Protein AF-0000000087153712 (afdb_homodimer)

Structure (mmCIF, N/CA/C/O backbone):
data_AF-0000000087153712-model_v1
#
loop_
_entity.id
_entity.type
_entity.pdbx_description
1 polymer 'High-affinity branched-chain amino acid transport system permease protein LivH'
#
loop_
_atom_site.group_PDB
_atom_site.id
_atom_site.type_symbol
_atom_site.label_atom_id
_atom_site.label_alt_id
_atom_site.label_comp_id
_atom_site.label_asym_id
_atom_site.label_entity_id
_atom_site.label_seq_id
_atom_site.pdbx_PDB_ins_code
_atom_site.Cartn_x
_atom_site.Cartn_y
_atom_site.Cartn_z
_atom_site.occupancy
_atom_site.B_iso_or_equiv
_atom_site.auth_seq_id
_atom_site.auth_comp_id
_atom_site.auth_asym_id
_atom_site.auth_atom_id
_atom_site.pdbx_PDB_model_num
ATOM 1 N N . MET A 1 1 ? -64.688 19.141 9 1 29.03 1 MET A N 1
ATOM 2 C CA . MET A 1 1 ? -63.75 20.062 9.602 1 29.03 1 MET A CA 1
ATOM 3 C C . MET A 1 1 ? -62.562 19.312 10.203 1 29.03 1 MET A C 1
ATOM 5 O O . MET A 1 1 ? -62.656 18.828 11.336 1 29.03 1 MET A O 1
ATOM 9 N N . ASP A 1 2 ? -61.906 18.453 9.461 1 33 2 ASP A N 1
ATOM 10 C CA . ASP A 1 2 ? -60.875 17.453 9.773 1 33 2 ASP A CA 1
ATOM 11 C C . ASP A 1 2 ? -59.594 18.125 10.234 1 33 2 ASP A C 1
ATOM 13 O O . ASP A 1 2 ? -58.969 18.859 9.469 1 33 2 ASP A O 1
ATOM 17 N N . ASP A 1 3 ? -59.562 18.594 11.547 1 34.91 3 ASP A N 1
ATOM 18 C CA . ASP A 1 3 ? -58.406 19.172 12.242 1 34.91 3 ASP A CA 1
ATOM 19 C C . ASP A 1 3 ? -57.188 18.266 12.102 1 34.91 3 ASP A C 1
ATOM 21 O O . ASP A 1 3 ? -57.156 17.141 12.609 1 34.91 3 ASP A O 1
ATOM 25 N N . THR A 1 4 ? -56.531 18.281 10.945 1 37.94 4 THR A N 1
ATOM 26 C CA . THR A 1 4 ? -55.25 17.641 10.703 1 37.94 4 THR A CA 1
ATOM 27 C C . THR A 1 4 ? -54.25 18.016 11.797 1 37.94 4 THR A C 1
ATOM 29 O O . THR A 1 4 ? -53.875 19.188 11.93 1 37.94 4 THR A O 1
ATOM 32 N N . ALA A 1 5 ? -54.281 17.391 13.023 1 36.38 5 ALA A N 1
ATOM 33 C CA . ALA A 1 5 ? -53.344 17.516 14.109 1 36.38 5 ALA A CA 1
ATOM 34 C C . ALA A 1 5 ? -51.906 17.609 13.578 1 36.38 5 ALA A C 1
ATOM 36 O O . ALA A 1 5 ? -51.375 16.641 13.008 1 36.38 5 ALA A O 1
ATOM 37 N N . ALA A 1 6 ? -51.531 18.75 13.062 1 38.84 6 ALA A N 1
ATOM 38 C CA . ALA A 1 6 ? -50.156 19.047 12.742 1 38.84 6 ALA A CA 1
ATOM 39 C C . ALA A 1 6 ? -49.219 18.562 13.844 1 38.84 6 ALA A C 1
ATOM 41 O O . ALA A 1 6 ? -49.406 18.859 15.023 1 38.84 6 ALA A O 1
ATOM 42 N N . GLY A 1 7 ? -48.625 17.438 13.703 1 43.34 7 GLY A N 1
ATOM 43 C CA . GLY A 1 7 ? -47.656 16.906 14.648 1 43.34 7 GLY A CA 1
ATOM 44 C C . GLY A 1 7 ? -46.719 17.969 15.195 1 43.34 7 GLY A C 1
ATOM 45 O O . GLY A 1 7 ? -46.625 19.062 14.641 1 43.34 7 GLY A O 1
ATOM 46 N N . PRO A 1 8 ? -46.469 18.094 16.484 1 45.41 8 PRO A N 1
ATOM 47 C CA . PRO A 1 8 ? -45.656 19.109 17.125 1 45.41 8 PRO A CA 1
ATOM 48 C C . PRO A 1 8 ? -44.344 19.406 16.359 1 45.41 8 PRO A C 1
ATOM 50 O O . PRO A 1 8 ? -43.844 18.531 15.664 1 45.41 8 PRO A O 1
ATOM 53 N N . SER A 1 9 ? -44.219 20.578 15.789 1 44.25 9 SER A N 1
ATOM 54 C CA . SER A 1 9 ? -43 21.109 15.172 1 44.25 9 SER A CA 1
ATOM 55 C C . SER A 1 9 ? -41.812 20.969 16.109 1 44.25 9 SER A C 1
ATOM 57 O O . SER A 1 9 ? -41.844 21.438 17.25 1 44.25 9 SER A O 1
ATOM 59 N N . HIS A 1 10 ? -41.062 19.922 16.234 1 44.97 10 HIS A N 1
ATOM 60 C CA . HIS A 1 10 ? -39.812 19.75 17 1 44.97 10 HIS A CA 1
ATOM 61 C C . HIS A 1 10 ? -38.781 20.781 16.609 1 44.97 10 HIS A C 1
ATOM 63 O O . HIS A 1 10 ? -38.562 21.031 15.414 1 44.97 10 HIS A O 1
ATOM 69 N N . SER A 1 11 ? -38.688 21.844 17.344 1 44.47 11 SER A N 1
ATOM 70 C CA . SER A 1 11 ? -37.594 22.781 17.141 1 44.47 11 SER A CA 1
ATOM 71 C C . SER A 1 11 ? -36.25 22.125 17.5 1 44.47 11 SER A C 1
ATOM 73 O O . SER A 1 11 ? -36.156 21.391 18.484 1 44.47 11 SER A O 1
ATOM 75 N N . PHE A 1 12 ? -35.375 21.859 16.641 1 45.94 12 PHE A N 1
ATOM 76 C CA . PHE A 1 12 ? -34.031 21.281 16.828 1 45.94 12 PHE A CA 1
ATOM 77 C C . PHE A 1 12 ? -33.062 22.328 17.359 1 45.94 12 PHE A C 1
ATOM 79 O O . PHE A 1 12 ? -33.031 23.469 16.875 1 45.94 12 PHE A O 1
ATOM 86 N N . ARG A 1 13 ? -32.875 22.422 18.719 1 43.56 13 ARG A N 1
ATOM 87 C CA . ARG A 1 13 ? -31.875 23.328 19.266 1 43.56 13 ARG A CA 1
ATOM 88 C C . ARG A 1 13 ? -30.484 22.703 19.188 1 43.56 13 ARG A C 1
ATOM 90 O O . ARG A 1 13 ? -30.312 21.531 19.531 1 43.56 13 ARG A O 1
ATOM 97 N N . ILE A 1 14 ? -29.594 23.359 18.578 1 44.03 14 ILE A N 1
ATOM 98 C CA . ILE A 1 14 ? -28.188 22.984 18.484 1 44.03 14 ILE A CA 1
ATOM 99 C C . ILE A 1 14 ? -27.5 23.266 19.812 1 44.03 14 ILE A C 1
ATOM 101 O O . ILE A 1 14 ? -27.484 24.406 20.281 1 44.03 14 ILE A O 1
ATOM 105 N N . LYS A 1 15 ? -27.484 22.516 20.859 1 44.62 15 LYS A N 1
ATOM 106 C CA . LYS A 1 15 ? -26.703 22.766 22.062 1 44.62 15 LYS A CA 1
ATOM 107 C C . LYS A 1 15 ? -25.203 22.609 21.781 1 44.62 15 LYS A C 1
ATOM 109 O O . LYS A 1 15 ? -24.75 21.562 21.312 1 44.62 15 LYS A O 1
ATOM 114 N N . THR A 1 16 ? -24.578 23.688 21.547 1 45.88 16 THR A N 1
ATOM 115 C CA . THR A 1 16 ? -23.125 23.688 21.422 1 45.88 16 THR A CA 1
ATOM 116 C C . THR A 1 16 ? -22.484 23.281 22.734 1 45.88 16 THR A C 1
ATOM 118 O O . THR A 1 16 ? -23 23.578 23.812 1 45.88 16 THR A O 1
ATOM 121 N N . ALA A 1 17 ? -21.75 22.375 22.969 1 49.53 17 ALA A N 1
ATOM 122 C CA . ALA A 1 17 ? -21.031 21.922 24.156 1 49.53 17 ALA A CA 1
ATOM 123 C C . ALA A 1 17 ? -20.422 23.094 24.906 1 49.53 17 ALA A C 1
ATOM 125 O O . ALA A 1 17 ? -19.656 23.875 24.344 1 49.53 17 ALA A O 1
ATOM 126 N N . GLY A 1 18 ? -21 23.734 25.953 1 43.03 18 GLY A N 1
ATOM 127 C CA . GLY A 1 18 ? -20.797 24.906 26.781 1 43.03 18 GLY A CA 1
ATOM 128 C C . GLY A 1 18 ? -19.375 25.062 27.297 1 43.03 18 GLY A C 1
ATOM 129 O O . GLY A 1 18 ? -18.422 24.859 26.531 1 43.03 18 GLY A O 1
ATOM 130 N N . ARG A 1 19 ? -19.125 25.016 28.75 1 48.81 19 ARG A N 1
ATOM 131 C CA . ARG A 1 19 ? -18.062 25.422 29.672 1 48.81 19 ARG A CA 1
ATOM 132 C C . ARG A 1 19 ? -16.766 24.703 29.375 1 48.81 19 ARG A C 1
ATOM 134 O O . ARG A 1 19 ? -15.68 25.219 29.641 1 48.81 19 ARG A O 1
ATOM 141 N N . GLY A 1 20 ? -16.734 23.438 29.141 1 52.28 20 GLY A N 1
ATOM 142 C CA . GLY A 1 20 ? -15.625 22.547 28.812 1 52.28 20 GLY A CA 1
ATOM 143 C C . GLY A 1 20 ? -14.812 23.016 27.625 1 52.28 20 GLY A C 1
ATOM 144 O O . GLY A 1 20 ? -13.633 22.656 27.5 1 52.28 20 GLY A O 1
ATOM 145 N N . SER A 1 21 ? -15.383 24.078 27.016 1 64.81 21 SER A N 1
ATOM 146 C CA . SER A 1 21 ? -14.828 24.656 25.797 1 64.81 21 SER A CA 1
ATOM 147 C C . SER A 1 21 ? -13.766 25.703 26.109 1 64.81 21 SER A C 1
ATOM 149 O O . SER A 1 21 ? -12.711 25.734 25.469 1 64.81 21 SER A O 1
ATOM 151 N N . HIS A 1 22 ? -13.914 26.391 27.438 1 72.19 22 HIS A N 1
ATOM 152 C CA . HIS A 1 22 ? -12.953 27.453 27.703 1 72.19 22 HIS A CA 1
ATOM 153 C C . HIS A 1 22 ? -11.633 26.891 28.219 1 72.19 22 HIS A C 1
ATOM 155 O O . HIS A 1 22 ? -10.562 27.391 27.875 1 72.19 22 HIS A O 1
ATOM 161 N N . ALA A 1 23 ? -11.781 25.906 29.141 1 75.81 23 ALA A N 1
ATOM 162 C CA . ALA A 1 23 ? -10.57 25.266 29.641 1 75.81 23 ALA A CA 1
ATOM 163 C C . ALA A 1 23 ? -9.781 24.609 28.516 1 75.81 23 ALA A C 1
ATOM 165 O O . ALA A 1 23 ? -8.555 24.641 28.5 1 75.81 23 ALA A O 1
ATOM 166 N N . ALA A 1 24 ? -10.57 24.016 27.672 1 75.75 24 ALA A N 1
ATOM 167 C CA . ALA A 1 24 ? -9.922 23.391 26.516 1 75.75 24 ALA A CA 1
ATOM 168 C C . ALA A 1 24 ? -9.234 24.438 25.641 1 75.75 24 ALA A C 1
ATOM 170 O O . ALA A 1 24 ? -8.117 24.219 25.172 1 75.75 24 ALA A O 1
ATOM 171 N N . LEU A 1 25 ? -9.883 25.484 25.5 1 78.12 25 LEU A N 1
ATOM 172 C CA . LEU A 1 25 ? -9.312 26.562 24.719 1 78.12 25 LEU A CA 1
ATOM 173 C C . LEU A 1 25 ? -8.078 27.141 25.391 1 78.12 25 LEU A C 1
ATOM 175 O O . LEU A 1 25 ? -7.078 27.438 24.734 1 78.12 25 LEU A O 1
ATOM 179 N N . ALA A 1 26 ? -8.195 27.297 26.719 1 82.62 26 ALA A N 1
ATOM 180 C CA . ALA A 1 26 ? -7.051 27.797 27.484 1 82.62 26 ALA A CA 1
ATOM 181 C C . ALA A 1 26 ? -5.863 26.844 27.375 1 82.62 26 ALA A C 1
ATOM 183 O O . ALA A 1 26 ? -4.719 27.297 27.234 1 82.62 26 ALA A O 1
ATOM 184 N N . ALA A 1 27 ? -6.176 25.625 27.438 1 82.81 27 ALA A N 1
ATOM 185 C CA . ALA A 1 27 ? -5.113 24.625 27.328 1 82.81 27 ALA A CA 1
ATOM 186 C C . ALA A 1 27 ? -4.434 24.688 25.969 1 82.81 27 ALA A C 1
ATOM 188 O O . ALA A 1 27 ? -3.213 24.562 25.875 1 82.81 27 ALA A O 1
ATOM 189 N N . VAL A 1 28 ? -5.191 24.891 24.938 1 83.56 28 VAL A N 1
ATOM 190 C CA . VAL A 1 28 ? -4.656 24.969 23.578 1 83.56 28 VAL A CA 1
ATOM 191 C C . VAL A 1 28 ? -3.787 26.219 23.438 1 83.56 28 VAL A C 1
ATOM 193 O O . VAL A 1 28 ? -2.709 26.172 22.844 1 83.56 28 VAL A O 1
ATOM 196 N N . ILE A 1 29 ? -4.258 27.297 24.062 1 86.44 29 ILE A N 1
ATOM 197 C CA . ILE A 1 29 ? -3.529 28.562 23.984 1 86.44 29 ILE A CA 1
ATOM 198 C C . ILE A 1 29 ? -2.209 28.438 24.734 1 86.44 29 ILE A C 1
ATOM 200 O O . ILE A 1 29 ? -1.165 28.891 24.25 1 86.44 29 ILE A O 1
ATOM 204 N N . VAL A 1 30 ? -2.271 27.875 25.906 1 89.56 30 VAL A N 1
ATOM 205 C CA . VAL A 1 30 ? -1.064 27.688 26.703 1 89.56 30 VAL A CA 1
ATOM 206 C C . VAL A 1 30 ? -0.08 26.797 25.969 1 89.56 30 VAL A C 1
ATOM 208 O O . VAL A 1 30 ? 1.12 27.078 25.922 1 89.56 30 VAL A O 1
ATOM 211 N N . ALA A 1 31 ? -0.633 25.703 25.406 1 89.69 31 ALA A N 1
ATOM 212 C CA . ALA A 1 31 ? 0.224 24.812 24.641 1 89.69 31 ALA A CA 1
ATOM 213 C C . ALA A 1 31 ? 0.886 25.547 23.469 1 89.69 31 ALA A C 1
ATOM 215 O O . ALA A 1 31 ? 2.074 25.344 23.203 1 89.69 31 ALA A O 1
ATOM 216 N N . LEU A 1 32 ? 0.16 26.375 22.812 1 91 32 LEU A N 1
ATOM 217 C CA . LEU A 1 32 ? 0.683 27.125 21.672 1 91 32 LEU A CA 1
ATOM 218 C C . LEU A 1 32 ? 1.754 28.125 22.125 1 91 32 LEU A C 1
ATOM 220 O O . LEU A 1 32 ? 2.764 28.297 21.438 1 91 32 LEU A O 1
ATOM 224 N N . LEU A 1 33 ? 1.499 28.75 23.266 1 91.19 33 LEU A N 1
ATOM 225 C CA . LEU A 1 33 ? 2.475 29.703 23.797 1 91.19 33 LEU A CA 1
ATOM 226 C C . LEU A 1 33 ? 3.77 29 24.188 1 91.19 33 LEU A C 1
ATOM 228 O O . LEU A 1 33 ? 4.859 29.484 23.891 1 91.19 33 LEU A O 1
ATOM 232 N N . VAL A 1 34 ? 3.629 27.938 24.797 1 92.31 34 VAL A N 1
ATOM 233 C CA . VAL A 1 34 ? 4.801 27.172 25.203 1 92.31 34 VAL A CA 1
ATOM 234 C C . VAL A 1 34 ? 5.574 26.703 23.969 1 92.31 34 VAL A C 1
ATOM 236 O O . VAL A 1 34 ? 6.805 26.797 23.938 1 92.31 34 VAL A O 1
ATOM 239 N N . LEU A 1 35 ? 4.824 26.25 22.969 1 93.06 35 LEU A N 1
ATOM 240 C CA . LEU A 1 35 ? 5.469 25.75 21.766 1 93.06 35 LEU A CA 1
ATOM 241 C C . LEU A 1 35 ? 6.133 26.891 21 1 93.06 35 LEU A C 1
ATOM 243 O O . LEU A 1 35 ? 7.172 26.688 20.359 1 93.06 35 LEU A O 1
ATOM 247 N N . THR A 1 36 ? 5.531 28.047 21.047 1 91.88 36 THR A N 1
ATOM 248 C CA . THR A 1 36 ? 6.102 29.188 20.328 1 91.88 36 THR A CA 1
ATOM 249 C C . THR A 1 36 ? 7.387 29.656 21 1 91.88 36 THR A C 1
ATOM 251 O O . THR A 1 36 ? 8.328 30.078 20.328 1 91.88 36 THR A O 1
ATOM 254 N N . LEU A 1 37 ? 7.531 29.484 22.328 1 91.88 37 LEU A N 1
ATOM 255 C CA . LEU A 1 37 ? 8.664 30 23.078 1 91.88 37 LEU A CA 1
ATOM 256 C C . LEU A 1 37 ? 9.734 28.938 23.266 1 91.88 37 LEU A C 1
ATOM 258 O O . LEU A 1 37 ? 10.875 29.25 23.625 1 91.88 37 LEU A O 1
ATOM 262 N N . LEU A 1 38 ? 9.492 27.828 22.906 1 89.44 38 LEU A N 1
ATOM 263 C CA . LEU A 1 38 ? 10.359 26.688 23.203 1 89.44 38 LEU A CA 1
ATOM 264 C C . LEU A 1 38 ? 11.711 26.844 22.5 1 89.44 38 LEU A C 1
ATOM 266 O O . LEU A 1 38 ? 12.75 26.5 23.078 1 89.44 38 LEU A O 1
ATOM 270 N N . PRO A 1 39 ? 11.703 27.328 21.266 1 87.94 39 PRO A N 1
ATOM 271 C CA . PRO A 1 39 ? 12.992 27.406 20.578 1 87.94 39 PRO A CA 1
ATOM 272 C C . PRO A 1 39 ? 13.984 28.328 21.297 1 87.94 39 PRO A C 1
ATOM 274 O O . PRO A 1 39 ? 15.188 28.234 21.047 1 87.94 39 PRO A O 1
ATOM 277 N N . LEU A 1 40 ? 13.523 29.188 22.141 1 85.44 40 LEU A N 1
ATOM 278 C CA . LEU A 1 40 ? 14.398 30.109 22.844 1 85.44 40 LEU A CA 1
ATOM 279 C C . LEU A 1 40 ? 15.227 29.375 23.906 1 85.44 40 LEU A C 1
ATOM 281 O O . LEU A 1 40 ? 16.266 29.875 24.328 1 85.44 40 LEU A O 1
ATOM 285 N N . PHE A 1 41 ? 14.859 28.125 24.234 1 86.88 41 PHE A N 1
ATOM 286 C CA . PHE A 1 41 ? 15.539 27.422 25.312 1 86.88 41 PHE A CA 1
ATOM 287 C C . PHE A 1 41 ? 15.914 26.016 24.891 1 86.88 41 PHE A C 1
ATOM 289 O O . PHE A 1 41 ? 16.734 25.359 25.547 1 86.88 41 PHE A O 1
ATOM 296 N N . ALA A 1 42 ? 15.359 25.516 23.906 1 87.12 42 ALA A N 1
ATOM 297 C CA . ALA A 1 42 ? 15.508 24.109 23.547 1 87.12 42 ALA A CA 1
ATOM 298 C C . ALA A 1 42 ? 16.734 23.891 22.656 1 87.12 42 ALA A C 1
ATOM 300 O O . ALA A 1 42 ? 17.172 24.812 21.953 1 87.12 42 ALA A O 1
ATOM 301 N N . GLY A 1 43 ? 17.328 22.781 22.766 1 87 43 GLY A N 1
ATOM 302 C CA . GLY A 1 43 ? 18.453 22.406 21.922 1 87 43 GLY A CA 1
ATOM 303 C C . GLY A 1 43 ? 18.062 22.156 20.484 1 87 43 GLY A C 1
ATOM 304 O O . GLY A 1 43 ? 16.875 22.062 20.156 1 87 43 GLY A O 1
ATOM 305 N N . ARG A 1 44 ? 19.094 22.109 19.672 1 86.31 44 ARG A N 1
ATOM 306 C CA . ARG A 1 44 ? 18.906 21.969 18.234 1 86.31 44 ARG A CA 1
ATOM 307 C C . ARG A 1 44 ? 18.203 20.656 17.906 1 86.31 44 ARG A C 1
ATOM 309 O O . ARG A 1 44 ? 17.328 20.609 17.047 1 86.31 44 ARG A O 1
ATOM 316 N N . THR A 1 45 ? 18.547 19.594 18.578 1 85.81 45 THR A N 1
ATOM 317 C CA . THR A 1 45 ? 17.969 18.266 18.297 1 85.81 45 THR A CA 1
ATOM 318 C C . THR A 1 45 ? 16.469 18.266 18.609 1 85.81 45 THR A C 1
ATOM 320 O O . THR A 1 45 ? 15.68 17.734 17.812 1 85.81 45 THR A O 1
ATOM 323 N N . LEU A 1 46 ? 16.094 18.828 19.672 1 88.06 46 LEU A N 1
ATOM 324 C CA . LEU A 1 46 ? 14.688 18.875 20.047 1 88.06 46 LEU A CA 1
ATOM 325 C C . LEU A 1 46 ? 13.891 19.734 19.062 1 88.06 46 LEU A C 1
ATOM 327 O O . LEU A 1 46 ? 12.758 19.391 18.719 1 88.06 46 LEU A O 1
ATOM 331 N N . ILE A 1 47 ? 14.508 20.828 18.641 1 90.38 47 ILE A N 1
ATOM 332 C CA . ILE A 1 47 ? 13.852 21.719 17.688 1 90.38 47 ILE A CA 1
ATOM 333 C C . ILE A 1 47 ? 13.578 20.969 16.391 1 90.38 47 ILE A C 1
ATOM 335 O O . ILE A 1 47 ? 12.469 21.016 15.852 1 90.38 47 ILE A O 1
ATOM 339 N N . GLN A 1 48 ? 14.531 20.234 15.914 1 88.69 48 GLN A N 1
ATOM 340 C CA . GLN A 1 48 ? 14.375 19.469 14.68 1 88.69 48 GLN A CA 1
ATOM 341 C C . GLN A 1 48 ? 13.328 18.375 14.836 1 88.69 48 GLN A C 1
ATOM 343 O O . GLN A 1 48 ? 12.547 18.125 13.922 1 88.69 48 GLN A O 1
ATOM 348 N N . ASP A 1 49 ? 13.312 17.734 15.953 1 88.5 49 ASP A N 1
ATOM 349 C CA . ASP A 1 49 ? 12.328 16.703 16.234 1 88.5 49 ASP A CA 1
ATOM 350 C C . ASP A 1 49 ? 10.914 17.266 16.219 1 88.5 49 ASP A C 1
ATOM 352 O O . ASP A 1 49 ? 9.992 16.625 15.703 1 88.5 49 ASP A O 1
ATOM 356 N N . LEU A 1 50 ? 10.797 18.391 16.828 1 92.06 50 LEU A N 1
ATOM 357 C CA . LEU A 1 50 ? 9.469 18.984 16.922 1 92.06 50 LEU A CA 1
ATOM 358 C C . LEU A 1 50 ? 8.984 19.453 15.562 1 92.06 50 LEU A C 1
ATOM 360 O O . LEU A 1 50 ? 7.785 19.391 15.266 1 92.06 50 LEU A O 1
ATOM 364 N N . ILE A 1 51 ? 9.891 19.953 14.758 1 93.25 51 ILE A N 1
ATOM 365 C CA . ILE A 1 51 ? 9.516 20.328 13.398 1 93.25 51 ILE A CA 1
ATOM 366 C C . ILE A 1 51 ? 8.93 19.125 12.664 1 93.25 51 ILE A C 1
ATOM 368 O O . ILE A 1 51 ? 7.859 19.219 12.062 1 93.25 51 ILE A O 1
ATOM 372 N N . PHE A 1 52 ? 9.57 18.062 12.766 1 91.12 52 PHE A N 1
ATOM 373 C CA . PHE A 1 52 ? 9.102 16.828 12.133 1 91.12 52 PHE A CA 1
ATOM 374 C C . PHE A 1 52 ? 7.746 16.422 12.68 1 91.12 52 PHE A C 1
ATOM 376 O O . PHE A 1 52 ? 6.855 16.031 11.922 1 91.12 52 PHE A O 1
ATOM 383 N N . LEU A 1 53 ? 7.629 16.5 13.938 1 93.62 53 LEU A N 1
ATOM 384 C CA . LEU A 1 53 ? 6.375 16.156 14.586 1 93.62 53 LEU A CA 1
ATOM 385 C C . LEU A 1 53 ? 5.238 17.047 14.109 1 93.62 53 LEU A C 1
ATOM 387 O O . LEU A 1 53 ? 4.109 16.578 13.922 1 93.62 53 LEU A O 1
ATOM 391 N N . PHE A 1 54 ? 5.535 18.328 13.977 1 96.31 54 PHE A N 1
ATOM 392 C CA . PHE A 1 54 ? 4.523 19.266 13.492 1 96.31 54 PHE A CA 1
ATOM 393 C C . PHE A 1 54 ? 4.047 18.875 12.102 1 96.31 54 PHE A C 1
ATOM 395 O O . PHE A 1 54 ? 2.844 18.875 11.828 1 96.31 54 PHE A O 1
ATOM 402 N N . TYR A 1 55 ? 4.984 18.484 11.25 1 95.69 55 TYR A N 1
ATOM 403 C CA . TYR A 1 55 ? 4.625 18.094 9.891 1 95.69 55 TYR A CA 1
ATOM 404 C C . TYR A 1 55 ? 3.799 16.812 9.898 1 95.69 55 TYR A C 1
ATOM 406 O O . TYR A 1 55 ? 2.771 16.719 9.219 1 95.69 55 TYR A O 1
ATOM 414 N N . MET A 1 56 ? 4.215 15.898 10.672 1 95.44 56 MET A N 1
ATOM 415 C CA . MET A 1 56 ? 3.52 14.617 10.727 1 95.44 56 MET A CA 1
ATOM 416 C C . MET A 1 56 ? 2.115 14.781 11.289 1 95.44 56 MET A C 1
ATOM 418 O O . MET A 1 56 ? 1.165 14.164 10.805 1 95.44 56 MET A O 1
ATOM 422 N N . LEU A 1 57 ? 2.039 15.578 12.297 1 96.81 57 LEU A N 1
ATOM 423 C CA . LEU A 1 57 ? 0.729 15.828 12.891 1 96.81 57 LEU A CA 1
ATOM 424 C C . LEU A 1 57 ? -0.191 16.531 11.898 1 96.81 57 LEU A C 1
ATOM 426 O O . LEU A 1 57 ? -1.38 16.219 11.82 1 96.81 57 LEU A O 1
ATOM 430 N N . ALA A 1 58 ? 0.331 17.5 11.227 1 97.75 58 ALA A N 1
ATOM 431 C CA . ALA A 1 58 ? -0.459 18.203 10.227 1 97.75 58 ALA A CA 1
ATOM 432 C C . ALA A 1 58 ? -0.94 17.25 9.141 1 97.75 58 ALA A C 1
ATOM 434 O O . ALA A 1 58 ? -2.119 17.25 8.773 1 97.75 58 ALA A O 1
ATOM 435 N N . LEU A 1 59 ? -0.041 16.422 8.648 1 97.88 59 LEU A N 1
ATOM 436 C CA . LEU A 1 59 ? -0.396 15.438 7.637 1 97.88 59 LEU A CA 1
ATOM 437 C C . LEU A 1 59 ? -1.42 14.445 8.18 1 97.88 59 LEU A C 1
ATOM 439 O O . LEU A 1 59 ? -2.354 14.062 7.469 1 97.88 59 LEU A O 1
ATOM 443 N N . ALA A 1 60 ? -1.169 14.047 9.391 1 97.5 60 ALA A N 1
ATOM 444 C CA . ALA A 1 60 ? -2.078 13.102 10.031 1 97.5 60 ALA A CA 1
ATOM 445 C C . ALA A 1 60 ? -3.486 13.68 10.141 1 97.5 60 ALA A C 1
ATOM 447 O O . ALA A 1 60 ? -4.473 12.969 9.93 1 97.5 60 ALA A O 1
ATOM 448 N N . GLN A 1 61 ? -3.57 14.93 10.469 1 97.25 61 GLN A N 1
ATOM 449 C CA . GLN A 1 61 ? -4.875 15.578 10.57 1 97.25 61 GLN A CA 1
ATOM 450 C C . GLN A 1 61 ? -5.562 15.648 9.211 1 97.25 61 GLN A C 1
ATOM 452 O O . GLN A 1 61 ? -6.785 15.5 9.117 1 97.25 61 GLN A O 1
ATOM 457 N N . CYS A 1 62 ? -4.801 15.891 8.227 1 97.81 62 CYS A N 1
ATOM 458 C CA . CYS A 1 62 ? -5.355 15.914 6.875 1 97.81 62 CYS A CA 1
ATOM 459 C C . CYS A 1 62 ? -5.883 14.539 6.484 1 97.81 62 CYS A C 1
ATOM 461 O O . CYS A 1 62 ? -6.984 14.422 5.941 1 97.81 62 CYS A O 1
ATOM 463 N N . TRP A 1 63 ? -5.121 13.555 6.762 1 96.88 63 TRP A N 1
ATOM 464 C CA . TRP A 1 63 ? -5.551 12.195 6.43 1 96.88 63 TRP A CA 1
ATOM 465 C C . TRP A 1 63 ? -6.766 11.797 7.262 1 96.88 63 TRP A C 1
ATOM 467 O O . TRP A 1 63 ? -7.652 11.094 6.773 1 96.88 63 TRP A O 1
ATOM 477 N N . ASN A 1 64 ? -6.77 12.227 8.508 1 96.12 64 ASN A N 1
ATOM 478 C CA . ASN A 1 64 ? -7.91 11.953 9.375 1 96.12 64 ASN A CA 1
ATOM 479 C C . ASN A 1 64 ? -9.188 12.586 8.844 1 96.12 64 ASN A C 1
ATOM 481 O O . ASN A 1 64 ? -10.273 12.008 8.969 1 96.12 64 ASN A O 1
ATOM 485 N N . LEU A 1 65 ? -9.07 13.758 8.336 1 95.5 65 LEU A N 1
ATOM 486 C CA . LEU A 1 65 ? -10.227 14.398 7.715 1 95.5 65 LEU A CA 1
ATOM 487 C C . LEU A 1 65 ? -10.766 13.555 6.562 1 95.5 65 LEU A C 1
ATOM 489 O O . LEU A 1 65 ? -11.977 13.422 6.402 1 95.5 65 LEU A O 1
ATOM 493 N N . LEU A 1 66 ? -9.883 12.922 5.82 1 95 66 LEU A N 1
ATOM 494 C CA . LEU A 1 66 ? -10.25 12.102 4.672 1 95 66 LEU A CA 1
ATOM 495 C C . LEU A 1 66 ? -10.82 10.758 5.121 1 95 66 LEU A C 1
ATOM 497 O O . LEU A 1 66 ? -11.961 10.422 4.793 1 95 66 LEU A O 1
ATOM 501 N N . ALA A 1 67 ? -10.07 10.102 5.883 1 93.19 67 ALA A N 1
ATOM 502 C CA . ALA A 1 67 ? -10.422 8.734 6.262 1 93.19 67 ALA A CA 1
ATOM 503 C C . ALA A 1 67 ? -11.422 8.727 7.418 1 93.19 67 ALA A C 1
ATOM 505 O O . ALA A 1 67 ? -12.391 7.969 7.402 1 93.19 67 ALA A O 1
ATOM 506 N N . GLY A 1 68 ? -11.195 9.5 8.391 1 90.94 68 GLY A N 1
ATOM 507 C CA . GLY A 1 68 ? -11.992 9.469 9.609 1 90.94 68 GLY A CA 1
ATOM 508 C C . GLY A 1 68 ? -13.352 10.117 9.453 1 90.94 68 GLY A C 1
ATOM 509 O O . GLY A 1 68 ? -14.344 9.625 9.984 1 90.94 68 GLY A O 1
ATOM 510 N N . TYR A 1 69 ? -13.359 11.188 8.742 1 92.31 69 TYR A N 1
ATOM 511 C CA . TYR A 1 69 ? -14.617 11.93 8.664 1 92.31 69 TYR A CA 1
ATOM 512 C C . TYR A 1 69 ? -15.32 11.68 7.34 1 92.31 69 TYR A C 1
ATOM 514 O O . TYR A 1 69 ? -16.547 11.555 7.297 1 92.31 69 TYR A O 1
ATOM 522 N N . ALA A 1 70 ? -14.617 11.555 6.316 1 93.31 70 ALA A N 1
ATOM 523 C CA . ALA A 1 70 ? -15.242 11.406 5.004 1 93.31 70 ALA A CA 1
ATOM 524 C C . ALA A 1 70 ? -15.328 9.938 4.605 1 93.31 70 ALA A C 1
ATOM 526 O O . ALA A 1 70 ? -15.977 9.594 3.617 1 93.31 70 ALA A O 1
ATOM 527 N N . GLY A 1 71 ? -14.578 9.094 5.328 1 91.31 71 GLY A N 1
ATOM 528 C CA . GLY A 1 71 ? -14.617 7.672 5.027 1 91.31 71 GLY A CA 1
ATOM 529 C C . GLY A 1 71 ? -13.781 7.289 3.822 1 91.31 71 GLY A C 1
ATOM 530 O O . GLY A 1 71 ? -13.969 6.215 3.246 1 91.31 71 GLY A O 1
ATOM 531 N N . LEU A 1 72 ? -12.938 8.172 3.375 1 93.75 72 LEU A N 1
ATOM 532 C CA . LEU A 1 72 ? -12.055 7.93 2.24 1 93.75 72 LEU A CA 1
ATOM 533 C C . LEU A 1 72 ? -10.68 7.469 2.713 1 93.75 72 LEU A C 1
ATOM 535 O O . LEU A 1 72 ? -9.789 8.289 2.939 1 93.75 72 LEU A O 1
ATOM 539 N N . ILE A 1 73 ? -10.523 6.191 2.826 1 92.94 73 ILE A N 1
ATOM 540 C CA . ILE A 1 73 ? -9.273 5.629 3.316 1 92.94 73 ILE A CA 1
ATOM 541 C C . ILE A 1 73 ? -8.258 5.547 2.176 1 92.94 73 ILE A C 1
ATOM 543 O O . ILE A 1 73 ? -8.141 4.516 1.512 1 92.94 73 ILE A O 1
ATOM 547 N N . SER A 1 74 ? -7.527 6.59 2.029 1 94.38 74 SER A N 1
ATOM 548 C CA . SER A 1 74 ? -6.566 6.707 0.937 1 94.38 74 SER A CA 1
ATOM 549 C C . SER A 1 74 ? -5.195 6.188 1.349 1 94.38 74 SER A C 1
ATOM 551 O O . SER A 1 74 ? -4.758 6.406 2.48 1 94.38 74 SER A O 1
ATOM 553 N N . VAL A 1 75 ? -4.523 5.504 0.445 1 92 75 VAL A N 1
ATOM 554 C CA . VAL A 1 75 ? -3.148 5.062 0.655 1 92 75 VAL A CA 1
ATOM 555 C C . VAL A 1 75 ? -2.215 5.816 -0.292 1 92 75 VAL A C 1
ATOM 557 O O . VAL A 1 75 ? -1.113 5.348 -0.589 1 92 75 VAL A O 1
ATOM 560 N N . GLY A 1 76 ? -2.65 6.898 -0.801 1 93.56 76 GLY A N 1
ATOM 561 C CA . GLY A 1 76 ? -1.87 7.609 -1.803 1 93.56 76 GLY A CA 1
ATOM 562 C C . GLY A 1 76 ? -1.647 9.07 -1.462 1 93.56 76 GLY A C 1
ATOM 563 O O . GLY A 1 76 ? -1.506 9.906 -2.355 1 93.56 76 GLY A O 1
ATOM 564 N N . GLN A 1 77 ? -1.602 9.391 -0.232 1 93.56 77 GLN A N 1
ATOM 565 C CA . GLN A 1 77 ? -1.471 10.797 0.158 1 93.56 77 GLN A CA 1
ATOM 566 C C . GLN A 1 77 ? -0.081 11.328 -0.175 1 93.56 77 GLN A C 1
ATOM 568 O O . GLN A 1 77 ? 0.101 12.539 -0.342 1 93.56 77 GLN A O 1
ATOM 573 N N . GLN A 1 78 ? 0.888 10.398 -0.293 1 95.69 78 GLN A N 1
ATOM 574 C CA . GLN A 1 78 ? 2.236 10.805 -0.675 1 95.69 78 GLN A CA 1
ATOM 575 C C . GLN A 1 78 ? 2.244 11.453 -2.057 1 95.69 78 GLN A C 1
ATOM 577 O O . GLN A 1 78 ? 3.199 12.148 -2.416 1 95.69 78 GLN A O 1
ATOM 582 N N . ALA A 1 79 ? 1.202 11.258 -2.844 1 96.94 79 ALA A N 1
ATOM 583 C CA . ALA A 1 79 ? 1.082 11.914 -4.141 1 96.94 79 ALA A CA 1
ATOM 584 C C . ALA A 1 79 ? 1.12 13.43 -3.992 1 96.94 79 ALA A C 1
ATOM 586 O O . ALA A 1 79 ? 1.825 14.117 -4.734 1 96.94 79 ALA A O 1
ATOM 587 N N . PHE A 1 80 ? 0.454 13.867 -2.977 1 98.38 80 PHE A N 1
ATOM 588 C CA . PHE A 1 80 ? 0.302 15.312 -2.838 1 98.38 80 PHE A CA 1
ATOM 589 C C . PHE A 1 80 ? 1.444 15.898 -2.02 1 98.38 80 PHE A C 1
ATOM 591 O O . PHE A 1 80 ? 1.82 17.062 -2.211 1 98.38 80 PHE A O 1
ATOM 598 N N . VAL A 1 81 ? 2.035 15.094 -1.146 1 98.19 81 VAL A N 1
ATOM 599 C CA . VAL A 1 81 ? 3.244 15.539 -0.464 1 98.19 81 VAL A CA 1
ATOM 600 C C . VAL A 1 81 ? 4.363 15.758 -1.481 1 98.19 81 VAL A C 1
ATOM 602 O O . VAL A 1 81 ? 4.984 16.812 -1.514 1 98.19 81 VAL A O 1
ATOM 605 N N . GLY A 1 82 ? 4.566 14.719 -2.295 1 98.31 82 GLY A N 1
ATOM 606 C CA . GLY A 1 82 ? 5.586 14.828 -3.326 1 98.31 82 GLY A CA 1
ATOM 607 C C . GLY A 1 82 ? 5.297 15.914 -4.344 1 98.31 82 GLY A C 1
ATOM 608 O O . GLY A 1 82 ? 6.203 16.641 -4.75 1 98.31 82 GLY A O 1
ATOM 609 N N . LEU A 1 83 ? 4.062 15.992 -4.746 1 98.38 83 LEU A N 1
ATOM 610 C CA . LEU A 1 83 ? 3.676 17.047 -5.684 1 98.38 83 LEU A CA 1
ATOM 611 C C . LEU A 1 83 ? 3.988 18.422 -5.117 1 98.38 83 LEU A C 1
ATOM 613 O O . LEU A 1 83 ? 4.555 19.266 -5.812 1 98.38 83 LEU A O 1
ATOM 617 N N . GLY A 1 84 ? 3.629 18.641 -3.885 1 98.44 84 GLY A N 1
ATOM 618 C CA . GLY A 1 84 ? 3.936 19.906 -3.24 1 98.44 84 GLY A CA 1
ATOM 619 C C . GLY A 1 84 ? 5.422 20.203 -3.199 1 98.44 84 GLY A C 1
ATOM 620 O O . GLY A 1 84 ? 5.836 21.344 -3.465 1 98.44 84 GLY A O 1
ATOM 621 N N . GLY A 1 85 ? 6.188 19.203 -2.816 1 97.88 85 GLY A N 1
ATOM 622 C CA . GLY A 1 85 ? 7.633 19.375 -2.811 1 97.88 85 GLY A CA 1
ATOM 623 C C . GLY A 1 85 ? 8.195 19.75 -4.168 1 97.88 85 GLY A C 1
ATOM 624 O O . GLY A 1 85 ? 8.945 20.734 -4.285 1 97.88 85 GLY A O 1
ATOM 625 N N . TYR A 1 86 ? 7.77 19.078 -5.18 1 98.06 86 TYR A N 1
ATOM 626 C CA . TYR A 1 86 ? 8.289 19.328 -6.52 1 98.06 86 TYR A CA 1
ATOM 627 C C . TYR A 1 86 ? 7.797 20.672 -7.055 1 98.06 86 TYR A C 1
ATOM 629 O O . TYR A 1 86 ? 8.508 21.344 -7.793 1 98.06 86 TYR A O 1
ATOM 637 N N . LEU A 1 87 ? 6.621 21 -6.727 1 97.88 87 LEU A N 1
ATOM 638 C CA . LEU A 1 87 ? 6.102 22.297 -7.152 1 97.88 87 LEU A CA 1
ATOM 639 C C . LEU A 1 87 ? 6.891 23.422 -6.512 1 97.88 87 LEU A C 1
ATOM 641 O O . LEU A 1 87 ? 7.148 24.453 -7.152 1 97.88 87 LEU A O 1
ATOM 645 N N . LEU A 1 88 ? 7.25 23.234 -5.25 1 96.94 88 LEU A N 1
ATOM 646 C CA . LEU A 1 88 ? 8.094 24.234 -4.605 1 96.94 88 LEU A CA 1
ATOM 647 C C . LEU A 1 88 ? 9.398 24.422 -5.363 1 96.94 88 LEU A C 1
ATOM 649 O O . LEU A 1 88 ? 9.828 25.547 -5.621 1 96.94 88 LEU A O 1
ATOM 653 N N . PHE A 1 89 ? 10.008 23.312 -5.691 1 96.94 89 PHE A N 1
ATOM 654 C CA . PHE A 1 89 ? 11.273 23.359 -6.41 1 96.94 89 PHE A CA 1
ATOM 655 C C . PHE A 1 89 ? 11.094 23.969 -7.793 1 96.94 89 PHE A C 1
ATOM 657 O O . PHE A 1 89 ? 11.906 24.797 -8.219 1 96.94 89 PHE A O 1
ATOM 664 N N . ALA A 1 90 ? 10.078 23.625 -8.492 1 96.81 90 ALA A N 1
ATOM 665 C CA . ALA A 1 90 ? 9.82 24.172 -9.828 1 96.81 90 ALA A CA 1
ATOM 666 C C . ALA A 1 90 ? 9.562 25.672 -9.766 1 96.81 90 ALA A C 1
ATOM 668 O O . ALA A 1 90 ? 10.109 26.422 -10.57 1 96.81 90 ALA A O 1
ATOM 669 N N . LEU A 1 91 ? 8.789 26.109 -8.82 1 96.38 91 LEU A N 1
ATOM 670 C CA . LEU A 1 91 ? 8.391 27.516 -8.711 1 96.38 91 LEU A CA 1
ATOM 671 C C . LEU A 1 91 ? 9.57 28.375 -8.273 1 96.38 91 LEU A C 1
ATOM 673 O O . LEU A 1 91 ? 9.68 29.531 -8.672 1 96.38 91 LEU A O 1
ATOM 677 N N . THR A 1 92 ? 10.461 27.812 -7.488 1 94.12 92 THR A N 1
ATOM 678 C CA . THR A 1 92 ? 11.594 28.594 -6.988 1 94.12 92 THR A CA 1
ATOM 679 C C . THR A 1 92 ? 12.766 28.531 -7.961 1 94.12 92 THR A C 1
ATOM 681 O O . THR A 1 92 ? 13.289 29.562 -8.375 1 94.12 92 THR A O 1
ATOM 684 N N . LEU A 1 93 ? 13.125 27.344 -8.414 1 93 93 LEU A N 1
ATOM 685 C CA . LEU A 1 93 ? 14.312 27.172 -9.234 1 93 93 LEU A CA 1
ATOM 686 C C . LEU A 1 93 ? 14.047 27.609 -10.672 1 93 93 LEU A C 1
ATOM 688 O O . LEU A 1 93 ? 14.914 28.188 -11.328 1 93 93 LEU A O 1
ATOM 692 N N . ILE A 1 94 ? 12.906 27.266 -11.172 1 92.88 94 ILE A N 1
ATOM 693 C CA . ILE A 1 94 ? 12.586 27.578 -12.562 1 92.88 94 ILE A CA 1
ATOM 694 C C . ILE A 1 94 ? 11.805 28.891 -12.633 1 92.88 94 ILE A C 1
ATOM 696 O O . ILE A 1 94 ? 12.094 29.75 -13.477 1 92.88 94 ILE A O 1
ATOM 700 N N . GLY A 1 95 ? 10.898 29.094 -11.758 1 93.38 95 GLY A N 1
ATOM 701 C CA . GLY A 1 95 ? 10.047 30.281 -11.781 1 93.38 95 GLY A CA 1
ATOM 702 C C . GLY A 1 95 ? 10.664 31.469 -11.07 1 93.38 95 GLY A C 1
ATOM 703 O O . GLY A 1 95 ? 10.203 32.594 -11.242 1 93.38 95 GLY A O 1
ATOM 704 N N . GLY A 1 96 ? 11.57 31.25 -10.203 1 91.06 96 GLY A N 1
ATOM 705 C CA . GLY A 1 96 ? 12.25 32.344 -9.5 1 91.06 96 GLY A CA 1
ATOM 706 C C . GLY A 1 96 ? 11.406 32.969 -8.398 1 91.06 96 GLY A C 1
ATOM 707 O O . GLY A 1 96 ? 11.633 34.094 -8 1 91.06 96 GLY A O 1
ATOM 708 N N . LEU A 1 97 ? 10.492 32.25 -7.945 1 92.44 97 LEU A N 1
ATOM 709 C CA . LEU A 1 97 ? 9.594 32.781 -6.93 1 92.44 97 LEU A CA 1
ATOM 710 C C . LEU A 1 97 ? 10.188 32.594 -5.531 1 92.44 97 LEU A C 1
ATOM 712 O O . LEU A 1 97 ? 10.961 31.672 -5.293 1 92.44 97 LEU A O 1
ATOM 716 N N . ASN A 1 98 ? 9.773 33.531 -4.672 1 90.25 98 ASN A N 1
ATOM 717 C CA . ASN A 1 98 ? 10.125 33.406 -3.264 1 90.25 98 ASN A CA 1
ATOM 718 C C . ASN A 1 98 ? 9.523 32.125 -2.668 1 90.25 98 ASN A C 1
ATOM 720 O O . ASN A 1 98 ? 8.367 31.797 -2.918 1 90.25 98 ASN A O 1
ATOM 724 N N . PRO A 1 99 ? 10.312 31.375 -1.944 1 89.44 99 PRO A N 1
ATOM 725 C CA . PRO A 1 99 ? 9.852 30.109 -1.388 1 89.44 99 PRO A CA 1
ATOM 726 C C . PRO A 1 99 ? 8.594 30.266 -0.53 1 89.44 99 PRO A C 1
ATOM 728 O O . PRO A 1 99 ? 7.738 29.375 -0.517 1 89.44 99 PRO A O 1
ATOM 731 N N . LEU A 1 100 ? 8.406 31.281 0.178 1 88.12 100 LEU A N 1
ATOM 732 C CA . LEU A 1 100 ? 7.242 31.469 1.042 1 88.12 100 LEU A CA 1
ATOM 733 C C . LEU A 1 100 ? 5.973 31.641 0.216 1 88.12 100 LEU A C 1
ATOM 735 O O . LEU A 1 100 ? 4.895 31.203 0.626 1 88.12 100 LEU A O 1
ATOM 739 N N . LEU A 1 101 ? 6.117 32.312 -0.921 1 92.19 101 LEU A N 1
ATOM 740 C CA . LEU A 1 101 ? 4.98 32.469 -1.82 1 92.19 101 LEU A CA 1
ATOM 741 C C . LEU A 1 101 ? 4.703 31.172 -2.58 1 92.19 101 LEU A C 1
ATOM 743 O O . LEU A 1 101 ? 3.568 30.906 -2.984 1 92.19 101 LEU A O 1
ATOM 747 N N . ALA A 1 102 ? 5.758 30.391 -2.75 1 95.69 102 ALA A N 1
ATOM 748 C CA . ALA A 1 102 ? 5.633 29.141 -3.49 1 95.69 102 ALA A CA 1
ATOM 749 C C . ALA A 1 102 ? 4.797 28.125 -2.713 1 95.69 102 ALA A C 1
ATOM 751 O O . ALA A 1 102 ? 4.148 27.266 -3.305 1 95.69 102 ALA A O 1
ATOM 752 N N . ILE A 1 103 ? 4.723 28.266 -1.418 1 95.12 103 ILE A N 1
ATOM 753 C CA . ILE A 1 103 ? 4.055 27.281 -0.567 1 95.12 103 ILE A CA 1
ATOM 754 C C . ILE A 1 103 ? 2.547 27.344 -0.799 1 95.12 103 ILE A C 1
ATOM 756 O O . ILE A 1 103 ? 1.93 26.344 -1.167 1 95.12 103 ILE A O 1
ATOM 760 N N . PRO A 1 104 ? 1.882 28.547 -0.646 1 96.12 104 PRO A N 1
ATOM 761 C CA . PRO A 1 104 ? 0.444 28.594 -0.922 1 96.12 104 PRO A CA 1
ATOM 762 C C . PRO A 1 104 ? 0.112 28.266 -2.377 1 96.12 104 PRO A C 1
ATOM 764 O O . PRO A 1 104 ? -0.932 27.672 -2.656 1 96.12 104 PRO A O 1
ATOM 767 N N . LEU A 1 105 ? 0.997 28.625 -3.277 1 97.88 105 LEU A N 1
ATOM 768 C CA . LEU A 1 105 ? 0.761 28.328 -4.684 1 97.88 105 LEU A CA 1
ATOM 769 C C . LEU A 1 105 ? 0.824 26.812 -4.938 1 97.88 105 LEU A C 1
ATOM 771 O O . LEU A 1 105 ? 0.05 26.281 -5.738 1 97.88 105 LEU A O 1
ATOM 775 N N . ALA A 1 106 ? 1.785 26.156 -4.289 1 98.12 106 ALA A N 1
ATOM 776 C CA . ALA A 1 106 ? 1.857 24.703 -4.391 1 98.12 106 ALA A CA 1
ATOM 777 C C . ALA A 1 106 ? 0.564 24.062 -3.904 1 98.12 106 ALA A C 1
ATOM 779 O O . ALA A 1 106 ? 0.105 23.062 -4.477 1 98.12 106 ALA A O 1
ATOM 780 N N . GLY A 1 107 ? -0.003 24.625 -2.855 1 98.06 107 GLY A N 1
ATOM 781 C CA . GLY A 1 107 ? -1.279 24.141 -2.359 1 98.06 107 GLY A CA 1
ATOM 782 C C . GLY A 1 107 ? -2.404 24.281 -3.367 1 98.06 107 GLY A C 1
ATOM 783 O O . GLY A 1 107 ? -3.174 23.344 -3.582 1 98.06 107 GLY A O 1
ATOM 784 N N . VAL A 1 108 ? -2.496 25.406 -4.008 1 98.31 108 VAL A N 1
ATOM 785 C CA . VAL A 1 108 ? -3.539 25.672 -4.992 1 98.31 108 VAL A CA 1
ATOM 786 C C . VAL A 1 108 ? -3.383 24.734 -6.184 1 98.31 108 VAL A C 1
ATOM 788 O O . VAL A 1 108 ? -4.363 24.156 -6.66 1 98.31 108 VAL A O 1
ATOM 791 N N . ILE A 1 109 ? -2.164 24.562 -6.641 1 98.44 109 ILE A N 1
ATOM 792 C CA . ILE A 1 109 ? -1.918 23.688 -7.789 1 98.44 109 ILE A CA 1
ATOM 793 C C . ILE A 1 109 ? -2.203 22.234 -7.406 1 98.44 109 ILE A C 1
ATOM 795 O O . ILE A 1 109 ? -2.754 21.469 -8.203 1 98.44 109 ILE A O 1
ATOM 799 N N . ALA A 1 110 ? -1.792 21.859 -6.195 1 98.38 110 ALA A N 1
ATOM 800 C CA . ALA A 1 110 ? -2.117 20.516 -5.719 1 98.38 110 ALA A CA 1
ATOM 801 C C . ALA A 1 110 ? -3.625 20.297 -5.711 1 98.38 110 ALA A C 1
ATOM 803 O O . ALA A 1 110 ? -4.098 19.203 -6.066 1 98.38 110 ALA A O 1
ATOM 804 N N . ALA A 1 111 ? -4.355 21.328 -5.309 1 98.31 111 ALA A N 1
ATOM 805 C CA . ALA A 1 111 ? -5.812 21.234 -5.336 1 98.31 111 ALA A CA 1
ATOM 806 C C . ALA A 1 111 ? -6.328 21.031 -6.754 1 98.31 111 ALA A C 1
ATOM 808 O O . ALA A 1 111 ? -7.266 20.266 -6.977 1 98.31 111 ALA A O 1
ATOM 809 N N . LEU A 1 112 ? -5.801 21.672 -7.68 1 98.44 112 LEU A N 1
ATOM 810 C CA . LEU A 1 112 ? -6.211 21.547 -9.078 1 98.44 112 LEU A CA 1
ATOM 811 C C . LEU A 1 112 ? -5.93 20.141 -9.602 1 98.44 112 LEU A C 1
ATOM 813 O O . LEU A 1 112 ? -6.73 19.594 -10.359 1 98.44 112 LEU A O 1
ATOM 817 N N . PHE A 1 113 ? -4.809 19.562 -9.227 1 97.94 113 PHE A N 1
ATOM 818 C CA . PHE A 1 113 ? -4.461 18.203 -9.656 1 97.94 113 PHE A CA 1
ATOM 819 C C . PHE A 1 113 ? -5.328 17.172 -8.953 1 97.94 113 PHE A C 1
ATOM 821 O O . PHE A 1 113 ? -5.496 16.062 -9.453 1 97.94 113 PHE A O 1
ATOM 828 N N . ALA A 1 114 ? -5.801 17.578 -7.797 1 98.06 114 ALA A N 1
ATOM 829 C CA . ALA A 1 114 ? -6.66 16.656 -7.047 1 98.06 114 ALA A CA 1
ATOM 830 C C . ALA A 1 114 ? -7.984 16.438 -7.77 1 98.06 114 ALA A C 1
ATOM 832 O O . ALA A 1 114 ? -8.609 15.383 -7.621 1 98.06 114 ALA A O 1
ATOM 833 N N . LEU A 1 115 ? -8.398 17.344 -8.602 1 97.25 115 LEU A N 1
ATOM 834 C CA . LEU A 1 115 ? -9.68 17.25 -9.289 1 97.25 115 LEU A CA 1
ATOM 835 C C . LEU A 1 115 ? -9.68 16.094 -10.289 1 97.25 115 LEU A C 1
ATOM 837 O O . LEU A 1 115 ? -10.523 15.195 -10.211 1 97.25 115 LEU A O 1
ATOM 841 N N . PRO A 1 116 ? -8.711 16.078 -11.211 1 94.06 116 PRO A N 1
ATOM 842 C CA . PRO A 1 116 ? -8.695 14.93 -12.117 1 94.06 116 PRO A CA 1
ATOM 843 C C . PRO A 1 116 ? -8.414 13.617 -11.391 1 94.06 116 PRO A C 1
ATOM 845 O O . PRO A 1 116 ? -8.914 12.562 -11.805 1 94.06 116 PRO A O 1
ATOM 848 N N . THR A 1 117 ? -7.637 13.68 -10.391 1 94.5 117 THR A N 1
ATOM 849 C CA . THR A 1 117 ? -7.367 12.484 -9.609 1 94.5 117 THR A CA 1
ATOM 850 C C . THR A 1 117 ? -8.648 11.945 -8.984 1 94.5 117 THR A C 1
ATOM 852 O O . THR A 1 117 ? -8.891 10.734 -8.984 1 94.5 117 THR A O 1
ATOM 855 N N . ALA A 1 118 ? -9.422 12.867 -8.461 1 95.31 118 ALA A N 1
ATOM 856 C CA . ALA A 1 118 ? -10.68 12.484 -7.824 1 95.31 118 ALA A CA 1
ATOM 857 C C . ALA A 1 118 ? -11.625 11.82 -8.828 1 95.31 118 ALA A C 1
ATOM 859 O O . ALA A 1 118 ? -12.344 10.883 -8.477 1 95.31 118 ALA A O 1
ATOM 860 N N . LEU A 1 119 ? -11.672 12.266 -10.023 1 89.69 119 LEU A N 1
ATOM 861 C CA . LEU A 1 119 ? -12.539 11.703 -11.055 1 89.69 119 LEU A CA 1
ATOM 862 C C . LEU A 1 119 ? -12.227 10.227 -11.266 1 89.69 119 LEU A C 1
ATOM 864 O O . LEU A 1 119 ? -13.125 9.438 -11.578 1 89.69 119 LEU A O 1
ATOM 868 N N . VAL A 1 120 ? -11.031 9.938 -11.016 1 88 120 VAL A N 1
ATOM 869 C CA . VAL A 1 120 ? -10.586 8.578 -11.266 1 88 120 VAL A CA 1
ATOM 870 C C . VAL A 1 120 ? -10.789 7.723 -10.016 1 88 120 VAL A C 1
ATOM 872 O O . VAL A 1 120 ? -11.445 6.68 -10.07 1 88 120 VAL A O 1
ATOM 875 N N . VAL A 1 121 ? -10.336 8.18 -8.914 1 91.44 121 VAL A N 1
ATOM 876 C CA . VAL A 1 121 ? -10.258 7.332 -7.727 1 91.44 121 VAL A CA 1
ATOM 877 C C . VAL A 1 121 ? -11.633 7.227 -7.078 1 91.44 121 VAL A C 1
ATOM 879 O O . VAL A 1 121 ? -11.938 6.242 -6.402 1 91.44 121 VAL A O 1
ATOM 882 N N . PHE A 1 122 ? -12.57 8.211 -7.301 1 92.38 122 PHE A N 1
ATOM 883 C CA . PHE A 1 122 ? -13.891 8.18 -6.68 1 92.38 122 PHE A CA 1
ATOM 884 C C . PHE A 1 122 ? -14.781 7.137 -7.344 1 92.38 122 PHE A C 1
ATOM 886 O O . PHE A 1 122 ? -15.844 6.789 -6.816 1 92.38 122 PHE A O 1
ATOM 893 N N . ARG A 1 123 ? -14.367 6.645 -8.422 1 87.69 123 ARG A N 1
ATOM 894 C CA . ARG A 1 123 ? -15.102 5.555 -9.07 1 87.69 123 ARG A CA 1
ATOM 895 C C . ARG A 1 123 ? -14.805 4.223 -8.391 1 87.69 123 ARG A C 1
ATOM 897 O O . ARG A 1 123 ? -15.5 3.232 -8.625 1 87.69 123 ARG A O 1
ATOM 904 N N . LEU A 1 124 ? -13.797 4.246 -7.621 1 84.19 124 LEU A N 1
ATOM 905 C CA . LEU A 1 124 ? -13.398 3.043 -6.895 1 84.19 124 LEU A CA 1
ATOM 906 C C . LEU A 1 124 ? -13.961 3.057 -5.477 1 84.19 124 LEU A C 1
ATOM 908 O O . LEU A 1 124 ? -14.344 4.109 -4.965 1 84.19 124 LEU A O 1
ATOM 912 N N . ARG A 1 125 ? -14.047 1.843 -4.855 1 83.44 125 ARG A N 1
ATOM 913 C CA . ARG A 1 125 ? -14.617 1.779 -3.514 1 83.44 125 ARG A CA 1
ATOM 914 C C . ARG A 1 125 ? -13.805 0.854 -2.615 1 83.44 125 ARG A C 1
ATOM 916 O O . ARG A 1 125 ? -13.141 -0.061 -3.102 1 83.44 125 ARG A O 1
ATOM 923 N N . GLY A 1 126 ? -13.898 1.202 -1.33 1 84.19 126 GLY A N 1
ATOM 924 C CA . GLY A 1 126 ? -13.297 0.332 -0.33 1 84.19 126 GLY A CA 1
ATOM 925 C C . GLY A 1 126 ? -11.82 0.087 -0.562 1 84.19 126 GLY A C 1
ATOM 926 O O . GLY A 1 126 ? -11.039 1.034 -0.686 1 84.19 126 GLY A O 1
ATOM 927 N N . ALA A 1 127 ? -11.5 -1.188 -0.737 1 85.06 127 ALA A N 1
ATOM 928 C CA . ALA A 1 127 ? -10.109 -1.585 -0.899 1 85.06 127 ALA A CA 1
ATOM 929 C C . ALA A 1 127 ? -9.555 -1.108 -2.238 1 85.06 127 ALA A C 1
ATOM 931 O O . ALA A 1 127 ? -8.375 -0.759 -2.342 1 85.06 127 ALA A O 1
ATOM 932 N N . TYR A 1 128 ? -10.422 -1.071 -3.219 1 83.5 128 TYR A N 1
ATOM 933 C CA . TYR A 1 128 ? -9.977 -0.635 -4.535 1 83.5 128 TYR A CA 1
ATOM 934 C C . TYR A 1 128 ? -9.664 0.855 -4.539 1 83.5 128 TYR A C 1
ATOM 936 O O . TYR A 1 128 ? -8.781 1.31 -5.281 1 83.5 128 TYR A O 1
ATOM 944 N N . PHE A 1 129 ? -10.445 1.619 -3.703 1 90.19 129 PHE A N 1
ATOM 945 C CA . PHE A 1 129 ? -10.125 3.033 -3.549 1 90.19 129 PHE A CA 1
ATOM 946 C C . PHE A 1 129 ? -8.727 3.205 -2.963 1 90.19 129 PHE A C 1
ATOM 948 O O . PHE A 1 129 ? -7.941 4.02 -3.453 1 90.19 129 PHE A O 1
ATOM 955 N N . ALA A 1 130 ? -8.367 2.412 -1.903 1 90.44 130 ALA A N 1
ATOM 956 C CA . ALA A 1 130 ? -7.051 2.467 -1.271 1 90.44 130 ALA A CA 1
ATOM 957 C C . ALA A 1 130 ? -5.949 2.121 -2.27 1 90.44 130 ALA A C 1
ATOM 959 O O . ALA A 1 130 ? -4.953 2.842 -2.379 1 90.44 130 ALA A O 1
ATOM 960 N N . ILE A 1 131 ? -6.125 1.114 -2.998 1 85.44 131 ILE A N 1
ATOM 961 C CA . ILE A 1 131 ? -5.148 0.667 -3.982 1 85.44 131 ILE A CA 1
ATOM 962 C C . ILE A 1 131 ? -5.035 1.695 -5.105 1 85.44 131 ILE A C 1
ATOM 964 O O . ILE A 1 131 ? -3.934 2.041 -5.531 1 85.44 131 ILE A O 1
ATOM 968 N N . GLY A 1 132 ? -6.176 2.172 -5.559 1 87.31 132 GLY A N 1
ATOM 969 C CA . GLY A 1 132 ? -6.195 3.154 -6.629 1 87.31 132 GLY A CA 1
ATOM 970 C C . GLY A 1 132 ? -5.422 4.414 -6.297 1 87.31 132 GLY A C 1
ATOM 971 O O . GLY A 1 132 ? -4.676 4.934 -7.133 1 87.31 132 GLY A O 1
ATOM 972 N N . THR A 1 133 ? -5.641 4.875 -5.098 1 93.19 133 THR A N 1
ATOM 973 C CA . THR A 1 133 ? -4.93 6.086 -4.695 1 93.19 133 THR A CA 1
ATOM 974 C C . THR A 1 133 ? -3.43 5.824 -4.602 1 93.19 133 THR A C 1
ATOM 976 O O . THR A 1 133 ? -2.623 6.703 -4.91 1 93.19 133 THR A O 1
ATOM 979 N N . TRP A 1 134 ? -3.055 4.699 -4.164 1 89.44 134 TRP A N 1
ATOM 980 C CA . TRP A 1 134 ? -1.643 4.332 -4.145 1 89.44 134 TRP A CA 1
ATOM 981 C C . TRP A 1 134 ? -1.063 4.324 -5.555 1 89.44 134 TRP A C 1
ATOM 983 O O . TRP A 1 134 ? 0.039 4.828 -5.785 1 89.44 134 TRP A O 1
ATOM 993 N N . VAL A 1 135 ? -1.791 3.754 -6.523 1 85.62 135 VAL A N 1
ATOM 994 C CA . VAL A 1 135 ? -1.342 3.67 -7.91 1 85.62 135 VAL A CA 1
ATOM 995 C C . VAL A 1 135 ? -1.176 5.074 -8.484 1 85.62 135 VAL A C 1
ATOM 997 O O . VAL A 1 135 ? -0.212 5.348 -9.203 1 85.62 135 VAL A O 1
ATOM 1000 N N . VAL A 1 136 ? -2.088 5.914 -8.195 1 90.5 136 VAL A N 1
ATOM 1001 C CA . VAL A 1 136 ? -2.008 7.293 -8.664 1 90.5 136 VAL A CA 1
ATOM 1002 C C . VAL A 1 136 ? -0.752 7.961 -8.109 1 90.5 136 VAL A C 1
ATOM 1004 O O . VAL A 1 136 ? -0.067 8.695 -8.82 1 90.5 136 VAL A O 1
ATOM 1007 N N . ALA A 1 137 ? -0.482 7.707 -6.84 1 93.12 137 ALA A N 1
ATOM 1008 C CA . ALA A 1 137 ? 0.73 8.258 -6.242 1 93.12 137 ALA A CA 1
ATOM 1009 C C . ALA A 1 137 ? 1.977 7.766 -6.969 1 93.12 137 ALA A C 1
ATOM 1011 O O . ALA A 1 137 ? 2.93 8.523 -7.168 1 93.12 137 ALA A O 1
ATOM 1012 N N . GLU A 1 138 ? 1.931 6.543 -7.367 1 87.06 138 GLU A N 1
ATOM 1013 C CA . GLU A 1 138 ? 3.055 5.977 -8.109 1 87.06 138 GLU A CA 1
ATOM 1014 C C . GLU A 1 138 ? 3.189 6.625 -9.484 1 87.06 138 GLU A C 1
ATOM 1016 O O . GLU A 1 138 ? 4.301 6.832 -9.969 1 87.06 138 GLU A O 1
ATOM 1021 N N . VAL A 1 139 ? 2.109 6.879 -10.125 1 86.75 139 VAL A N 1
ATOM 1022 C CA . VAL A 1 139 ? 2.123 7.562 -11.414 1 86.75 139 VAL A CA 1
ATOM 1023 C C . VAL A 1 139 ? 2.754 8.945 -11.258 1 86.75 139 VAL A C 1
ATOM 1025 O O . VAL A 1 139 ? 3.561 9.359 -12.086 1 86.75 139 VAL A O 1
ATOM 1028 N N . TYR A 1 140 ? 2.352 9.617 -10.148 1 92.19 140 TYR A N 1
ATOM 1029 C CA . TYR A 1 140 ? 2.979 10.906 -9.875 1 92.19 140 TYR A CA 1
ATOM 1030 C C . TYR A 1 140 ? 4.484 10.75 -9.703 1 92.19 140 TYR A C 1
ATOM 1032 O O . TYR A 1 140 ? 5.262 11.531 -10.258 1 92.19 140 TYR A O 1
ATOM 1040 N N . ARG A 1 141 ? 4.906 9.805 -8.922 1 92.56 141 ARG A N 1
ATOM 1041 C CA . ARG A 1 141 ? 6.32 9.57 -8.656 1 92.56 141 ARG A CA 1
ATOM 1042 C C . ARG A 1 141 ? 7.086 9.344 -9.961 1 92.56 141 ARG A C 1
ATOM 1044 O O . ARG A 1 141 ? 8.117 9.977 -10.195 1 92.56 141 ARG A O 1
ATOM 1051 N N . LEU A 1 142 ? 6.566 8.531 -10.82 1 87.44 142 LEU A N 1
ATOM 1052 C CA . LEU A 1 142 ? 7.234 8.164 -12.062 1 87.44 142 LEU A CA 1
ATOM 1053 C C . LEU A 1 142 ? 7.25 9.336 -13.039 1 87.44 142 LEU A C 1
ATOM 1055 O O . LEU A 1 142 ? 8.211 9.508 -13.797 1 87.44 142 LEU A O 1
ATOM 1059 N N . THR A 1 143 ? 6.18 10.07 -13.086 1 89.75 143 THR A N 1
ATOM 1060 C CA . THR A 1 143 ? 6.109 11.234 -13.961 1 89.75 143 THR A CA 1
ATOM 1061 C C . THR A 1 143 ? 7.188 12.25 -13.602 1 89.75 143 THR A C 1
ATOM 1063 O O . THR A 1 143 ? 7.914 12.727 -14.469 1 89.75 143 THR A O 1
ATOM 1066 N N . PHE A 1 144 ? 7.363 12.492 -12.32 1 93.62 144 PHE A N 1
ATOM 1067 C CA . PHE A 1 144 ? 8.336 13.492 -11.906 1 93.62 144 PHE A CA 1
ATOM 1068 C C . PHE A 1 144 ? 9.758 12.961 -12.016 1 93.62 144 PHE A C 1
ATOM 1070 O O . PHE A 1 144 ? 10.711 13.734 -12.125 1 93.62 144 PHE A O 1
ATOM 1077 N N . ALA A 1 145 ? 9.867 11.664 -11.969 1 91.81 145 ALA A N 1
ATOM 1078 C CA . ALA A 1 145 ? 11.18 11.055 -12.172 1 91.81 145 ALA A CA 1
ATOM 1079 C C . ALA A 1 145 ? 11.664 11.258 -13.609 1 91.81 145 ALA A C 1
ATOM 1081 O O . ALA A 1 145 ? 12.852 11.07 -13.898 1 91.81 145 ALA A O 1
ATOM 1082 N N . GLN A 1 146 ? 10.734 11.648 -14.5 1 88.25 146 GLN A N 1
ATOM 1083 C CA . GLN A 1 146 ? 11.086 11.828 -15.906 1 88.25 146 GLN A CA 1
ATOM 1084 C C . GLN A 1 146 ? 11.328 13.305 -16.219 1 88.25 146 GLN A C 1
ATOM 1086 O O . GLN A 1 146 ? 11.734 13.641 -17.344 1 88.25 146 GLN A O 1
ATOM 1091 N N . ILE A 1 147 ? 11.117 14.18 -15.273 1 91.81 147 ILE A N 1
ATOM 1092 C CA . ILE A 1 147 ? 11.289 15.602 -15.516 1 91.81 147 ILE A CA 1
ATOM 1093 C C . ILE A 1 147 ? 12.742 16 -15.266 1 91.81 147 ILE A C 1
ATOM 1095 O O . ILE A 1 147 ? 13.141 16.25 -14.125 1 91.81 147 ILE A O 1
ATOM 1099 N N . LYS A 1 148 ? 13.477 16.172 -16.281 1 91.56 148 LYS A N 1
ATOM 1100 C CA . LYS A 1 148 ? 14.922 16.359 -16.219 1 91.56 148 LYS A CA 1
ATOM 1101 C C . LYS A 1 148 ? 15.281 17.703 -15.586 1 91.56 148 LYS A C 1
ATOM 1103 O O . LYS A 1 148 ? 16.219 17.781 -14.781 1 91.56 148 LYS A O 1
ATOM 1108 N N . PRO A 1 149 ? 14.539 18.734 -15.906 1 93.31 149 PRO A N 1
ATOM 1109 C CA . PRO A 1 149 ? 14.883 20.031 -15.297 1 93.31 149 PRO A CA 1
ATOM 1110 C C . PRO A 1 149 ? 14.789 20 -13.773 1 93.31 149 PRO A C 1
ATOM 1112 O O . PRO A 1 149 ? 15.359 20.859 -13.102 1 93.31 149 PRO A O 1
ATOM 1115 N N . LEU A 1 150 ? 14.125 19.078 -13.242 1 94 150 LEU A N 1
ATOM 1116 C CA . LEU A 1 150 ? 13.992 18.969 -11.797 1 94 150 LEU A CA 1
ATOM 1117 C C . LEU A 1 150 ? 14.844 17.828 -11.258 1 94 150 LEU A C 1
ATOM 1119 O O . LEU A 1 150 ? 14.602 17.328 -10.156 1 94 150 LEU A O 1
ATOM 1123 N N . GLY A 1 151 ? 15.781 17.375 -12.039 1 92.19 151 GLY A N 1
ATOM 1124 C CA . GLY A 1 151 ? 16.75 16.391 -11.586 1 92.19 151 GLY A CA 1
ATOM 1125 C C . GLY A 1 151 ? 16.406 14.969 -12.008 1 92.19 151 GLY A C 1
ATOM 1126 O O . GLY A 1 151 ? 17.172 14.039 -11.766 1 92.19 151 GLY A O 1
ATOM 1127 N N . GLY A 1 152 ? 15.242 14.789 -12.625 1 90.88 152 GLY A N 1
ATOM 1128 C CA . GLY A 1 152 ? 14.859 13.453 -13.055 1 90.88 152 GLY A CA 1
ATOM 1129 C C . GLY A 1 152 ? 14.789 12.461 -11.914 1 90.88 152 GLY A C 1
ATOM 1130 O O . GLY A 1 152 ? 14.266 12.773 -10.844 1 90.88 152 GLY A O 1
ATOM 1131 N N . GLY A 1 153 ? 15.328 11.289 -12.078 1 87.31 153 GLY A N 1
ATOM 1132 C CA . GLY A 1 153 ? 15.266 10.234 -11.086 1 87.31 153 GLY A CA 1
ATOM 1133 C C . GLY A 1 153 ? 16.203 10.469 -9.914 1 87.31 153 GLY A C 1
ATOM 1134 O O . GLY A 1 153 ? 15.961 9.961 -8.812 1 87.31 153 GLY A O 1
ATOM 1135 N N . THR A 1 154 ? 17.234 11.219 -10.086 1 90.5 154 THR A N 1
ATOM 1136 C CA . THR A 1 154 ? 18.25 11.43 -9.047 1 90.5 154 THR A CA 1
ATOM 1137 C C . THR A 1 154 ? 17.797 12.516 -8.078 1 90.5 154 THR A C 1
ATOM 1139 O O . THR A 1 154 ? 18.266 12.555 -6.934 1 90.5 154 THR A O 1
ATOM 1142 N N . GLY A 1 155 ? 16.984 13.398 -8.523 1 93.75 155 GLY A N 1
ATOM 1143 C CA . GLY A 1 155 ? 16.516 14.461 -7.66 1 93.75 155 GLY A CA 1
ATOM 1144 C C . GLY A 1 155 ? 17.266 15.766 -7.848 1 93.75 155 GLY A C 1
ATOM 1145 O O . GLY A 1 155 ? 18.031 15.922 -8.797 1 93.75 155 GLY A O 1
ATOM 1146 N N . THR A 1 156 ? 16.938 16.703 -7.086 1 94 156 THR A N 1
ATOM 1147 C CA . THR A 1 156 ? 17.516 18.047 -7.18 1 94 156 THR A CA 1
ATOM 1148 C C . THR A 1 156 ? 17.609 18.688 -5.801 1 94 156 THR A C 1
ATOM 1150 O O . THR A 1 156 ? 16.953 18.25 -4.855 1 94 156 THR A O 1
ATOM 1153 N N . SER A 1 157 ? 18.547 19.594 -5.699 1 94.94 157 SER A N 1
ATOM 1154 C CA . SER A 1 157 ? 18.75 20.328 -4.457 1 94.94 157 SER A CA 1
ATOM 1155 C C . SER A 1 157 ? 18.453 21.812 -4.648 1 94.94 157 SER A C 1
ATOM 1157 O O . SER A 1 157 ? 18.609 22.344 -5.75 1 94.94 157 SER A O 1
ATOM 1159 N N . LEU A 1 158 ? 18.031 22.438 -3.564 1 91.69 158 LEU A N 1
ATOM 1160 C CA . LEU A 1 158 ? 17.844 23.875 -3.607 1 91.69 158 LEU A CA 1
ATOM 1161 C C . LEU A 1 158 ? 19.188 24.609 -3.502 1 91.69 158 LEU A C 1
ATOM 1163 O O . LEU A 1 158 ? 20.109 24.125 -2.842 1 91.69 158 LEU A O 1
ATOM 1167 N N . THR A 1 159 ? 19.188 25.672 -4.133 1 86 159 THR A N 1
ATOM 1168 C CA . THR A 1 159 ? 20.391 26.5 -4.031 1 86 159 THR A CA 1
ATOM 1169 C C . THR A 1 159 ? 20.406 27.281 -2.717 1 86 159 THR A C 1
ATOM 1171 O O . THR A 1 159 ? 19.344 27.609 -2.17 1 86 159 THR A O 1
ATOM 1174 N N . PRO A 1 160 ? 21.594 27.516 -2.221 1 82.31 160 PRO A N 1
ATOM 1175 C CA . PRO A 1 160 ? 21.688 28.312 -0.995 1 82.31 160 PRO A CA 1
ATOM 1176 C C . PRO A 1 160 ? 21 29.656 -1.109 1 82.31 160 PRO A C 1
ATOM 1178 O O . PRO A 1 160 ? 20.5 30.188 -0.112 1 82.31 160 PRO A O 1
ATOM 1181 N N . ALA A 1 161 ? 20.984 30.172 -2.287 1 77.38 161 ALA A N 1
ATOM 1182 C CA . ALA A 1 161 ? 20.328 31.469 -2.51 1 77.38 161 ALA A CA 1
ATOM 1183 C C . ALA A 1 161 ? 18.828 31.391 -2.188 1 77.38 161 ALA A C 1
ATOM 1185 O O . ALA A 1 161 ? 18.266 32.312 -1.619 1 77.38 161 ALA A O 1
ATOM 1186 N N . VAL A 1 162 ? 18.266 30.312 -2.484 1 78.81 162 VAL A N 1
ATOM 1187 C CA . VAL A 1 162 ? 16.828 30.125 -2.258 1 78.81 162 VAL A CA 1
ATOM 1188 C C . VAL A 1 162 ? 16.578 29.891 -0.773 1 78.81 162 VAL A C 1
ATOM 1190 O O . VAL A 1 162 ? 15.672 30.5 -0.19 1 78.81 162 VAL A O 1
ATOM 1193 N N . THR A 1 163 ? 17.406 29.125 -0.165 1 77.75 163 THR A N 1
ATOM 1194 C CA . THR A 1 163 ? 17.203 28.781 1.235 1 77.75 163 THR A CA 1
ATOM 1195 C C . THR A 1 163 ? 17.438 29.984 2.135 1 77.75 163 THR A C 1
ATOM 1197 O O . THR A 1 163 ? 16.812 30.109 3.189 1 77.75 163 THR A O 1
ATOM 1200 N N . SER A 1 164 ? 18.297 30.812 1.666 1 75.25 164 SER A N 1
ATOM 1201 C CA . SER A 1 164 ? 18.625 31.984 2.457 1 75.25 164 SER A CA 1
ATOM 1202 C C . SER A 1 164 ? 17.625 33.125 2.227 1 75.25 164 SER A C 1
ATOM 1204 O O . SER A 1 164 ? 17.594 34.094 2.992 1 75.25 164 SER A O 1
ATOM 1206 N N . SER A 1 165 ? 16.922 33 1.205 1 73.62 165 SER A N 1
ATOM 1207 C CA . SER A 1 165 ? 15.984 34.062 0.855 1 73.62 165 SER A CA 1
ATOM 1208 C C . SER A 1 165 ? 14.703 33.969 1.678 1 73.62 165 SER A C 1
ATOM 1210 O O . SER A 1 165 ? 13.805 34.781 1.542 1 73.62 165 SER A O 1
ATOM 1212 N N . VAL A 1 166 ? 14.688 33.031 2.566 1 72.06 166 VAL A N 1
ATOM 1213 C CA . VAL A 1 166 ? 13.523 32.938 3.443 1 72.06 166 VAL A CA 1
ATOM 1214 C C . VAL A 1 166 ? 13.492 34.125 4.395 1 72.06 166 VAL A C 1
ATOM 1216 O O . VAL A 1 166 ? 14.461 34.375 5.117 1 72.06 166 VAL A O 1
ATOM 1219 N N . PRO A 1 167 ? 12.461 34.906 4.254 1 72.12 167 PRO A N 1
ATOM 1220 C CA . PRO A 1 167 ? 12.398 36.062 5.121 1 72.12 167 PRO A CA 1
ATOM 1221 C C . PRO A 1 167 ? 12.328 35.719 6.602 1 72.12 167 PRO A C 1
ATOM 1223 O O . PRO A 1 167 ? 11.797 34.656 6.965 1 72.12 167 PRO A O 1
ATOM 1226 N N . GLY A 1 168 ? 13.008 36.469 7.426 1 73.19 168 GLY A N 1
ATOM 1227 C CA . GLY A 1 168 ? 12.852 36.344 8.867 1 73.19 168 GLY A CA 1
ATOM 1228 C C . GLY A 1 168 ? 14.117 35.875 9.555 1 73.19 168 GLY A C 1
ATOM 1229 O O . GLY A 1 168 ? 14.266 36.031 10.766 1 73.19 168 GLY A O 1
ATOM 1230 N N . ILE A 1 169 ? 14.984 35.312 8.727 1 76.38 169 ILE A N 1
ATOM 1231 C CA . ILE A 1 169 ? 16.188 34.781 9.336 1 76.38 169 ILE A CA 1
ATOM 1232 C C . ILE A 1 169 ? 17.031 35.906 9.914 1 76.38 169 ILE A C 1
ATOM 1234 O O . ILE A 1 169 ? 17.484 35.844 11.062 1 76.38 169 ILE A O 1
ATOM 1238 N N . GLU A 1 170 ? 17.156 36.938 9.086 1 77.62 170 GLU A N 1
ATOM 1239 C CA . GLU A 1 170 ? 17.969 38.062 9.539 1 77.62 170 GLU A CA 1
ATOM 1240 C C . GLU A 1 170 ? 17.312 38.75 10.734 1 77.62 170 GLU A C 1
ATOM 1242 O O . GLU A 1 170 ? 18.016 39.188 11.656 1 77.62 170 GLU A O 1
ATOM 1247 N N . TRP A 1 171 ? 16.062 38.781 10.648 1 80.81 171 TRP A N 1
ATOM 1248 C CA . TRP A 1 171 ? 15.336 39.438 11.734 1 80.81 171 TRP A CA 1
ATOM 1249 C C . TRP A 1 171 ? 15.5 38.625 13.031 1 80.81 171 TRP A C 1
ATOM 1251 O O . TRP A 1 171 ? 15.742 39.219 14.094 1 80.81 171 TRP A O 1
ATOM 1261 N N . VAL A 1 172 ? 15.43 37.375 12.969 1 81.25 172 VAL A N 1
ATOM 1262 C CA . VAL A 1 172 ? 15.531 36.531 14.148 1 81.25 172 VAL A CA 1
ATOM 1263 C C . VAL A 1 172 ? 16.969 36.5 14.664 1 81.25 172 VAL A C 1
ATOM 1265 O O . VAL A 1 172 ? 17.203 36.5 15.875 1 81.25 172 VAL A O 1
ATOM 1268 N N . LYS A 1 173 ? 17.875 36.5 13.75 1 80.25 173 LYS A N 1
ATOM 1269 C CA . LYS A 1 173 ? 19.297 36.562 14.125 1 80.25 173 LYS A CA 1
ATOM 1270 C C . LYS A 1 173 ? 19.578 37.812 14.961 1 80.25 173 LYS A C 1
ATOM 1272 O O . LYS A 1 173 ? 20.234 37.75 15.992 1 80.25 173 LYS A O 1
ATOM 1277 N N . ALA A 1 174 ? 19.016 38.906 14.531 1 82.25 174 ALA A N 1
ATOM 1278 C CA . ALA A 1 174 ? 19.234 40.188 15.188 1 82.25 174 ALA A CA 1
ATOM 1279 C C . ALA A 1 174 ? 18.484 40.25 16.516 1 82.25 174 ALA A C 1
ATOM 1281 O O . ALA A 1 174 ? 19.031 40.719 17.516 1 82.25 174 ALA A O 1
ATOM 1282 N N . LEU A 1 175 ? 17.328 39.812 16.516 1 81.19 175 LEU A N 1
ATOM 1283 C CA . LEU A 1 175 ? 16.453 39.938 17.672 1 81.19 175 LEU A CA 1
ATOM 1284 C C . LEU A 1 175 ? 16.922 39 18.797 1 81.19 175 LEU A C 1
ATOM 1286 O O . LEU A 1 175 ? 16.891 39.406 19.969 1 81.19 175 LEU A O 1
ATOM 1290 N N . LEU A 1 176 ? 17.359 37.812 18.453 1 81.62 176 LEU A N 1
ATOM 1291 C CA . LEU A 1 176 ? 17.672 36.812 19.484 1 81.62 176 LEU A CA 1
ATOM 1292 C C . LEU A 1 176 ? 19.172 36.656 19.656 1 81.62 176 LEU A C 1
ATOM 1294 O O . LEU A 1 176 ? 19.625 35.938 20.531 1 81.62 176 LEU A O 1
ATOM 1298 N N . ASP A 1 177 ? 19.984 37.344 18.875 1 82.19 177 ASP A N 1
ATOM 1299 C CA . ASP A 1 177 ? 21.438 37.344 18.938 1 82.19 177 ASP A CA 1
ATOM 1300 C C . ASP A 1 177 ? 21.984 35.906 18.844 1 82.19 177 ASP A C 1
ATOM 1302 O O . ASP A 1 177 ? 22.734 35.469 19.719 1 82.19 177 ASP A O 1
ATOM 1306 N N . VAL A 1 178 ? 21.484 35.219 17.859 1 82.12 178 VAL A N 1
ATOM 1307 C CA . VAL A 1 178 ? 21.922 33.844 17.641 1 82.12 178 VAL A CA 1
ATOM 1308 C C . VAL A 1 178 ? 22.641 33.75 16.297 1 82.12 178 VAL A C 1
ATOM 1310 O O . VAL A 1 178 ? 22.578 34.688 15.484 1 82.12 178 VAL A O 1
ATOM 1313 N N . ARG A 1 179 ? 23.391 32.656 16.109 1 81.88 179 ARG A N 1
ATOM 1314 C CA . ARG A 1 179 ? 24.109 32.406 14.859 1 81.88 179 ARG A CA 1
ATOM 1315 C C . ARG A 1 179 ? 23.156 32.062 13.727 1 81.88 179 ARG A C 1
ATOM 1317 O O . ARG A 1 179 ? 21.984 31.734 13.977 1 81.88 179 ARG A O 1
ATOM 1324 N N . THR A 1 180 ? 23.578 32.156 12.609 1 80.12 180 THR A N 1
ATOM 1325 C CA . THR A 1 180 ? 22.75 32.031 11.406 1 80.12 180 THR A CA 1
ATOM 1326 C C . THR A 1 180 ? 22.109 30.641 11.352 1 80.12 180 THR A C 1
ATOM 1328 O O . THR A 1 180 ? 20.906 30.516 11.109 1 80.12 180 THR A O 1
ATOM 1331 N N . PRO A 1 181 ? 22.859 29.594 11.641 1 78.31 181 PRO A N 1
ATOM 1332 C CA . PRO A 1 181 ? 22.234 28.281 11.594 1 78.31 181 PRO A CA 1
ATOM 1333 C C . PRO A 1 181 ? 21.125 28.109 12.625 1 78.31 181 PRO A C 1
ATOM 1335 O O . PRO A 1 181 ? 20.094 27.5 12.336 1 78.31 181 PRO A O 1
ATOM 1338 N N . ALA A 1 182 ? 21.328 28.641 13.711 1 82.31 182 ALA A N 1
ATOM 1339 C CA . ALA A 1 182 ? 20.312 28.578 14.758 1 82.31 182 ALA A CA 1
ATOM 1340 C C . ALA A 1 182 ? 19.078 29.406 14.383 1 82.31 182 ALA A C 1
ATOM 1342 O O . ALA A 1 182 ? 17.953 29 14.672 1 82.31 182 ALA A O 1
ATOM 1343 N N . ALA A 1 183 ? 19.344 30.562 13.828 1 83.62 183 ALA A N 1
ATOM 1344 C CA . ALA A 1 183 ? 18.234 31.422 13.391 1 83.62 183 ALA A CA 1
ATOM 1345 C C . ALA A 1 183 ? 17.391 30.719 12.328 1 83.62 183 ALA A C 1
ATOM 1347 O O . ALA A 1 183 ? 16.172 30.828 12.328 1 83.62 183 ALA A O 1
ATOM 1348 N N . ARG A 1 184 ? 18.062 30 11.5 1 81.56 184 ARG A N 1
ATOM 1349 C CA . ARG A 1 184 ? 17.375 29.266 10.461 1 81.56 184 ARG A CA 1
ATOM 1350 C C . ARG A 1 184 ? 16.484 28.172 11.07 1 81.56 184 ARG A C 1
ATOM 1352 O O . ARG A 1 184 ? 15.359 27.953 10.625 1 81.56 184 ARG A O 1
ATOM 1359 N N . ASP A 1 185 ? 17 27.562 12.047 1 85.25 185 ASP A N 1
ATOM 1360 C CA . ASP A 1 185 ? 16.266 26.5 12.711 1 85.25 185 ASP A CA 1
ATOM 1361 C C . ASP A 1 185 ? 15.023 27.047 13.414 1 85.25 185 ASP A C 1
ATOM 1363 O O . ASP A 1 185 ? 13.953 26.438 13.367 1 85.25 185 ASP A O 1
ATOM 1367 N N . ILE A 1 186 ? 15.227 28.172 14.008 1 88.12 186 ILE A N 1
ATOM 1368 C CA . ILE A 1 186 ? 14.133 28.766 14.766 1 88.12 186 ILE A CA 1
ATOM 1369 C C . ILE A 1 186 ? 13.031 29.234 13.805 1 88.12 186 ILE A C 1
ATOM 1371 O O . ILE A 1 186 ? 11.852 29 14.062 1 88.12 186 ILE A O 1
ATOM 1375 N N . VAL A 1 187 ? 13.43 29.828 12.742 1 86.75 187 VAL A N 1
ATOM 1376 C CA . VAL A 1 187 ? 12.461 30.312 11.758 1 86.75 187 VAL A CA 1
ATOM 1377 C C . VAL A 1 187 ? 11.711 29.125 11.148 1 86.75 187 VAL A C 1
ATOM 1379 O O . VAL A 1 187 ? 10.492 29.172 11 1 86.75 187 VAL A O 1
ATOM 1382 N N . SER A 1 188 ? 12.438 28.094 10.82 1 87.62 188 SER A N 1
ATOM 1383 C CA . SER A 1 188 ? 11.82 26.891 10.273 1 87.62 188 SER A CA 1
ATOM 1384 C C . SER A 1 188 ? 10.82 26.297 11.258 1 87.62 188 SER A C 1
ATOM 1386 O O . SER A 1 188 ? 9.75 25.828 10.859 1 87.62 188 SER A O 1
ATOM 1388 N N . TYR A 1 189 ? 11.18 26.359 12.492 1 93 189 TYR A N 1
ATOM 1389 C CA . TYR A 1 189 ? 10.312 25.859 13.547 1 93 189 TYR A CA 1
ATOM 1390 C C . TYR A 1 189 ? 9.008 26.641 13.609 1 93 189 TYR A C 1
ATOM 1392 O O . TYR A 1 189 ? 7.926 26.062 13.648 1 93 189 TYR A O 1
ATOM 1400 N N . TRP A 1 190 ? 9.086 27.922 13.609 1 92.69 190 TRP A N 1
ATOM 1401 C CA . TRP A 1 190 ? 7.91 28.781 13.719 1 92.69 190 TRP A CA 1
ATOM 1402 C C . TRP A 1 190 ? 7.02 28.641 12.492 1 92.69 190 TRP A C 1
ATOM 1404 O O . TRP A 1 190 ? 5.793 28.688 12.594 1 92.69 190 TRP A O 1
ATOM 1414 N N . ILE A 1 191 ? 7.617 28.422 11.352 1 91.31 191 ILE A N 1
ATOM 1415 C CA . ILE A 1 191 ? 6.848 28.234 10.125 1 91.31 191 ILE A CA 1
ATOM 1416 C C . ILE A 1 191 ? 6.113 26.891 10.18 1 91.31 191 ILE A C 1
ATOM 1418 O O . ILE A 1 191 ? 4.938 26.812 9.82 1 91.31 191 ILE A O 1
ATOM 1422 N N . ALA A 1 192 ? 6.801 25.859 10.609 1 94 192 ALA A N 1
ATOM 1423 C CA . ALA A 1 192 ? 6.18 24.547 10.758 1 94 192 ALA A CA 1
ATOM 1424 C C . ALA A 1 192 ? 5.016 24.609 11.742 1 94 192 ALA A C 1
ATOM 1426 O O . ALA A 1 192 ? 3.961 24.016 11.5 1 94 192 ALA A O 1
ATOM 1427 N N . LEU A 1 193 ? 5.246 25.312 12.852 1 95.69 193 LEU A N 1
ATOM 1428 C CA . LEU A 1 193 ? 4.199 25.469 13.859 1 95.69 193 LEU A CA 1
ATOM 1429 C C . LEU A 1 193 ? 3.01 26.234 13.297 1 95.69 193 LEU A C 1
ATOM 1431 O O . LEU A 1 193 ? 1.857 25.875 13.547 1 95.69 193 LEU A O 1
ATOM 1435 N N . ALA A 1 194 ? 3.301 27.297 12.602 1 94.62 194 ALA A N 1
ATOM 1436 C CA . ALA A 1 194 ? 2.242 28.078 11.984 1 94.62 194 ALA A CA 1
ATOM 1437 C C . ALA A 1 194 ? 1.413 27.234 11.023 1 94.62 194 ALA A C 1
ATOM 1439 O O . ALA A 1 194 ? 0.186 27.359 10.984 1 94.62 194 ALA A O 1
ATOM 1440 N N . LEU A 1 195 ? 2.072 26.422 10.25 1 94.06 195 LEU A N 1
ATOM 1441 C CA . LEU A 1 195 ? 1.376 25.562 9.305 1 94.06 195 LEU A CA 1
ATOM 1442 C C . LEU A 1 195 ? 0.522 24.531 10.031 1 94.06 195 LEU A C 1
ATOM 1444 O O . LEU A 1 195 ? -0.578 24.203 9.586 1 94.06 195 LEU A O 1
ATOM 1448 N N . LEU A 1 196 ? 1.058 23.969 11.062 1 96 196 LEU A N 1
ATOM 1449 C CA . LEU A 1 196 ? 0.285 23.031 11.867 1 96 196 LEU A CA 1
ATOM 1450 C C . LEU A 1 196 ? -0.973 23.703 12.422 1 96 196 LEU A C 1
ATOM 1452 O O . LEU A 1 196 ? -2.068 23.141 12.312 1 96 196 LEU A O 1
ATOM 1456 N N . VAL A 1 197 ? -0.798 24.875 13.008 1 95.88 197 VAL A N 1
ATOM 1457 C CA . VAL A 1 197 ? -1.923 25.609 13.586 1 95.88 197 VAL A CA 1
ATOM 1458 C C . VAL A 1 197 ? -2.936 25.938 12.492 1 95.88 197 VAL A C 1
ATOM 1460 O O . VAL A 1 197 ? -4.145 25.828 12.703 1 95.88 197 VAL A O 1
ATOM 1463 N N . ALA A 1 198 ? -2.418 26.344 11.367 1 95.88 198 ALA A N 1
ATOM 1464 C CA . ALA A 1 198 ? -3.293 26.641 10.234 1 95.88 198 ALA A CA 1
ATOM 1465 C C . ALA A 1 198 ? -4.066 25.391 9.805 1 95.88 198 ALA A C 1
ATOM 1467 O O . ALA A 1 198 ? -5.254 25.484 9.484 1 95.88 198 ALA A O 1
ATOM 1468 N N . THR A 1 199 ? -3.393 24.281 9.758 1 96.12 199 THR A N 1
ATOM 1469 C CA . THR A 1 199 ? -4.035 23.031 9.375 1 96.12 199 THR A CA 1
ATOM 1470 C C . THR A 1 199 ? -5.113 22.641 10.383 1 96.12 199 THR A C 1
ATOM 1472 O O . THR A 1 199 ? -6.223 22.266 10 1 96.12 199 THR A O 1
ATOM 1475 N N . LEU A 1 200 ? -4.773 22.75 11.664 1 94.62 200 LEU A N 1
ATOM 1476 C CA . LEU A 1 200 ? -5.742 22.438 12.711 1 94.62 200 LEU A CA 1
ATOM 1477 C C . LEU A 1 200 ? -6.949 23.359 12.625 1 94.62 200 LEU A C 1
ATOM 1479 O O . LEU A 1 200 ? -8.094 22.922 12.758 1 94.62 200 LEU A O 1
ATOM 1483 N N . ALA A 1 201 ? -6.664 24.609 12.43 1 93.94 201 ALA A N 1
ATOM 1484 C CA . ALA A 1 201 ? -7.742 25.578 12.289 1 93.94 201 ALA A CA 1
ATOM 1485 C C . ALA A 1 201 ? -8.609 25.281 11.07 1 93.94 201 ALA A C 1
ATOM 1487 O O . ALA A 1 201 ? -9.836 25.375 11.141 1 93.94 201 ALA A O 1
ATOM 1488 N N . ALA A 1 202 ? -7.949 24.953 9.984 1 95.25 202 ALA A N 1
ATOM 1489 C CA . ALA A 1 202 ? -8.688 24.641 8.758 1 95.25 202 ALA A CA 1
ATOM 1490 C C . ALA A 1 202 ? -9.578 23.422 8.953 1 95.25 202 ALA A C 1
ATOM 1492 O O . ALA A 1 202 ? -10.742 23.422 8.562 1 95.25 202 ALA A O 1
ATOM 1493 N N . VAL A 1 203 ? -9.031 22.406 9.5 1 94.56 203 VAL A N 1
ATOM 1494 C CA . VAL A 1 203 ? -9.805 21.188 9.75 1 94.56 203 VAL A CA 1
ATOM 1495 C C . VAL A 1 203 ? -10.961 21.5 10.695 1 94.56 203 VAL A C 1
ATOM 1497 O O . VAL A 1 203 ? -12.094 21.062 10.469 1 94.56 203 VAL A O 1
ATOM 1500 N N . TYR A 1 204 ? -10.711 22.297 11.711 1 90.88 204 TYR A N 1
ATOM 1501 C CA . TYR A 1 204 ? 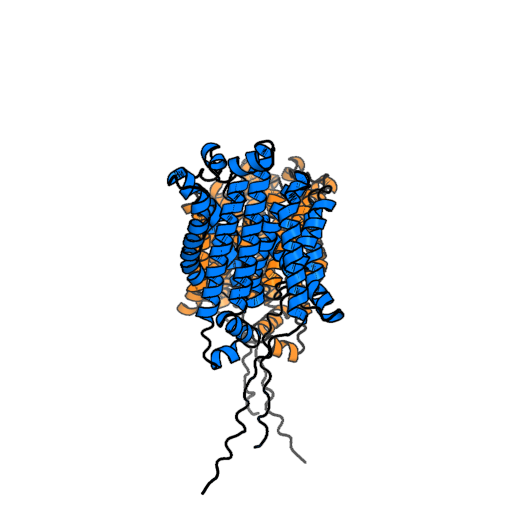-11.734 22.688 12.68 1 90.88 204 TYR A CA 1
ATOM 1502 C C . TYR A 1 204 ? -12.852 23.484 12.008 1 90.88 204 TYR A C 1
ATOM 1504 O O . TYR A 1 204 ? -14.031 23.219 12.242 1 90.88 204 TYR A O 1
ATOM 1512 N N . LEU A 1 205 ? -12.469 24.422 11.211 1 92.5 205 LEU A N 1
ATOM 1513 C CA . LEU A 1 205 ? -13.445 25.266 10.523 1 92.5 205 LEU A CA 1
ATOM 1514 C C . LEU A 1 205 ? -14.266 24.453 9.539 1 92.5 205 LEU A C 1
ATOM 1516 O O . LEU A 1 205 ? -15.469 24.672 9.383 1 92.5 205 LEU A O 1
ATOM 1520 N N . ILE A 1 206 ? -13.648 23.5 8.859 1 93.31 206 ILE A N 1
ATOM 1521 C CA . ILE A 1 206 ? -14.352 22.625 7.918 1 93.31 206 ILE A CA 1
ATOM 1522 C C . ILE A 1 206 ? -15.375 21.766 8.664 1 93.31 206 ILE A C 1
ATOM 1524 O O . ILE A 1 206 ? -16.516 21.641 8.234 1 93.31 206 ILE A O 1
ATOM 1528 N N . LEU A 1 207 ? -15.031 21.266 9.773 1 90.94 207 LEU A N 1
ATOM 1529 C CA . LEU A 1 207 ? -15.898 20.375 10.531 1 90.94 207 LEU A CA 1
ATOM 1530 C C . LEU A 1 207 ? -17.047 21.141 11.164 1 90.94 207 LEU A C 1
ATOM 1532 O O . LEU A 1 207 ? -18.109 20.578 11.422 1 90.94 207 LEU A O 1
ATOM 1536 N N . ARG A 1 208 ? -16.812 22.438 11.375 1 89.62 208 ARG A N 1
ATOM 1537 C CA . ARG A 1 208 ? -17.859 23.266 11.969 1 89.62 208 ARG A CA 1
ATOM 1538 C C . ARG A 1 208 ? -18.766 23.859 10.891 1 89.62 208 ARG A C 1
ATOM 1540 O O . ARG A 1 208 ? -19.844 24.375 11.195 1 89.62 208 ARG A O 1
ATOM 1547 N N . SER A 1 209 ? -18.438 23.656 9.742 1 92.12 209 SER A N 1
ATOM 1548 C CA . SER A 1 209 ? -19.203 24.203 8.633 1 92.12 209 SER A CA 1
ATOM 1549 C C . SER A 1 209 ? -20.344 23.266 8.234 1 92.12 209 SER A C 1
ATOM 1551 O O . SER A 1 209 ? -20.547 22.219 8.859 1 92.12 209 SER A O 1
ATOM 1553 N N . ARG A 1 210 ? -21.094 23.656 7.23 1 90.25 210 ARG A N 1
ATOM 1554 C CA . ARG A 1 210 ? -22.188 22.859 6.688 1 90.25 210 ARG A CA 1
ATOM 1555 C C . ARG A 1 210 ? -21.656 21.562 6.082 1 90.25 210 ARG A C 1
ATOM 1557 O O . ARG A 1 210 ? -22.328 20.531 6.137 1 90.25 210 ARG A O 1
ATOM 1564 N N . ARG A 1 211 ? -20.469 21.672 5.586 1 90.56 211 ARG A N 1
ATOM 1565 C CA . ARG A 1 211 ? -19.859 20.484 5.004 1 90.56 211 ARG A CA 1
ATOM 1566 C C . ARG A 1 211 ? -19.516 19.469 6.082 1 90.56 211 ARG A C 1
ATOM 1568 O O . ARG A 1 211 ? -19.609 18.25 5.855 1 90.56 211 ARG A O 1
ATOM 1575 N N . GLY A 1 212 ? -19.109 20 7.125 1 90.06 212 GLY A N 1
ATOM 1576 C CA . GLY A 1 212 ? -18.828 19.109 8.242 1 90.06 212 GLY A CA 1
ATOM 1577 C C . GLY A 1 212 ? -20.078 18.391 8.742 1 90.06 212 GLY A C 1
ATOM 1578 O O . GLY A 1 212 ? -20.016 17.203 9.07 1 90.06 212 GLY A O 1
ATOM 1579 N N . LEU A 1 213 ? -21.156 19.078 8.781 1 87.31 213 LEU A N 1
ATOM 1580 C CA . LEU A 1 213 ? -22.438 18.469 9.172 1 87.31 213 LEU A CA 1
ATOM 1581 C C . LEU A 1 213 ? -22.859 17.406 8.18 1 87.31 213 LEU A C 1
ATOM 1583 O O . LEU A 1 213 ? -23.375 16.344 8.578 1 87.31 213 LEU A O 1
ATOM 1587 N N . ALA A 1 214 ? -22.609 17.75 7.008 1 91.44 214 ALA A N 1
ATOM 1588 C CA . ALA A 1 214 ? -22.938 16.781 5.953 1 91.44 214 ALA A CA 1
ATOM 1589 C C . ALA A 1 214 ? -22.094 15.516 6.09 1 91.44 214 ALA A C 1
ATOM 1591 O O . ALA A 1 214 ? -22.594 14.406 5.887 1 91.44 214 ALA A O 1
ATOM 1592 N N . LEU A 1 215 ? -20.828 15.664 6.441 1 92 215 LEU A N 1
ATOM 1593 C CA . LEU A 1 215 ? -19.938 14.523 6.637 1 92 215 LEU A CA 1
ATOM 1594 C C . LEU A 1 215 ? -20.438 13.633 7.773 1 92 215 LEU A C 1
ATOM 1596 O O . LEU A 1 215 ? -20.391 12.406 7.68 1 92 215 LEU A O 1
ATOM 1600 N N . GLY A 1 216 ? -20.906 14.234 8.797 1 86.88 216 GLY A N 1
ATOM 1601 C CA . GLY A 1 216 ? -21.484 13.484 9.906 1 86.88 216 GLY A CA 1
ATOM 1602 C C . GLY A 1 216 ? -22.688 12.664 9.508 1 86.88 216 GLY A C 1
ATOM 1603 O O . GLY A 1 216 ? -22.812 11.5 9.906 1 86.88 216 GLY A O 1
ATOM 1604 N N . ALA A 1 217 ? -23.5 13.266 8.727 1 86.69 217 ALA A N 1
ATOM 1605 C CA . ALA A 1 217 ? -24.703 12.578 8.25 1 86.69 217 ALA A CA 1
ATOM 1606 C C . ALA A 1 217 ? -24.344 11.391 7.367 1 86.69 217 ALA A C 1
ATOM 1608 O O . ALA A 1 217 ? -24.953 10.32 7.473 1 86.69 217 ALA A O 1
ATOM 1609 N N . ILE A 1 218 ? -23.375 11.578 6.551 1 88.06 218 ILE A N 1
ATOM 1610 C CA . ILE A 1 218 ? -22.922 10.523 5.648 1 88.06 218 ILE A CA 1
ATOM 1611 C C . ILE A 1 218 ? -22.328 9.375 6.453 1 88.06 218 ILE A C 1
ATOM 1613 O O . ILE A 1 218 ? -22.609 8.203 6.168 1 88.06 218 ILE A O 1
ATOM 1617 N N . ARG A 1 219 ? -21.578 9.742 7.414 1 82.38 219 ARG A N 1
ATOM 1618 C CA . ARG A 1 219 ? -20.906 8.75 8.25 1 82.38 219 ARG A CA 1
ATOM 1619 C C . ARG A 1 219 ? -21.922 7.914 9.023 1 82.38 219 ARG A C 1
ATOM 1621 O O . ARG A 1 219 ? -21.734 6.711 9.203 1 82.38 219 ARG A O 1
ATOM 1628 N N . ASP A 1 220 ? -22.938 8.539 9.453 1 77.69 220 ASP A N 1
ATOM 1629 C CA . ASP A 1 220 ? -23.969 7.844 10.211 1 77.69 220 ASP A CA 1
ATOM 1630 C C . ASP A 1 220 ? -24.75 6.887 9.32 1 77.69 220 ASP A C 1
ATOM 1632 O O . ASP A 1 220 ? -24.969 5.727 9.672 1 77.69 220 ASP A O 1
ATOM 1636 N N . HIS A 1 221 ? -25.219 7.375 8.266 1 87 221 HIS A N 1
ATOM 1637 C CA . HIS A 1 221 ? -25.969 6.559 7.309 1 87 221 HIS A CA 1
ATOM 1638 C C . HIS A 1 221 ? -25.969 7.191 5.922 1 87 221 HIS A C 1
ATOM 1640 O O . HIS A 1 221 ? -26.75 8.102 5.652 1 87 221 HIS A O 1
ATOM 1646 N N . GLU A 1 222 ? -25.188 6.543 5.129 1 86.5 222 GLU A N 1
ATOM 1647 C CA . GLU A 1 222 ? -24.969 7.121 3.805 1 86.5 222 GLU A CA 1
ATOM 1648 C C . GLU A 1 222 ? -26.281 7.191 3.025 1 86.5 222 GLU A C 1
ATOM 1650 O O . GLU A 1 222 ? -26.594 8.203 2.396 1 86.5 222 GLU A O 1
ATOM 1655 N N . ALA A 1 223 ? -27.062 6.145 3.1 1 86.94 223 ALA A N 1
ATOM 1656 C CA . ALA A 1 223 ? -28.328 6.098 2.365 1 86.94 223 ALA A CA 1
ATOM 1657 C C . ALA A 1 223 ? -29.297 7.145 2.895 1 86.94 223 ALA A C 1
ATOM 1659 O O . ALA A 1 223 ? -30.016 7.785 2.119 1 86.94 223 ALA A O 1
ATOM 1660 N N . ALA A 1 224 ? -29.297 7.281 4.176 1 86.38 224 ALA A N 1
ATOM 1661 C CA . ALA A 1 224 ? -30.188 8.266 4.793 1 86.38 224 ALA A CA 1
ATOM 1662 C C . ALA A 1 224 ? -29.766 9.688 4.418 1 86.38 224 ALA A C 1
ATOM 1664 O O . ALA A 1 224 ? -30.609 10.539 4.145 1 86.38 224 ALA A O 1
ATOM 1665 N N . ALA A 1 225 ? -28.531 9.883 4.402 1 90.25 225 ALA A N 1
ATOM 1666 C CA . ALA A 1 225 ? -28.031 11.203 4.027 1 90.25 225 ALA A CA 1
ATOM 1667 C C . ALA A 1 225 ? -28.422 11.547 2.59 1 90.25 225 ALA A C 1
ATOM 1669 O O . ALA A 1 225 ? -28.844 12.672 2.307 1 90.25 225 ALA A O 1
ATOM 1670 N N . ALA A 1 226 ? -28.312 10.57 1.749 1 90.62 226 ALA A N 1
ATOM 1671 C CA . ALA A 1 226 ? -28.672 10.781 0.348 1 90.62 226 ALA A CA 1
ATOM 1672 C C . ALA A 1 226 ? -30.156 11.109 0.207 1 90.62 226 ALA A C 1
ATOM 1674 O O . ALA A 1 226 ? -30.547 11.953 -0.61 1 90.62 226 ALA A O 1
ATOM 1675 N N . SER A 1 227 ? -30.906 10.453 0.953 1 91.44 227 SER A N 1
ATOM 1676 C CA . SER A 1 227 ? -32.344 10.672 0.905 1 91.44 227 SER A CA 1
ATOM 1677 C C . SER A 1 227 ? -32.719 12.07 1.383 1 91.44 227 SER A C 1
ATOM 1679 O O . SER A 1 227 ? -33.75 12.617 0.989 1 91.44 227 SER A O 1
ATOM 1681 N N . LEU A 1 228 ? -31.922 12.719 2.199 1 90.94 228 LEU A N 1
ATOM 1682 C CA . LEU A 1 228 ? -32.156 14.062 2.723 1 90.94 228 LEU A CA 1
ATOM 1683 C C . LEU A 1 228 ? -31.562 15.109 1.787 1 90.94 228 LEU A C 1
ATOM 1685 O O . LEU A 1 228 ? -31.516 16.297 2.131 1 90.94 228 LEU A O 1
ATOM 1689 N N . GLY A 1 229 ? -31.062 14.672 0.601 1 90.06 229 GLY A N 1
ATOM 1690 C CA . GLY A 1 229 ? -30.625 15.602 -0.426 1 90.06 229 GLY A CA 1
ATOM 1691 C C . GLY A 1 229 ? -29.141 15.945 -0.323 1 90.06 229 GLY A C 1
ATOM 1692 O O . GLY A 1 229 ? -28.672 16.875 -0.987 1 90.06 229 GLY A O 1
ATOM 1693 N N . VAL A 1 230 ? -28.5 15.312 0.542 1 92 230 VAL A N 1
ATOM 1694 C CA . VAL A 1 230 ? -27.078 15.57 0.659 1 92 230 VAL A CA 1
ATOM 1695 C C . VAL A 1 230 ? -26.344 15 -0.555 1 92 230 VAL A C 1
ATOM 1697 O O . VAL A 1 230 ? -26.5 13.82 -0.881 1 92 230 VAL A O 1
ATOM 1700 N N . ASP A 1 231 ? -25.578 15.914 -1.282 1 95 231 ASP A N 1
ATOM 1701 C CA . ASP A 1 231 ? -24.766 15.445 -2.402 1 95 231 ASP A CA 1
ATOM 1702 C C . ASP A 1 231 ? -23.469 14.828 -1.914 1 95 231 ASP A C 1
ATOM 1704 O O . ASP A 1 231 ? -22.469 15.531 -1.744 1 95 231 ASP A O 1
ATOM 1708 N N . ILE A 1 232 ? -23.453 13.625 -1.768 1 94.38 232 ILE A N 1
ATOM 1709 C CA . ILE A 1 232 ? -22.344 12.891 -1.176 1 94.38 232 ILE A CA 1
ATOM 1710 C C . ILE A 1 232 ? -21.078 13.109 -1.999 1 94.38 232 ILE A C 1
ATOM 1712 O O . ILE A 1 232 ? -20 13.367 -1.443 1 94.38 232 ILE A O 1
ATOM 1716 N N . TYR A 1 233 ? -21.234 13.109 -3.256 1 94.12 233 TYR A N 1
ATOM 1717 C CA . TYR A 1 233 ? -20.094 13.273 -4.145 1 94.12 233 TYR A CA 1
ATOM 1718 C C . TYR A 1 233 ? -19.438 14.633 -3.949 1 94.12 233 TYR A C 1
ATOM 1720 O O . TYR A 1 233 ? -18.219 14.727 -3.811 1 94.12 233 TYR A O 1
ATOM 1728 N N . ARG A 1 234 ? -20.188 15.641 -3.916 1 95.31 234 ARG A N 1
ATOM 1729 C CA . ARG A 1 234 ? -19.656 17 -3.807 1 95.31 234 ARG A CA 1
ATOM 1730 C C . ARG A 1 234 ? -18.984 17.219 -2.449 1 95.31 234 ARG A C 1
ATOM 1732 O O . ARG A 1 234 ? -17.969 17.906 -2.354 1 95.31 234 ARG A O 1
ATOM 1739 N N . VAL A 1 235 ? -19.594 16.703 -1.451 1 95.5 235 VAL A N 1
ATOM 1740 C CA . VAL A 1 235 ? -19.047 16.859 -0.104 1 95.5 235 VAL A CA 1
ATOM 1741 C C . VAL A 1 235 ? -17.703 16.156 0.006 1 95.5 235 VAL A C 1
ATOM 1743 O O . VAL A 1 235 ? -16.734 16.734 0.491 1 95.5 235 VAL A O 1
ATOM 1746 N N . LYS A 1 236 ? -17.641 14.953 -0.475 1 96 236 LYS A N 1
ATOM 1747 C CA . LYS A 1 236 ? -16.406 14.188 -0.42 1 96 236 LYS A CA 1
ATOM 1748 C C . LYS A 1 236 ? -15.328 14.805 -1.317 1 96 236 LYS A C 1
ATOM 1750 O O . LYS A 1 236 ? -14.148 14.812 -0.968 1 96 236 LYS A O 1
ATOM 1755 N N . LEU A 1 237 ? -15.797 15.32 -2.434 1 97.06 237 LEU A N 1
ATOM 1756 C CA . LEU A 1 237 ? -14.859 15.977 -3.34 1 97.06 237 LEU A CA 1
ATOM 1757 C C . LEU A 1 237 ? -14.242 17.203 -2.684 1 97.06 237 LEU A C 1
ATOM 1759 O O . LEU A 1 237 ? -13.039 17.438 -2.807 1 97.06 237 LEU A O 1
ATOM 1763 N N . ALA A 1 238 ? -15.047 17.953 -2.037 1 97 238 ALA A N 1
ATOM 1764 C CA . ALA A 1 238 ? -14.562 19.156 -1.374 1 97 238 ALA A CA 1
ATOM 1765 C C . ALA A 1 238 ? -13.516 18.812 -0.316 1 97 238 ALA A C 1
ATOM 1767 O O . ALA A 1 238 ? -12.492 19.5 -0.205 1 97 238 ALA A O 1
ATOM 1768 N N . VAL A 1 239 ? -13.781 17.797 0.427 1 96.88 239 VAL A N 1
ATOM 1769 C CA . VAL A 1 239 ? -12.852 17.359 1.469 1 96.88 239 VAL A CA 1
ATOM 1770 C C . VAL A 1 239 ? -11.555 16.859 0.833 1 96.88 239 VAL A C 1
ATOM 1772 O O . VAL A 1 239 ? -10.461 17.156 1.315 1 96.88 239 VAL A O 1
ATOM 1775 N N . TYR A 1 240 ? -11.703 16.125 -0.238 1 97.69 240 TYR A N 1
ATOM 1776 C CA . TYR A 1 240 ? -10.539 15.57 -0.932 1 97.69 240 TYR A CA 1
ATOM 1777 C C . TYR A 1 240 ? -9.656 16.688 -1.478 1 97.69 240 TYR A C 1
ATOM 1779 O O . TYR A 1 240 ? -8.43 16.656 -1.305 1 97.69 240 TYR A O 1
ATOM 1787 N N . VAL A 1 241 ? -10.219 17.641 -2.068 1 98.06 241 VAL A N 1
ATOM 1788 C CA . VAL A 1 241 ? -9.492 18.75 -2.682 1 98.06 241 VAL A CA 1
ATOM 1789 C C . VAL A 1 241 ? -8.852 19.609 -1.598 1 98.06 241 VAL A C 1
ATOM 1791 O O . VAL A 1 241 ? -7.691 20.016 -1.723 1 98.06 241 VAL A O 1
ATOM 1794 N N . ALA A 1 242 ? -9.586 19.906 -0.538 1 97.56 242 ALA A N 1
ATOM 1795 C CA . ALA A 1 242 ? -9.055 20.688 0.572 1 97.56 242 ALA A CA 1
ATOM 1796 C C . ALA A 1 242 ? -7.852 20 1.21 1 97.56 242 ALA A C 1
ATOM 1798 O O . ALA A 1 242 ? -6.844 20.641 1.512 1 97.56 242 ALA A O 1
ATOM 1799 N N . THR A 1 243 ? -7.98 18.703 1.401 1 97.94 243 THR A N 1
ATOM 1800 C CA . THR A 1 243 ? -6.895 17.922 1.996 1 97.94 243 THR A CA 1
ATOM 1801 C C . THR A 1 243 ? -5.68 17.906 1.073 1 97.94 243 THR A C 1
ATOM 1803 O O . THR A 1 243 ? -4.539 17.984 1.535 1 97.94 243 THR A O 1
ATOM 1806 N N . ALA A 1 244 ? -5.945 17.797 -0.21 1 98.44 244 ALA A N 1
ATOM 1807 C CA . ALA A 1 244 ? -4.852 17.812 -1.178 1 98.44 244 ALA A CA 1
ATOM 1808 C C . ALA A 1 244 ? -4.098 19.141 -1.133 1 98.44 244 ALA A C 1
ATOM 1810 O O . ALA A 1 244 ? -2.867 19.156 -1.174 1 98.44 244 ALA A O 1
ATOM 1811 N N . ALA A 1 245 ? -4.828 20.203 -1.02 1 98.31 245 ALA A N 1
ATOM 1812 C CA . ALA A 1 245 ? -4.227 21.531 -0.957 1 98.31 245 ALA A CA 1
ATOM 1813 C C . ALA A 1 245 ? -3.342 21.672 0.279 1 98.31 245 ALA A C 1
ATOM 1815 O O . ALA A 1 245 ? -2.193 22.109 0.181 1 98.31 245 ALA A O 1
ATOM 1816 N N . MET A 1 246 ? -3.889 21.312 1.397 1 98.12 246 MET A N 1
ATOM 1817 C CA . MET A 1 246 ? -3.145 21.406 2.648 1 98.12 246 MET A CA 1
ATOM 1818 C C . MET A 1 246 ? -1.937 20.484 2.646 1 98.12 246 MET A C 1
ATOM 1820 O O . MET A 1 246 ? -0.842 20.875 3.051 1 98.12 246 MET A O 1
ATOM 1824 N N . THR A 1 247 ? -2.125 19.25 2.162 1 98.31 247 THR A N 1
ATOM 1825 C CA . THR A 1 247 ? -1.037 18.281 2.092 1 98.31 247 THR A CA 1
ATOM 1826 C C . THR A 1 247 ? 0.066 18.766 1.157 1 98.31 247 THR A C 1
ATOM 1828 O O . THR A 1 247 ? 1.252 18.578 1.438 1 98.31 247 THR A O 1
ATOM 1831 N N . GLY A 1 248 ? -0.346 19.359 0.085 1 98.38 248 GLY A N 1
ATOM 1832 C CA . GLY A 1 248 ? 0.626 19.938 -0.83 1 98.38 248 GLY A CA 1
ATOM 1833 C C . GLY A 1 248 ? 1.46 21.031 -0.198 1 98.38 248 GLY A C 1
ATOM 1834 O O . GLY A 1 248 ? 2.674 21.094 -0.405 1 98.38 248 GLY A O 1
ATOM 1835 N N . MET A 1 249 ? 0.834 21.906 0.552 1 97.81 249 MET A N 1
ATOM 1836 C CA . MET A 1 249 ? 1.551 22.969 1.24 1 97.81 249 MET A CA 1
ATOM 1837 C C . MET A 1 249 ? 2.531 22.406 2.26 1 97.81 249 MET A C 1
ATOM 1839 O O . MET A 1 249 ? 3.662 22.875 2.373 1 97.81 249 MET A O 1
ATOM 1843 N N . ILE A 1 250 ? 2.105 21.391 2.98 1 97.75 250 ILE A N 1
ATOM 1844 C CA . ILE A 1 250 ? 2.961 20.766 3.975 1 97.75 250 ILE A CA 1
ATOM 1845 C C . ILE A 1 250 ? 4.16 20.109 3.283 1 97.75 250 ILE A C 1
ATOM 1847 O O . ILE A 1 250 ? 5.297 20.25 3.744 1 97.75 250 ILE A O 1
ATOM 1851 N N . GLY A 1 251 ? 3.887 19.438 2.168 1 97.62 251 GLY A N 1
ATOM 1852 C CA . GLY A 1 251 ? 4.973 18.859 1.399 1 97.62 251 GLY A CA 1
ATOM 1853 C C . GLY A 1 251 ? 5.984 19.875 0.919 1 97.62 251 GLY A C 1
ATOM 1854 O O . GLY A 1 251 ? 7.191 19.641 0.992 1 97.62 251 GLY A O 1
ATOM 1855 N N . ALA A 1 252 ? 5.461 20.984 0.454 1 97.19 252 ALA A N 1
ATOM 1856 C CA . ALA A 1 252 ? 6.336 22.062 0.012 1 97.19 252 ALA A CA 1
ATOM 1857 C C . ALA A 1 252 ? 7.246 22.531 1.146 1 97.19 252 ALA A C 1
ATOM 1859 O O . ALA A 1 252 ? 8.445 22.719 0.946 1 97.19 252 ALA A O 1
ATOM 1860 N N . LEU A 1 253 ? 6.688 22.672 2.279 1 94.69 253 LEU A N 1
ATOM 1861 C CA . LEU A 1 253 ? 7.465 23.156 3.416 1 94.69 253 LEU A CA 1
ATOM 1862 C C . LEU A 1 253 ? 8.477 22.109 3.873 1 94.69 253 LEU A C 1
ATOM 1864 O O . LEU A 1 253 ? 9.602 22.453 4.246 1 94.69 253 LEU A O 1
ATOM 1868 N N . ILE A 1 254 ? 8.086 20.891 3.896 1 95.31 254 ILE A N 1
ATOM 1869 C CA . ILE A 1 254 ? 8.977 19.797 4.285 1 95.31 254 ILE A CA 1
ATOM 1870 C C . ILE A 1 254 ? 10.227 19.812 3.398 1 95.31 254 ILE A C 1
ATOM 1872 O O . ILE A 1 254 ? 11.352 19.781 3.898 1 95.31 254 ILE A O 1
ATOM 1876 N N . TYR A 1 255 ? 10.008 19.953 2.184 1 95.56 255 TYR A N 1
ATOM 1877 C CA . TYR A 1 255 ? 11.141 19.812 1.279 1 95.56 255 TYR A CA 1
ATOM 1878 C C . TYR A 1 255 ? 11.867 21.141 1.104 1 95.56 255 TYR A C 1
ATOM 1880 O O . TYR A 1 255 ? 12.992 21.172 0.599 1 95.56 255 TYR A O 1
ATOM 1888 N N . LEU A 1 256 ? 11.234 22.234 1.49 1 91.75 256 LEU A N 1
ATOM 1889 C CA . LEU A 1 256 ? 12.008 23.469 1.658 1 91.75 256 LEU A CA 1
ATOM 1890 C C . LEU A 1 256 ? 13.055 23.297 2.752 1 91.75 256 LEU A C 1
ATOM 1892 O O . LEU A 1 256 ? 14.203 23.734 2.59 1 91.75 256 LEU A O 1
ATOM 1896 N N . GLN A 1 257 ? 12.664 22.672 3.779 1 88.69 257 GLN A N 1
ATOM 1897 C CA . GLN A 1 257 ? 13.562 22.469 4.906 1 88.69 257 GLN A CA 1
ATOM 1898 C C . GLN A 1 257 ? 14.633 21.422 4.574 1 88.69 257 GLN A C 1
ATOM 1900 O O . GLN A 1 257 ? 15.797 21.578 4.961 1 88.69 257 GLN A O 1
ATOM 1905 N N . LYS A 1 258 ? 14.211 20.375 3.896 1 90.69 258 LYS A N 1
ATOM 1906 C CA . LYS A 1 258 ? 15.164 19.328 3.525 1 90.69 258 LYS A CA 1
ATOM 1907 C C . LYS A 1 258 ? 16.125 19.828 2.445 1 90.69 258 LYS A C 1
ATOM 1909 O O . LYS A 1 258 ? 17.234 19.328 2.32 1 90.69 258 LYS A O 1
ATOM 1914 N N . ALA A 1 259 ? 15.75 20.672 1.607 1 92.25 259 ALA A N 1
ATOM 1915 C CA . ALA A 1 259 ? 16.516 21.375 0.578 1 92.25 259 ALA A CA 1
ATOM 1916 C C . ALA A 1 259 ? 16.906 20.422 -0.549 1 92.25 259 ALA A C 1
ATOM 1918 O O . ALA A 1 259 ? 17.75 20.75 -1.389 1 92.25 259 ALA A O 1
ATOM 1919 N N . ARG A 1 260 ? 16.391 19.203 -0.529 1 95.06 260 ARG A N 1
ATOM 1920 C CA . ARG A 1 260 ? 16.609 18.234 -1.597 1 95.06 260 ARG A CA 1
ATOM 1921 C C . ARG A 1 260 ? 15.383 17.328 -1.765 1 95.06 260 ARG A C 1
ATOM 1923 O O . ARG A 1 260 ? 14.742 16.953 -0.781 1 95.06 260 ARG A O 1
ATOM 1930 N N . ILE A 1 261 ? 15.141 17.031 -3.008 1 96.38 261 ILE A N 1
ATOM 1931 C CA . ILE A 1 261 ? 14.008 16.156 -3.256 1 96.38 261 ILE A CA 1
ATOM 1932 C C . ILE A 1 261 ? 14.344 15.18 -4.379 1 96.38 261 ILE A C 1
ATOM 1934 O O . ILE A 1 261 ? 15.07 15.523 -5.312 1 96.38 261 ILE A O 1
ATOM 1938 N N . SER A 1 262 ? 14.023 14.016 -4.238 1 96.94 262 SER A N 1
ATOM 1939 C CA . SER A 1 262 ? 14.031 12.977 -5.262 1 96.94 262 SER A CA 1
ATOM 1940 C C . SER A 1 262 ? 12.68 12.281 -5.363 1 96.94 262 SER A C 1
ATOM 1942 O O . SER A 1 262 ? 11.891 12.305 -4.418 1 96.94 262 SER A O 1
ATOM 1944 N N . PRO A 1 263 ? 12.367 11.766 -6.488 1 95.06 263 PRO A N 1
ATOM 1945 C CA . PRO A 1 263 ? 11.062 11.109 -6.621 1 95.06 263 PRO A CA 1
ATOM 1946 C C . PRO A 1 263 ? 10.852 10.016 -5.574 1 95.06 263 PRO A C 1
ATOM 1948 O O . PRO A 1 263 ? 9.766 9.914 -5.004 1 95.06 263 PRO A O 1
ATOM 1951 N N . ASP A 1 264 ? 11.797 9.281 -5.258 1 90.06 264 ASP A N 1
ATOM 1952 C CA . ASP A 1 264 ? 11.672 8.195 -4.293 1 90.06 264 ASP A CA 1
ATOM 1953 C C . ASP A 1 264 ? 11.398 8.734 -2.891 1 90.06 264 ASP A C 1
ATOM 1955 O O . ASP A 1 264 ? 10.625 8.148 -2.129 1 90.06 264 ASP A O 1
ATOM 1959 N N . ALA A 1 265 ? 12.031 9.852 -2.631 1 92.56 265 ALA A N 1
ATOM 1960 C CA . ALA A 1 265 ? 11.859 10.445 -1.309 1 92.56 265 ALA A CA 1
ATOM 1961 C C . ALA A 1 265 ? 10.555 11.234 -1.23 1 92.56 265 ALA A C 1
ATOM 1963 O O . ALA A 1 265 ? 9.836 11.164 -0.229 1 92.56 265 ALA A O 1
ATOM 1964 N N . GLY A 1 266 ? 10.25 11.938 -2.26 1 94.75 266 GLY A N 1
ATOM 1965 C CA . GLY A 1 266 ? 9.078 12.805 -2.264 1 94.75 266 GLY A CA 1
ATOM 1966 C C . GLY A 1 266 ? 7.773 12.039 -2.229 1 94.75 266 GLY A C 1
ATOM 1967 O O . GLY A 1 266 ? 6.801 12.484 -1.616 1 94.75 266 GLY A O 1
ATOM 1968 N N . PHE A 1 267 ? 7.773 10.922 -2.848 1 93.94 267 PHE A N 1
ATOM 1969 C CA . PHE A 1 267 ? 6.547 10.141 -2.969 1 93.94 267 PHE A CA 1
ATOM 1970 C C . PHE A 1 267 ? 6.656 8.836 -2.191 1 93.94 267 PHE A C 1
ATOM 1972 O O . PHE A 1 267 ? 6.059 7.828 -2.57 1 93.94 267 PHE A O 1
ATOM 1979 N N . ALA A 1 268 ? 7.387 8.828 -1.146 1 88.62 268 ALA A N 1
ATOM 1980 C CA . ALA A 1 268 ? 7.625 7.637 -0.339 1 88.62 268 ALA A CA 1
ATOM 1981 C C . ALA A 1 268 ? 6.367 7.234 0.427 1 88.62 268 ALA A C 1
ATOM 1983 O O . ALA A 1 268 ? 5.926 7.953 1.326 1 88.62 268 ALA A O 1
ATOM 1984 N N . VAL A 1 269 ? 5.859 6.09 0.135 1 83.5 269 VAL A N 1
ATOM 1985 C CA . VAL A 1 269 ? 4.633 5.609 0.763 1 83.5 269 VAL A CA 1
ATOM 1986 C C . VAL A 1 269 ? 4.879 5.359 2.248 1 83.5 269 VAL A C 1
ATOM 1988 O O . VAL A 1 269 ? 4.016 5.648 3.084 1 83.5 269 VAL A O 1
ATOM 1991 N N . LEU A 1 270 ? 5.953 4.863 2.621 1 78.75 270 LEU A N 1
ATOM 1992 C CA . LEU A 1 270 ? 6.246 4.523 4.008 1 78.75 270 LEU A CA 1
ATOM 1993 C C . LEU A 1 270 ? 6.363 5.781 4.863 1 78.75 270 LEU A C 1
ATOM 1995 O O . LEU A 1 270 ? 5.75 5.871 5.93 1 78.75 270 LEU A O 1
ATOM 1999 N N . ASP A 1 271 ? 6.965 6.777 4.297 1 82.38 271 ASP A N 1
ATOM 2000 C CA . ASP A 1 271 ? 7.289 7.965 5.082 1 82.38 271 ASP A CA 1
ATOM 2001 C C . ASP A 1 271 ? 6.066 8.867 5.238 1 82.38 271 ASP A C 1
ATOM 2003 O O . ASP A 1 271 ? 5.855 9.453 6.305 1 82.38 271 ASP A O 1
ATOM 2007 N N . TRP A 1 272 ? 5.328 8.898 4.16 1 90 272 TRP A N 1
ATOM 2008 C CA . TRP A 1 272 ? 4.344 9.977 4.172 1 90 272 TRP A CA 1
ATOM 2009 C C . TRP A 1 272 ? 2.934 9.422 4.332 1 90 272 TRP A C 1
ATOM 2011 O O . TRP A 1 272 ? 2.012 10.148 4.707 1 90 272 TRP A O 1
ATOM 2021 N N . THR A 1 273 ? 2.768 8.219 4.043 1 90.31 273 THR A N 1
ATOM 2022 C CA . THR A 1 273 ? 1.423 7.66 4.125 1 90.31 273 THR A CA 1
ATOM 2023 C C . THR A 1 273 ? 1.333 6.629 5.25 1 90.31 273 THR A C 1
ATOM 2025 O O . THR A 1 273 ? 0.449 6.711 6.105 1 90.31 273 THR A O 1
ATOM 2028 N N . ALA A 1 274 ? 2.248 5.766 5.344 1 86.31 274 ALA A N 1
ATOM 2029 C CA . ALA A 1 274 ? 2.203 4.73 6.371 1 86.31 274 ALA A CA 1
ATOM 2030 C C . ALA A 1 274 ? 2.297 5.336 7.77 1 86.31 274 ALA A C 1
ATOM 2032 O O . ALA A 1 274 ? 1.496 5.012 8.648 1 86.31 274 ALA A O 1
ATOM 2033 N N . TYR A 1 275 ? 3.254 6.227 7.953 1 89.12 275 TYR A N 1
ATOM 2034 C CA . TYR A 1 275 ? 3.404 6.887 9.242 1 89.12 275 TYR A CA 1
ATOM 2035 C C . TYR A 1 275 ? 2.123 7.609 9.641 1 89.12 275 TYR A C 1
ATOM 2037 O O . TYR A 1 275 ? 1.679 7.516 10.789 1 89.12 275 TYR A O 1
ATOM 2045 N N . VAL A 1 276 ? 1.622 8.273 8.695 1 93.5 276 VAL A N 1
ATOM 2046 C CA . VAL A 1 276 ? 0.422 9.062 8.93 1 93.5 276 VAL A CA 1
ATOM 2047 C C . VAL A 1 276 ? -0.736 8.148 9.32 1 93.5 276 VAL A C 1
ATOM 2049 O O . VAL A 1 276 ? -1.482 8.453 10.258 1 93.5 276 VAL A O 1
ATOM 2052 N N . ILE A 1 277 ? -0.897 7.09 8.586 1 89.81 277 ILE A N 1
ATOM 2053 C CA . ILE A 1 277 ? -1.95 6.125 8.891 1 89.81 277 ILE A CA 1
ATOM 2054 C C . ILE A 1 277 ? -1.754 5.574 10.297 1 89.81 277 ILE A C 1
ATOM 2056 O O . ILE A 1 277 ? -2.703 5.504 11.086 1 89.81 277 ILE A O 1
ATOM 2060 N N . PHE A 1 278 ? -0.569 5.289 10.656 1 87.94 278 PHE A N 1
ATOM 2061 C CA . PHE A 1 278 ? -0.261 4.746 11.977 1 87.94 278 PHE A CA 1
ATOM 2062 C C . PHE A 1 278 ? -0.607 5.754 13.062 1 87.94 278 PHE A C 1
ATOM 2064 O O . PHE A 1 278 ? -1.207 5.391 14.078 1 87.94 278 PHE A O 1
ATOM 2071 N N . ILE A 1 279 ? -0.224 6.93 12.852 1 92.5 279 ILE A N 1
ATOM 2072 C CA . ILE A 1 279 ? -0.47 7.988 13.828 1 92.5 279 ILE A CA 1
ATOM 2073 C C . ILE A 1 279 ? -1.971 8.125 14.07 1 92.5 279 ILE A C 1
ATOM 2075 O O . ILE A 1 279 ? -2.416 8.156 15.227 1 92.5 279 ILE A O 1
ATOM 2079 N N . VAL A 1 280 ? -2.715 8.141 13.039 1 93.62 280 VAL A N 1
ATOM 2080 C CA . VAL A 1 280 ? -4.152 8.375 13.164 1 93.62 280 VAL A CA 1
ATOM 2081 C C . VAL A 1 280 ? -4.828 7.137 13.75 1 93.62 280 VAL A C 1
ATOM 2083 O O . VAL A 1 280 ? -5.707 7.25 14.609 1 93.62 280 VAL A O 1
ATOM 2086 N N . VAL A 1 281 ? -4.43 6.008 13.297 1 87.56 281 VAL A N 1
ATOM 2087 C CA . VAL A 1 281 ? -5.07 4.77 13.727 1 87.56 281 VAL A CA 1
ATOM 2088 C C . VAL A 1 281 ? -4.758 4.512 15.203 1 87.56 281 VAL A C 1
ATOM 2090 O O . VAL A 1 281 ? -5.637 4.117 15.969 1 87.56 281 VAL A O 1
ATOM 2093 N N . ILE A 1 282 ? -3.527 4.746 15.562 1 87.25 282 ILE A N 1
ATOM 2094 C CA . ILE A 1 282 ? -3.123 4.543 16.953 1 87.25 282 ILE A CA 1
ATOM 2095 C C . ILE A 1 282 ? -3.777 5.594 17.844 1 87.25 282 ILE A C 1
ATOM 2097 O O . ILE A 1 282 ? -4.254 5.285 18.938 1 87.25 282 ILE A O 1
ATOM 2101 N N . GLY A 1 283 ? -3.717 6.766 17.469 1 91.56 283 GLY A N 1
ATOM 2102 C CA . GLY A 1 283 ? -4.258 7.863 18.25 1 91.56 283 GLY A CA 1
ATOM 2103 C C . GLY A 1 283 ? -5.77 7.824 18.359 1 91.56 283 GLY A C 1
ATOM 2104 O O . GLY A 1 283 ? -6.32 8.039 19.438 1 91.56 283 GLY A O 1
ATOM 2105 N N . GLY A 1 284 ? -6.453 7.605 17.203 1 90.12 284 GLY A N 1
ATOM 2106 C CA . GLY A 1 284 ? -7.906 7.586 17.141 1 90.12 284 GLY A CA 1
ATOM 2107 C C . GLY A 1 284 ? -8.461 8.242 15.891 1 90.12 284 GLY A C 1
ATOM 2108 O O . GLY A 1 284 ? -8.422 9.469 15.758 1 90.12 284 GLY A O 1
ATOM 2109 N N . ILE A 1 285 ? -9.016 7.461 15.062 1 88.75 285 ILE A N 1
ATOM 2110 C CA . ILE A 1 285 ? -9.57 7.945 13.805 1 88.75 285 ILE A CA 1
ATOM 2111 C C . ILE A 1 285 ? -10.906 8.641 14.055 1 88.75 285 ILE A C 1
ATOM 2113 O O . ILE A 1 285 ? -11.688 8.195 14.898 1 88.75 285 ILE A O 1
ATOM 2117 N N . GLY A 1 286 ? -11.203 9.789 13.367 1 89.44 286 GLY A N 1
ATOM 2118 C CA . GLY A 1 286 ? -12.492 10.453 13.438 1 89.44 286 GLY A CA 1
ATOM 2119 C C . GLY A 1 286 ? -12.586 11.453 14.578 1 89.44 286 GLY A C 1
ATOM 2120 O O . GLY A 1 286 ? -13.688 11.883 14.938 1 89.44 286 GLY A O 1
ATOM 2121 N N . THR A 1 287 ? -11.469 11.648 15.219 1 90.12 287 THR A N 1
ATOM 2122 C CA . THR A 1 287 ? -11.391 12.688 16.25 1 90.12 287 THR A CA 1
ATOM 2123 C C . THR A 1 287 ? -10.203 13.617 15.984 1 90.12 287 THR A C 1
ATOM 2125 O O . THR A 1 287 ? -9.18 13.188 15.445 1 90.12 287 THR A O 1
ATOM 2128 N N . MET A 1 288 ? -10.359 14.828 16.391 1 89.56 288 MET A N 1
ATOM 2129 C CA . MET A 1 288 ? -9.258 15.766 16.156 1 89.56 288 MET A CA 1
ATOM 2130 C C . MET A 1 288 ? -8.133 15.539 17.156 1 89.56 288 MET A C 1
ATOM 2132 O O . MET A 1 288 ? -6.969 15.805 16.859 1 89.56 288 MET A O 1
ATOM 2136 N N . GLU A 1 289 ? -8.414 14.969 18.297 1 90.56 289 GLU A N 1
ATOM 2137 C CA . GLU A 1 289 ? -7.434 14.719 19.359 1 90.56 289 GLU A CA 1
ATOM 2138 C C . GLU A 1 289 ? -6.625 13.461 19.062 1 90.56 289 GLU A C 1
ATOM 2140 O O . GLU A 1 289 ? -5.469 13.344 19.484 1 90.56 289 GLU A O 1
ATOM 2145 N N . GLY A 1 290 ? -7.23 12.586 18.422 1 92.06 290 GLY A N 1
ATOM 2146 C CA . GLY A 1 290 ? -6.602 11.305 18.141 1 92.06 290 GLY A CA 1
ATOM 2147 C C . GLY A 1 290 ? -5.23 11.438 17.516 1 92.06 290 GLY A C 1
ATOM 2148 O O . GLY A 1 290 ? -4.234 10.984 18.078 1 92.06 290 GLY A O 1
ATOM 2149 N N . PRO A 1 291 ? -5.176 12.156 16.391 1 94.81 291 PRO A N 1
ATOM 2150 C CA . PRO A 1 291 ? -3.881 12.312 15.727 1 94.81 291 PRO A CA 1
ATOM 2151 C C . PRO A 1 291 ? -2.84 12.992 16.609 1 94.81 291 PRO A C 1
ATOM 2153 O O . PRO A 1 291 ? -1.642 12.734 16.469 1 94.81 291 PRO A O 1
ATOM 2156 N N . VAL A 1 292 ? -3.271 13.859 17.5 1 92.81 292 VAL A N 1
ATOM 2157 C CA . VAL A 1 292 ? -2.338 14.523 18.391 1 92.81 292 VAL A CA 1
ATOM 2158 C C . VAL A 1 292 ? -1.688 13.492 19.312 1 92.81 292 VAL A C 1
ATOM 2160 O O . VAL A 1 292 ? -0.462 13.445 19.453 1 92.81 292 VAL A O 1
ATOM 2163 N N . ILE A 1 293 ? -2.475 12.648 19.891 1 91.88 293 ILE A N 1
ATOM 2164 C CA . ILE A 1 293 ? -1.978 11.602 20.781 1 91.88 293 ILE A CA 1
ATOM 2165 C C . ILE A 1 293 ? -1.111 10.625 19.984 1 91.88 293 ILE A C 1
ATOM 2167 O O . ILE A 1 293 ? -0.039 10.219 20.453 1 91.88 293 ILE A O 1
ATOM 2171 N N . GLY A 1 294 ? -1.584 10.266 18.875 1 93.06 294 GLY A N 1
ATOM 2172 C CA . GLY A 1 294 ? -0.831 9.359 18.031 1 93.06 294 GLY A CA 1
ATOM 2173 C C . GLY A 1 294 ? 0.53 9.898 17.641 1 93.06 294 GLY A C 1
ATOM 2174 O O . GLY A 1 294 ? 1.516 9.156 17.609 1 93.06 294 GLY A O 1
ATOM 2175 N N . ALA A 1 295 ? 0.537 11.148 17.344 1 93.88 295 ALA A N 1
ATOM 2176 C CA . ALA A 1 295 ? 1.792 11.781 16.938 1 93.88 295 ALA A CA 1
ATOM 2177 C C . ALA A 1 295 ? 2.791 11.797 18.094 1 93.88 295 ALA A C 1
ATOM 2179 O O . ALA A 1 295 ? 3.99 11.602 17.891 1 93.88 295 ALA A O 1
ATOM 2180 N N . ILE A 1 296 ? 2.299 12.055 19.25 1 90.62 296 ILE A N 1
ATOM 2181 C CA . ILE A 1 296 ? 3.162 12.062 20.422 1 90.62 296 ILE A CA 1
ATOM 2182 C C . ILE A 1 296 ? 3.727 10.664 20.656 1 90.62 296 ILE A C 1
ATOM 2184 O O . ILE A 1 296 ? 4.922 10.5 20.922 1 90.62 296 ILE A O 1
ATOM 2188 N N . ILE A 1 297 ? 2.932 9.672 20.547 1 88.69 297 ILE A N 1
ATOM 2189 C CA . ILE A 1 297 ? 3.367 8.289 20.719 1 88.69 297 ILE A CA 1
ATOM 2190 C C . ILE A 1 297 ? 4.387 7.934 19.641 1 88.69 297 ILE A C 1
ATOM 2192 O O . ILE A 1 297 ? 5.402 7.297 19.922 1 88.69 297 ILE A O 1
ATOM 2196 N N . PHE A 1 298 ? 4.047 8.273 18.484 1 87.44 298 PHE A N 1
ATOM 2197 C CA . PHE A 1 298 ? 4.949 8.031 17.359 1 87.44 298 PHE A CA 1
ATOM 2198 C C . PHE A 1 298 ? 6.316 8.648 17.625 1 87.44 298 PHE A C 1
ATOM 2200 O O . PHE A 1 298 ? 7.344 8 17.422 1 87.44 298 PHE A O 1
ATOM 2207 N N . TYR A 1 299 ? 6.305 9.867 18.062 1 85.81 299 TYR A N 1
ATOM 2208 C CA . TYR A 1 299 ? 7.547 10.57 18.375 1 85.81 299 TYR A CA 1
ATOM 2209 C C . TYR A 1 299 ? 8.328 9.867 19.469 1 85.81 299 TYR A C 1
ATOM 2211 O O . TYR A 1 299 ? 9.539 9.68 19.359 1 85.81 299 TYR A O 1
ATOM 2219 N N . LEU A 1 300 ? 7.652 9.523 20.5 1 84.56 300 LEU A N 1
ATOM 2220 C CA . LEU A 1 300 ? 8.305 8.859 21.625 1 84.56 300 LEU A CA 1
ATOM 2221 C C . LEU A 1 300 ? 8.898 7.52 21.188 1 84.56 300 LEU A C 1
ATOM 2223 O O . LEU A 1 300 ? 9.977 7.145 21.641 1 84.56 300 LEU A O 1
ATOM 2227 N N . MET A 1 301 ? 8.211 6.891 20.391 1 83.06 301 MET A N 1
ATOM 2228 C CA . MET A 1 301 ? 8.711 5.613 19.891 1 83.06 301 MET A CA 1
ATOM 2229 C C . MET A 1 301 ? 9.945 5.816 19.016 1 83.06 301 MET A C 1
ATOM 2231 O O . MET A 1 301 ? 10.906 5.059 19.109 1 83.06 301 MET A O 1
ATOM 2235 N N . GLN A 1 302 ? 9.859 6.781 18.141 1 79.31 302 GLN A N 1
ATOM 2236 C CA . GLN A 1 302 ? 10.992 7.074 17.266 1 79.31 302 GLN A CA 1
ATOM 2237 C C . GLN A 1 302 ? 12.219 7.5 18.078 1 79.31 302 GLN A C 1
ATOM 2239 O O . GLN A 1 302 ? 13.344 7.117 17.75 1 79.31 302 GLN A O 1
ATOM 2244 N N . ARG A 1 303 ? 12.023 8.305 19.047 1 77.56 303 ARG A N 1
ATOM 2245 C CA . ARG A 1 303 ? 13.117 8.828 19.859 1 77.56 303 ARG A CA 1
ATOM 2246 C C . ARG A 1 303 ? 13.758 7.719 20.688 1 77.56 303 ARG A C 1
ATOM 2248 O O . ARG A 1 303 ? 14.984 7.629 20.781 1 77.56 303 ARG A O 1
ATOM 2255 N N . TYR A 1 304 ? 12.984 6.844 21.203 1 77.38 304 TYR A N 1
ATOM 2256 C CA . TYR A 1 304 ? 13.523 5.875 22.156 1 77.38 304 TYR A CA 1
ATOM 2257 C C . TYR A 1 304 ? 13.906 4.578 21.453 1 77.38 304 TYR A C 1
ATOM 2259 O O . TYR A 1 304 ? 14.75 3.824 21.938 1 77.38 304 TYR A O 1
ATOM 2267 N N . LEU A 1 305 ? 13.305 4.363 20.312 1 75.56 305 LEU A N 1
ATOM 2268 C CA . LEU A 1 305 ? 13.602 3.102 19.641 1 75.56 305 LEU A CA 1
ATOM 2269 C C . LEU A 1 305 ? 14.523 3.328 18.453 1 75.56 305 LEU A C 1
ATOM 2271 O O . LEU A 1 305 ? 14.891 2.377 17.766 1 75.56 305 LEU A O 1
ATOM 2275 N N . ALA A 1 306 ? 14.789 4.516 18.25 1 65.94 306 ALA A N 1
ATOM 2276 C CA . ALA A 1 306 ? 15.641 4.852 17.109 1 65.94 306 ALA A CA 1
ATOM 2277 C C . ALA A 1 306 ? 16.984 4.141 17.203 1 65.94 306 ALA A C 1
ATOM 2279 O O . ALA A 1 306 ? 17.578 3.77 16.188 1 65.94 306 ALA A O 1
ATOM 2280 N N . ASP A 1 307 ? 17.406 3.963 18.375 1 67.19 307 ASP A N 1
ATOM 2281 C CA . ASP A 1 307 ? 18.703 3.326 18.578 1 67.19 307 ASP A CA 1
ATOM 2282 C C . ASP A 1 307 ? 18.672 1.864 18.125 1 67.19 307 ASP A C 1
ATOM 2284 O O . ASP A 1 307 ? 19.719 1.252 17.922 1 67.19 307 ASP A O 1
ATOM 2288 N N . PHE A 1 308 ? 17.531 1.463 17.984 1 68.31 308 PHE A N 1
ATOM 2289 C CA . PHE A 1 308 ? 17.453 0.042 17.672 1 68.31 308 PHE A CA 1
ATOM 2290 C C . PHE A 1 308 ? 17.219 -0.166 16.172 1 68.31 308 PHE A C 1
ATOM 2292 O O . PHE A 1 308 ? 16.734 -1.22 15.758 1 68.31 308 PHE A O 1
ATOM 2299 N N . GLY A 1 309 ? 17.562 0.823 15.477 1 67.06 309 GLY A N 1
ATOM 2300 C CA . GLY A 1 309 ? 17.516 0.667 14.031 1 67.06 309 GLY A CA 1
ATOM 2301 C C . GLY A 1 309 ? 16.109 0.468 13.492 1 67.06 309 GLY A C 1
ATOM 2302 O O . GLY A 1 309 ? 15.203 1.243 13.805 1 67.06 309 GLY A O 1
ATOM 2303 N N . ALA A 1 310 ? 15.984 -0.634 12.672 1 70.06 310 ALA A N 1
ATOM 2304 C CA . ALA A 1 310 ? 14.734 -0.916 11.961 1 70.06 310 ALA A CA 1
ATOM 2305 C C . ALA A 1 310 ? 13.688 -1.497 12.898 1 70.06 310 ALA A C 1
ATOM 2307 O O . ALA A 1 310 ? 12.508 -1.573 12.547 1 70.06 310 ALA A O 1
ATOM 2308 N N . TRP A 1 311 ? 13.969 -1.678 14.078 1 72.88 311 TRP A N 1
ATOM 2309 C CA . TRP A 1 311 ? 13.062 -2.316 15.031 1 72.88 311 TRP A CA 1
ATOM 2310 C C . TRP A 1 311 ? 11.898 -1.398 15.375 1 72.88 311 TRP A C 1
ATOM 2312 O O . TRP A 1 311 ? 10.797 -1.867 15.68 1 72.88 311 TRP A O 1
ATOM 2322 N N . TYR A 1 312 ? 12.203 -0.1 15.25 1 74.69 312 TYR A N 1
ATOM 2323 C CA . TYR A 1 312 ? 11.125 0.804 15.625 1 74.69 312 TYR A CA 1
ATOM 2324 C C . TYR A 1 312 ? 9.977 0.725 14.625 1 74.69 312 TYR A C 1
ATOM 2326 O O . TYR A 1 312 ? 8.805 0.809 15 1 74.69 312 TYR A O 1
ATOM 2334 N N . LEU A 1 313 ? 10.258 0.459 13.406 1 73.69 313 LEU A N 1
ATOM 2335 C CA . LEU A 1 313 ? 9.203 0.336 12.406 1 73.69 313 LEU A CA 1
ATOM 2336 C C . LEU A 1 313 ? 8.391 -0.933 12.633 1 73.69 313 LEU A C 1
ATOM 2338 O O . LEU A 1 313 ? 7.168 -0.933 12.453 1 73.69 313 LEU A O 1
ATOM 2342 N N . ILE A 1 314 ? 9.133 -1.971 13.023 1 77.81 314 ILE A N 1
ATOM 2343 C CA . ILE A 1 314 ? 8.438 -3.221 13.32 1 77.81 314 ILE A CA 1
ATOM 2344 C C . ILE A 1 314 ? 7.492 -3.016 14.5 1 77.81 314 ILE A C 1
ATOM 2346 O O . ILE A 1 314 ? 6.348 -3.471 14.477 1 77.81 314 ILE A O 1
ATOM 2350 N N . LEU A 1 315 ? 7.957 -2.322 15.43 1 79.12 315 LEU A N 1
ATOM 2351 C CA . LEU A 1 315 ? 7.156 -2.061 16.625 1 79.12 315 LEU A CA 1
ATOM 2352 C C . LEU A 1 315 ? 5.965 -1.168 16.297 1 79.12 315 LEU A C 1
ATOM 2354 O O . LEU A 1 315 ? 4.863 -1.378 16.812 1 79.12 315 LEU A O 1
ATOM 2358 N N . LEU A 1 316 ? 6.242 -0.196 15.453 1 77 316 LEU A N 1
ATOM 2359 C CA . LEU A 1 316 ? 5.156 0.683 15.031 1 77 316 LEU A CA 1
ATOM 2360 C C . LEU A 1 316 ? 4.078 -0.1 14.297 1 77 316 LEU A C 1
ATOM 2362 O O . LEU A 1 316 ? 2.885 0.081 14.547 1 77 316 LEU A O 1
ATOM 2366 N N . GLY A 1 317 ? 4.523 -0.922 13.406 1 74.94 317 GLY A N 1
ATOM 2367 C CA . GLY A 1 317 ? 3.57 -1.755 12.688 1 74.94 317 GLY A CA 1
ATOM 2368 C C . GLY A 1 317 ? 2.811 -2.707 13.586 1 74.94 317 GLY A C 1
ATOM 2369 O O . GLY A 1 317 ? 1.588 -2.828 13.484 1 74.94 317 GLY A O 1
ATOM 2370 N N . THR A 1 318 ? 3.521 -3.303 14.5 1 79.38 318 THR A N 1
ATOM 2371 C CA . THR A 1 318 ? 2.904 -4.227 15.445 1 79.38 318 THR A CA 1
ATOM 2372 C C . THR A 1 318 ? 1.933 -3.496 16.359 1 79.38 318 THR A C 1
ATOM 2374 O O . THR A 1 318 ? 0.829 -3.98 16.625 1 79.38 318 THR A O 1
ATOM 2377 N N . LEU A 1 319 ? 2.354 -2.32 16.812 1 81.12 319 LEU A N 1
ATOM 2378 C CA . LEU A 1 319 ? 1.493 -1.515 17.672 1 81.12 319 LEU A CA 1
ATOM 2379 C C . LEU A 1 319 ? 0.242 -1.069 16.922 1 81.12 319 LEU A C 1
ATOM 2381 O O . LEU A 1 319 ? -0.856 -1.072 17.484 1 81.12 319 LEU A O 1
ATOM 2385 N N . GLY A 1 320 ? 0.458 -0.601 15.719 1 78 320 GLY A N 1
ATOM 2386 C CA . GLY A 1 320 ? -0.688 -0.232 14.898 1 78 320 GLY A CA 1
ATOM 2387 C C . GLY A 1 320 ? -1.705 -1.349 14.758 1 78 320 GLY A C 1
ATOM 2388 O O . GLY A 1 320 ? -2.906 -1.127 14.93 1 78 320 GLY A O 1
ATOM 2389 N N . ILE A 1 321 ? -1.209 -2.498 14.539 1 75.19 321 ILE A N 1
ATOM 2390 C CA . ILE A 1 321 ? -2.072 -3.662 14.375 1 75.19 321 ILE A CA 1
ATOM 2391 C C . ILE A 1 321 ? -2.76 -3.982 15.703 1 75.19 321 ILE A C 1
ATOM 2393 O O . ILE A 1 321 ? -3.965 -4.242 15.734 1 75.19 321 ILE A O 1
ATOM 2397 N N . LEU A 1 322 ? -2.002 -3.936 16.75 1 79 322 LEU A N 1
ATOM 2398 C CA . LEU A 1 322 ? -2.551 -4.242 18.062 1 79 322 LEU A CA 1
ATOM 2399 C C . LEU A 1 322 ? -3.646 -3.25 18.453 1 79 322 LEU A C 1
ATOM 2401 O O . LEU A 1 322 ? -4.684 -3.641 18.984 1 79 322 LEU A O 1
ATOM 2405 N N . VAL A 1 323 ? -3.418 -1.998 18.203 1 80 323 VAL A N 1
ATOM 2406 C CA . VAL A 1 323 ? -4.398 -0.969 18.516 1 80 323 VAL A CA 1
ATOM 2407 C C . VAL A 1 323 ? -5.652 -1.169 17.672 1 80 323 VAL A C 1
ATOM 2409 O O . VAL A 1 323 ? -6.773 -1.052 18.172 1 80 323 VAL A O 1
ATOM 2412 N N . MET A 1 324 ? -5.441 -1.488 16.438 1 73.94 324 MET A N 1
ATOM 2413 C CA . MET A 1 324 ? -6.582 -1.727 15.562 1 73.94 324 MET A CA 1
ATOM 2414 C C . MET A 1 324 ? -7.418 -2.9 16.062 1 73.94 324 MET A C 1
ATOM 2416 O O . MET A 1 324 ? -8.633 -2.924 15.875 1 73.94 324 MET A O 1
ATOM 2420 N N . LEU A 1 325 ? -6.75 -3.844 16.75 1 73.69 325 LEU A N 1
ATOM 2421 C CA . LEU A 1 325 ? -7.422 -5.051 17.219 1 73.69 325 LEU A CA 1
ATOM 2422 C C . LEU A 1 325 ? -8.125 -4.801 18.547 1 73.69 325 LEU A C 1
ATOM 2424 O O . LEU A 1 325 ? -9.25 -5.277 18.75 1 73.69 325 LEU A O 1
ATOM 2428 N N . PHE A 1 326 ? -7.492 -4.047 19.359 1 79.38 326 PHE A N 1
ATOM 2429 C CA . PHE A 1 326 ? -7.996 -3.977 20.734 1 79.38 326 PHE A CA 1
ATOM 2430 C C . PHE A 1 326 ? -8.648 -2.627 21 1 79.38 326 PHE A C 1
ATOM 2432 O O . PHE A 1 326 ? -9.383 -2.471 21.969 1 79.38 326 PHE A O 1
ATOM 2439 N N . ALA A 1 327 ? -8.336 -1.619 20.188 1 79.56 327 ALA A N 1
ATOM 2440 C CA . ALA A 1 327 ? -8.906 -0.285 20.344 1 79.56 327 ALA A CA 1
ATOM 2441 C C . ALA A 1 327 ? -9.32 0.3 19 1 79.56 327 ALA A C 1
ATOM 2443 O O . ALA A 1 327 ? -8.688 1.232 18.5 1 79.56 327 ALA A O 1
ATOM 2444 N N . PRO A 1 328 ? -10.453 -0.152 18.562 1 73.31 328 PRO A N 1
ATOM 2445 C CA . PRO A 1 328 ? -10.859 0.274 17.234 1 73.31 328 PRO A CA 1
ATOM 2446 C C . PRO A 1 328 ? -11.07 1.783 17.125 1 73.31 328 PRO A C 1
ATOM 2448 O O . PRO A 1 328 ? -11.023 2.346 16.031 1 73.31 328 PRO A O 1
ATOM 2451 N N . LYS A 1 329 ? -11.289 2.434 18.25 1 79.38 329 LYS A N 1
ATOM 2452 C CA . LYS A 1 329 ? -11.445 3.885 18.25 1 79.38 329 LYS A CA 1
ATOM 2453 C C . LYS A 1 329 ? -10.125 4.586 18.547 1 79.38 329 LYS A C 1
ATOM 2455 O O . LYS A 1 329 ? -10.086 5.812 18.688 1 79.38 329 LYS A O 1
ATOM 2460 N N . GLY A 1 330 ? -9.078 3.789 18.672 1 84.19 330 GLY A N 1
ATOM 2461 C CA . GLY A 1 330 ? -7.766 4.336 19 1 84.19 330 GLY A CA 1
ATOM 2462 C C . GLY A 1 330 ? -7.562 4.57 20.484 1 84.19 330 GLY A C 1
ATOM 2463 O O . GLY A 1 330 ? -8.477 4.348 21.281 1 84.19 330 GLY A O 1
ATOM 2464 N N . LEU A 1 331 ? -6.449 5.012 20.828 1 84.62 331 LEU A N 1
ATOM 2465 C CA . LEU A 1 331 ? -6.109 5.219 22.234 1 84.62 331 LEU A CA 1
ATOM 2466 C C . LEU A 1 331 ? -6.918 6.367 22.828 1 84.62 331 LEU A C 1
ATOM 2468 O O . LEU A 1 331 ? -7.309 6.32 24 1 84.62 331 LEU A O 1
ATOM 2472 N N . TRP A 1 332 ? -7.148 7.332 22.031 1 83.44 332 TRP A N 1
ATOM 2473 C CA . TRP A 1 332 ? -7.961 8.453 22.5 1 83.44 332 TRP A CA 1
ATOM 2474 C C . TRP A 1 332 ? -9.398 8.008 22.766 1 83.44 332 TRP A C 1
ATOM 2476 O O . TRP A 1 332 ? -10.031 8.461 23.719 1 83.44 332 TRP A O 1
ATOM 2486 N N . GLY A 1 333 ? -9.844 7.199 21.906 1 79.12 333 GLY A N 1
ATOM 2487 C CA . GLY A 1 333 ? -11.188 6.684 22.125 1 79.12 333 GLY A CA 1
ATOM 2488 C C . GLY A 1 333 ? -11.344 5.98 23.469 1 79.12 333 GLY A C 1
ATOM 2489 O O . GLY A 1 333 ? -12.352 6.152 24.141 1 79.12 333 GLY A O 1
ATOM 2490 N N . LEU A 1 334 ? -10.352 5.27 23.844 1 78.94 334 LEU A N 1
ATOM 2491 C CA . LEU A 1 334 ? -10.375 4.57 25.109 1 78.94 334 LEU A CA 1
ATOM 2492 C C . LEU A 1 334 ? -10.375 5.559 26.281 1 78.94 334 LEU A C 1
ATOM 2494 O O . LEU A 1 334 ? -11.102 5.375 27.25 1 78.94 334 LEU A O 1
ATOM 2498 N N . VAL A 1 335 ? -9.617 6.562 26.125 1 80.12 335 VAL A N 1
ATOM 2499 C CA . VAL A 1 335 ? -9.477 7.551 27.188 1 80.12 335 VAL A CA 1
ATOM 2500 C C . VAL A 1 335 ? -10.734 8.406 27.266 1 80.12 335 VAL A C 1
ATOM 2502 O O . VAL A 1 335 ? -11.227 8.703 28.359 1 80.12 335 VAL A O 1
ATOM 2505 N N . ALA A 1 336 ? -11.18 8.812 26.141 1 78.44 336 ALA A N 1
ATOM 2506 C CA . ALA A 1 336 ? -12.367 9.664 26.078 1 78.44 336 ALA A CA 1
ATOM 2507 C C . ALA A 1 336 ? -13.586 8.961 26.672 1 78.44 336 ALA A C 1
ATOM 2509 O O . ALA A 1 336 ? -14.398 9.578 27.344 1 78.44 336 ALA A O 1
ATOM 2510 N N . GLU A 1 337 ? -13.688 7.707 26.344 1 77 337 GLU A N 1
ATOM 2511 C CA . GLU A 1 337 ? -14.812 6.934 26.859 1 77 337 GLU A CA 1
ATOM 2512 C C . GLU A 1 337 ? -14.688 6.734 28.375 1 77 337 GLU A C 1
ATOM 2514 O O . GLU A 1 337 ? -15.695 6.773 29.078 1 77 337 GLU A O 1
ATOM 2519 N N . ARG A 1 338 ? -13.5 6.598 28.828 1 76 338 ARG A N 1
ATOM 2520 C CA . ARG 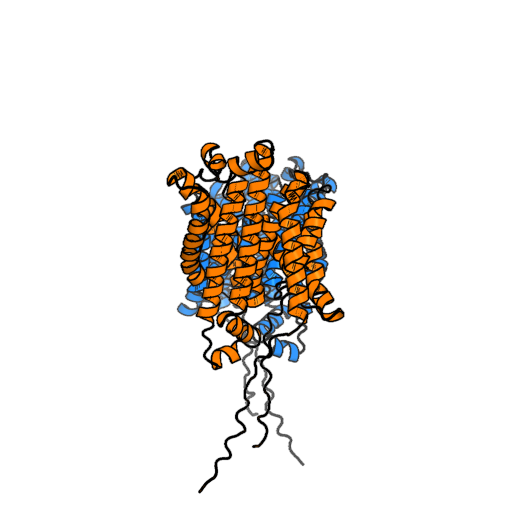A 1 338 ? -13.281 6.312 30.25 1 76 338 ARG A CA 1
ATOM 2521 C C . ARG A 1 338 ? -13.414 7.578 31.094 1 76 338 ARG A C 1
ATOM 2523 O O . ARG A 1 338 ? -13.969 7.547 32.188 1 76 338 ARG A O 1
ATOM 2530 N N . TYR A 1 339 ? -12.922 8.703 30.531 1 76.25 339 TYR A N 1
ATOM 2531 C CA . TYR A 1 339 ? -12.852 9.898 31.359 1 76.25 339 TYR A CA 1
ATOM 2532 C C . TYR A 1 339 ? -13.82 10.969 30.875 1 76.25 339 TYR A C 1
ATOM 2534 O O . TYR A 1 339 ? -13.938 12.039 31.469 1 76.25 339 TYR A O 1
ATOM 2542 N N . ASP A 1 340 ? -14.547 10.758 29.812 1 70.38 340 ASP A N 1
ATOM 2543 C CA . ASP A 1 340 ? -15.531 11.672 29.234 1 70.38 340 ASP A CA 1
ATOM 2544 C C . ASP A 1 340 ? -14.898 13.023 28.891 1 70.38 340 ASP A C 1
ATOM 2546 O O . ASP A 1 340 ? -15.398 14.07 29.297 1 70.38 340 ASP A O 1
ATOM 2550 N N . VAL A 1 341 ? -13.695 13.016 28.406 1 68.75 341 VAL A N 1
ATOM 2551 C CA . VAL A 1 341 ? -12.961 14.242 28.109 1 68.75 341 VAL A CA 1
ATOM 2552 C C . VAL A 1 341 ? -13.023 14.523 26.609 1 68.75 341 VAL A C 1
ATOM 2554 O O . VAL A 1 341 ? -12.953 13.594 25.797 1 68.75 341 VAL A O 1
ATOM 2557 N N . THR A 1 342 ? -13.539 15.742 26.172 1 65.5 342 THR A N 1
ATOM 2558 C CA . THR A 1 342 ? -13.484 16.172 24.781 1 65.5 342 THR A CA 1
ATOM 2559 C C . THR A 1 342 ? -12.797 17.531 24.672 1 65.5 342 THR A C 1
ATOM 2561 O O . THR A 1 342 ? -13.164 18.484 25.375 1 65.5 342 THR A O 1
ATOM 2564 N N . LEU A 1 343 ? -11.734 17.547 24.078 1 63 343 LEU A N 1
ATOM 2565 C CA . LEU A 1 343 ? -11.008 18.812 23.969 1 63 343 LEU A CA 1
ATOM 2566 C C . LEU A 1 343 ? -11.57 19.672 22.828 1 63 343 LEU A C 1
ATOM 2568 O O . LEU A 1 343 ? -11.625 20.891 22.938 1 63 343 LEU A O 1
ATOM 2572 N N . PHE A 1 344 ? -11.984 19.031 21.703 1 64.12 344 PHE A N 1
ATOM 2573 C CA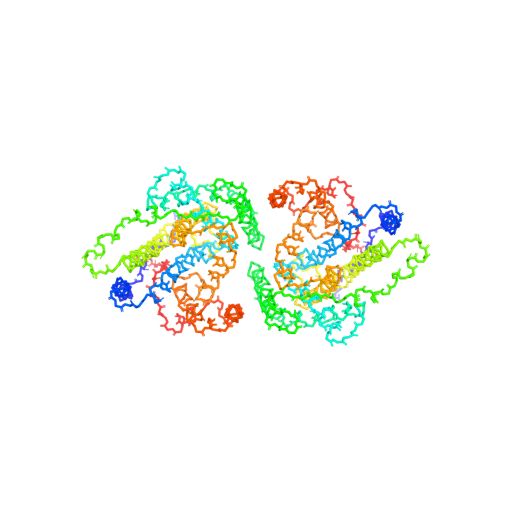 . PHE A 1 344 ? -12.523 19.766 20.562 1 64.12 344 PHE A CA 1
ATOM 2574 C C . PHE A 1 344 ? -13.961 19.359 20.297 1 64.12 344 PHE A C 1
ATOM 2576 O O . PHE A 1 344 ? -14.219 18.375 19.609 1 64.12 344 PHE A O 1
ATOM 2583 N N . PRO A 1 345 ? -14.852 19.969 20.969 1 56.06 345 PRO A N 1
ATOM 2584 C CA . PRO A 1 345 ? -16.25 19.578 20.812 1 56.06 345 PRO A CA 1
ATOM 2585 C C . PRO A 1 345 ? -16.781 19.828 19.391 1 56.06 345 PRO A C 1
ATOM 2587 O O . PRO A 1 345 ? -16.953 20.984 19 1 56.06 345 PRO A O 1
ATOM 2590 N N . THR A 1 346 ? -16.484 18.969 18.453 1 54.88 346 THR A N 1
ATOM 2591 C CA . THR A 1 346 ? -16.938 19.141 17.078 1 54.88 346 THR A CA 1
ATOM 2592 C C . THR A 1 346 ? -18.344 18.562 16.906 1 54.88 346 THR A C 1
ATOM 2594 O O . THR A 1 346 ? -18.969 18.766 15.867 1 54.88 346 THR A O 1
ATOM 2597 N N . ARG A 1 347 ? -18.922 17.703 17.844 1 51.91 347 ARG A N 1
ATOM 2598 C CA . ARG A 1 347 ? -20.172 17.016 17.578 1 51.91 347 ARG A CA 1
ATOM 2599 C C . ARG A 1 347 ? -21.375 17.875 17.953 1 51.91 347 ARG A C 1
ATOM 2601 O O . ARG A 1 347 ? -21.5 18.312 19.094 1 51.91 347 ARG A O 1
ATOM 2608 N N . ARG A 1 348 ? -21.906 18.594 17 1 47.78 348 ARG A N 1
ATOM 2609 C CA . ARG A 1 348 ? -23.188 19.25 17.25 1 47.78 348 ARG A CA 1
ATOM 2610 C C . ARG A 1 348 ? -24.328 18.234 17.234 1 47.78 348 ARG A C 1
ATOM 2612 O O . ARG A 1 348 ? -24.375 17.359 16.375 1 47.78 348 ARG A O 1
ATOM 2619 N N . ARG A 1 349 ? -24.703 17.891 18.484 1 47.38 349 ARG A N 1
ATOM 2620 C CA . ARG A 1 349 ? -25.844 17 18.562 1 47.38 349 ARG A CA 1
ATOM 2621 C C . ARG A 1 349 ? -27.156 17.766 18.422 1 47.38 349 ARG A C 1
ATOM 2623 O O . ARG A 1 349 ? -27.312 18.844 19 1 47.38 349 ARG A O 1
ATOM 2630 N N . LEU A 1 350 ? -27.938 17.406 17.438 1 43.81 350 LEU A N 1
ATOM 2631 C CA . LEU A 1 350 ? -29.297 17.938 17.281 1 43.81 350 LEU A CA 1
ATOM 2632 C C . LEU A 1 350 ? -30.219 17.344 18.328 1 43.81 350 LEU A C 1
ATOM 2634 O O . LEU A 1 350 ? -30.344 16.125 18.453 1 43.81 350 LEU A O 1
ATOM 2638 N N . ILE A 1 351 ? -30.484 17.984 19.344 1 46.56 351 ILE A N 1
ATOM 2639 C CA . ILE A 1 351 ? -31.469 17.516 20.312 1 46.56 351 ILE A CA 1
ATOM 2640 C C . ILE A 1 351 ? -32.844 18 19.922 1 46.56 351 ILE A C 1
ATOM 2642 O O . ILE A 1 351 ? -33.062 19.203 19.75 1 46.56 351 ILE A O 1
ATOM 2646 N N . ALA A 1 352 ? -33.719 17.078 19.531 1 47.66 352 ALA A N 1
ATOM 2647 C CA . ALA A 1 352 ? -35.156 17.375 19.297 1 47.66 352 ALA A CA 1
ATOM 2648 C C . ALA A 1 352 ? -35.844 17.797 20.578 1 47.66 352 ALA A C 1
ATOM 2650 O O . ALA A 1 352 ? -35.844 17.047 21.578 1 47.66 352 ALA A O 1
ATOM 2651 N N . GLU A 1 353 ? -36 18.984 20.859 1 46.19 353 GLU A N 1
ATOM 2652 C CA . GLU A 1 353 ? -36.812 19.391 22.016 1 46.19 353 GLU A CA 1
ATOM 2653 C C . GLU A 1 353 ? -38.281 19.5 21.672 1 46.19 353 GLU A C 1
ATOM 2655 O O . GLU A 1 353 ? -38.656 20.078 20.641 1 46.19 353 GLU A O 1
ATOM 2660 N N . ALA A 1 354 ? -39.219 18.719 22.219 1 48.78 354 ALA A N 1
ATOM 2661 C CA . ALA A 1 354 ? -40.688 18.812 22.125 1 48.78 354 ALA A CA 1
ATOM 2662 C C . ALA A 1 354 ? -41.156 20.219 22.484 1 48.78 354 ALA A C 1
ATOM 2664 O O . ALA A 1 354 ? -40.75 20.797 23.484 1 48.78 354 ALA A O 1
ATOM 2665 N N . ARG A 1 355 ? -41.75 20.906 21.578 1 49.84 355 ARG A N 1
ATOM 2666 C CA . ARG A 1 355 ? -42.312 22.219 21.891 1 49.84 355 ARG A CA 1
ATOM 2667 C C . ARG A 1 355 ? -43.281 22.125 23.047 1 49.84 355 ARG A C 1
ATOM 2669 O O . ARG A 1 355 ? -44.156 21.25 23.062 1 49.84 355 ARG A O 1
ATOM 2676 N N . PRO A 1 356 ? -43.094 22.766 24.047 1 42.47 356 PRO A N 1
ATOM 2677 C CA . PRO A 1 356 ? -44.188 22.781 25.047 1 42.47 356 PRO A CA 1
ATOM 2678 C C . PRO A 1 356 ? -45.531 23.141 24.453 1 42.47 356 PRO A C 1
ATOM 2680 O O . PRO A 1 356 ? -45.594 23.891 23.484 1 42.47 356 PRO A O 1
ATOM 2683 N N . LYS A 1 357 ? -46.469 22.172 24.641 1 46.5 357 LYS A N 1
ATOM 2684 C CA . LYS A 1 357 ? -47.844 22.516 24.328 1 46.5 357 LYS A CA 1
ATOM 2685 C C . LYS A 1 357 ? -48.219 23.875 24.906 1 46.5 357 LYS A C 1
ATOM 2687 O O . LYS A 1 357 ? -48.062 24.125 26.094 1 46.5 357 LYS A O 1
ATOM 2692 N N . SER A 1 358 ? -48.156 24.938 23.938 1 30.39 358 SER A N 1
ATOM 2693 C CA . SER A 1 358 ? -48.875 26.094 24.453 1 30.39 358 SER A CA 1
ATOM 2694 C C . SER A 1 358 ? -50.344 25.75 24.719 1 30.39 358 SER A C 1
ATOM 2696 O O . SER A 1 358 ? -50.969 25.031 23.953 1 30.39 358 SER A O 1
ATOM 2698 N N . MET B 1 1 ? -56.625 -36.5 9.773 1 29.31 1 MET B N 1
ATOM 2699 C CA . MET B 1 1 ? -55.625 -37.094 8.875 1 29.31 1 MET B CA 1
ATOM 2700 C C . MET B 1 1 ? -55.094 -36.031 7.93 1 29.31 1 MET B C 1
ATOM 2702 O O . MET B 1 1 ? -55.719 -35.719 6.918 1 29.31 1 MET B O 1
ATOM 2706 N N . ASP B 1 2 ? -54.5 -34.969 8.461 1 33.16 2 ASP B N 1
ATOM 2707 C CA . ASP B 1 2 ? -54 -33.719 7.887 1 33.16 2 ASP B CA 1
ATOM 2708 C C . ASP B 1 2 ? -52.812 -33.969 6.961 1 33.16 2 ASP B C 1
ATOM 2710 O O . ASP B 1 2 ? -51.781 -34.438 7.41 1 33.16 2 ASP B O 1
ATOM 2714 N N . ASP B 1 3 ? -53.094 -34.469 5.699 1 35.22 3 ASP B N 1
ATOM 2715 C CA . ASP B 1 3 ? -52.156 -34.719 4.605 1 35.22 3 ASP B CA 1
ATOM 2716 C C . ASP B 1 3 ? -51.281 -33.469 4.359 1 35.22 3 ASP B C 1
ATOM 2718 O O . ASP B 1 3 ? -51.75 -32.438 3.889 1 35.22 3 ASP B O 1
ATOM 2722 N N . THR B 1 4 ? -50.344 -33.188 5.258 1 38.41 4 THR B N 1
ATOM 2723 C CA . THR B 1 4 ? -49.312 -32.156 5.051 1 38.41 4 THR B CA 1
ATOM 2724 C C . THR B 1 4 ? -48.625 -32.344 3.703 1 38.41 4 THR B C 1
ATOM 2726 O O . THR B 1 4 ? -47.969 -33.375 3.48 1 38.41 4 THR B O 1
ATOM 2729 N N . ALA B 1 5 ? -49.219 -31.922 2.535 1 36.12 5 ALA B N 1
ATOM 2730 C CA . ALA B 1 5 ? -48.625 -31.891 1.203 1 36.12 5 ALA B CA 1
ATOM 2731 C C . ALA B 1 5 ? -47.156 -31.5 1.267 1 36.12 5 ALA B C 1
ATOM 2733 O O . ALA B 1 5 ? -46.812 -30.375 1.655 1 36.12 5 ALA B O 1
ATOM 2734 N N . ALA B 1 6 ? -46.312 -32.406 1.604 1 38.97 6 ALA B N 1
ATOM 2735 C CA . ALA B 1 6 ? -44.875 -32.25 1.469 1 38.97 6 ALA B CA 1
ATOM 2736 C C . ALA B 1 6 ? -44.531 -31.578 0.143 1 38.97 6 ALA B C 1
ATOM 2738 O O . ALA B 1 6 ? -44.969 -32 -0.919 1 38.97 6 ALA B O 1
ATOM 2739 N N . GLY B 1 7 ? -44.281 -30.328 0.143 1 43.5 7 GLY B N 1
ATOM 2740 C CA . GLY B 1 7 ? -43.844 -29.625 -1.05 1 43.5 7 GLY B CA 1
ATOM 2741 C C . GLY B 1 7 ? -42.875 -30.406 -1.889 1 43.5 7 GLY B C 1
ATOM 2742 O O . GLY B 1 7 ? -42.281 -31.375 -1.416 1 43.5 7 GLY B O 1
ATOM 2743 N N . PRO B 1 8 ? -42.969 -30.5 -3.201 1 45.19 8 PRO B N 1
ATOM 2744 C CA . PRO B 1 8 ? -42.125 -31.281 -4.113 1 45.19 8 PRO B CA 1
ATOM 2745 C C . PRO B 1 8 ? -40.625 -31.156 -3.785 1 45.19 8 PRO B C 1
ATOM 2747 O O . PRO B 1 8 ? -40.188 -30.141 -3.25 1 45.19 8 PRO B O 1
ATOM 2750 N N . SER B 1 9 ? -40 -32.219 -3.33 1 44.56 9 SER B N 1
ATOM 2751 C CA . SER B 1 9 ? -38.562 -32.344 -3.135 1 44.56 9 SER B CA 1
ATOM 2752 C C . SER B 1 9 ? -37.781 -31.938 -4.383 1 44.56 9 SER B C 1
ATOM 2754 O O . SER B 1 9 ? -38.031 -32.438 -5.477 1 44.56 9 SER B O 1
ATOM 2756 N N . HIS B 1 10 ? -37.438 -30.719 -4.703 1 44.81 10 HIS B N 1
ATOM 2757 C CA . HIS B 1 10 ? -36.594 -30.266 -5.801 1 44.81 10 HIS B CA 1
ATOM 2758 C C . HIS B 1 10 ? -35.25 -30.953 -5.777 1 44.81 10 HIS B C 1
ATOM 2760 O O . HIS B 1 10 ? -34.625 -31.094 -4.719 1 44.81 10 HIS B O 1
ATOM 2766 N N . SER B 1 11 ? -35.094 -31.969 -6.555 1 45.09 11 SER B N 1
ATOM 2767 C CA . SER B 1 11 ? -33.75 -32.562 -6.738 1 45.09 11 SER B CA 1
ATOM 2768 C C . SER B 1 11 ? -32.812 -31.578 -7.441 1 45.09 11 SER B C 1
ATOM 2770 O O . SER B 1 11 ? -33.219 -30.891 -8.391 1 45.09 11 SER B O 1
ATOM 2772 N N . PHE B 1 12 ? -31.844 -31.047 -6.895 1 46.03 12 PHE B N 1
ATOM 2773 C CA . PHE B 1 12 ? -30.828 -30.156 -7.449 1 46.03 12 PHE B CA 1
ATOM 2774 C C . PHE B 1 12 ? -29.828 -30.938 -8.281 1 46.03 12 PHE B C 1
ATOM 2776 O O . PHE B 1 12 ? -29.344 -31.984 -7.863 1 46.03 12 PHE B O 1
ATOM 2783 N N . ARG B 1 13 ? -30.047 -31.047 -9.641 1 43.84 13 ARG B N 1
ATOM 2784 C CA . ARG B 1 13 ? -29.031 -31.656 -10.492 1 43.84 13 ARG B CA 1
ATOM 2785 C C . ARG B 1 13 ? -27.906 -30.688 -10.812 1 43.84 13 ARG B C 1
ATOM 2787 O O . ARG B 1 13 ? -28.156 -29.516 -11.148 1 43.84 13 ARG B O 1
ATOM 2794 N N . ILE B 1 14 ? -26.734 -31.047 -10.531 1 44.34 14 ILE B N 1
ATOM 2795 C CA . ILE B 1 14 ? -25.516 -30.312 -10.852 1 44.34 14 ILE B CA 1
ATOM 2796 C C . ILE B 1 14 ? -25.203 -30.453 -12.344 1 44.34 14 ILE B C 1
ATOM 2798 O O . ILE B 1 14 ? -25.047 -31.562 -12.844 1 44.34 14 ILE B O 1
ATOM 2802 N N . LYS B 1 15 ? -25.719 -29.75 -13.305 1 44.47 15 LYS B N 1
ATOM 2803 C CA . LYS B 1 15 ? -25.281 -29.828 -14.703 1 44.47 15 LYS B CA 1
ATOM 2804 C C . LYS B 1 15 ? -23.875 -29.266 -14.867 1 44.47 15 LYS B C 1
ATOM 2806 O O . LYS B 1 15 ? -23.609 -28.109 -14.508 1 44.47 15 LYS B O 1
ATOM 2811 N N . THR B 1 16 ? -22.938 -30.109 -14.883 1 45.78 16 THR B N 1
ATOM 2812 C CA . THR B 1 16 ? -21.578 -29.719 -15.203 1 45.78 16 THR B CA 1
ATOM 2813 C C . THR B 1 16 ? -21.484 -29.172 -16.625 1 45.78 16 THR B C 1
ATOM 2815 O O . THR B 1 16 ? -22.219 -29.625 -17.516 1 45.78 16 THR B O 1
ATOM 2818 N N . ALA B 1 17 ? -21.109 -28.125 -17 1 49.12 17 ALA B N 1
ATOM 2819 C CA . ALA B 1 17 ? -20.938 -27.516 -18.312 1 49.12 17 ALA B CA 1
ATOM 2820 C C . ALA B 1 17 ? -20.297 -28.516 -19.281 1 49.12 17 ALA B C 1
ATOM 2822 O O . ALA B 1 17 ? -19.234 -29.062 -19.016 1 49.12 17 ALA B O 1
ATOM 2823 N N . GLY B 1 18 ? -21.016 -29.297 -20.156 1 42.78 18 GLY B N 1
ATOM 2824 C CA . GLY B 1 18 ? -20.812 -30.406 -21.078 1 42.78 18 GLY B CA 1
ATOM 2825 C C . GLY B 1 18 ? -19.594 -30.219 -21.969 1 42.78 18 GLY B C 1
ATOM 2826 O O . GLY B 1 18 ? -18.641 -29.516 -21.594 1 42.78 18 GLY B O 1
ATOM 2827 N N . ARG B 1 19 ? -19.766 -30.188 -23.438 1 49.03 19 ARG B N 1
ATOM 2828 C CA . ARG B 1 19 ? -18.969 -30.359 -24.641 1 49.03 19 ARG B CA 1
ATOM 2829 C C . ARG B 1 19 ? -17.859 -29.312 -24.719 1 49.03 19 ARG B C 1
ATOM 2831 O O . ARG B 1 19 ? -16.812 -29.547 -25.312 1 49.03 19 ARG B O 1
ATOM 2838 N N . GLY B 1 20 ? -18.094 -28.062 -24.453 1 52.22 20 GLY B N 1
ATOM 2839 C CA . GLY B 1 20 ? -17.203 -26.906 -24.438 1 52.22 20 GLY B CA 1
ATOM 2840 C C . GLY B 1 20 ? -15.977 -27.109 -23.578 1 52.22 20 GLY B C 1
ATOM 2841 O O . GLY B 1 20 ? -14.945 -26.453 -23.797 1 52.22 20 GLY B O 1
ATOM 2842 N N . SER B 1 21 ? -16.031 -28.266 -22.859 1 64.94 21 SER B N 1
ATOM 2843 C CA . SER B 1 21 ? -15 -28.641 -21.891 1 64.94 21 SER B CA 1
ATOM 2844 C C . SER B 1 21 ? -13.852 -29.391 -22.547 1 64.94 21 SER B C 1
ATOM 2846 O O . SER B 1 21 ? -12.688 -29.125 -22.25 1 64.94 21 SER B O 1
ATOM 2848 N N . HIS B 1 22 ? -14.203 -30.141 -23.797 1 72.31 22 HIS B N 1
ATOM 2849 C CA . HIS B 1 22 ? -13.133 -30.938 -24.391 1 72.31 22 HIS B CA 1
ATOM 2850 C C . HIS B 1 22 ? -12.219 -30.062 -25.25 1 72.31 22 HIS B C 1
ATOM 2852 O O . HIS B 1 22 ? -11 -30.25 -25.25 1 72.31 22 HIS B O 1
ATOM 2858 N N . ALA B 1 23 ? -12.859 -29.188 -26.062 1 75.81 23 ALA B N 1
ATOM 2859 C CA . ALA B 1 23 ? -12.062 -28.266 -26.875 1 75.81 23 ALA B CA 1
ATOM 2860 C C . ALA B 1 23 ? -11.18 -27.391 -26 1 75.81 23 ALA B C 1
ATOM 2862 O O . ALA B 1 23 ? -10.031 -27.109 -26.344 1 75.81 23 ALA B O 1
ATOM 2863 N N . ALA B 1 24 ? -11.805 -27 -24.938 1 75.75 24 ALA B N 1
ATOM 2864 C CA . ALA B 1 24 ? -11.031 -26.188 -24 1 75.75 24 ALA B CA 1
ATOM 2865 C C . ALA B 1 24 ? -9.867 -26.984 -23.406 1 75.75 24 ALA B C 1
ATOM 2867 O O . ALA B 1 24 ? -8.75 -26.469 -23.281 1 75.75 24 ALA B O 1
ATOM 2868 N N . LEU B 1 25 ? -10.148 -28.172 -23.125 1 78.06 25 LEU B N 1
ATOM 2869 C CA . LEU B 1 25 ? -9.102 -29.031 -22.594 1 78.06 25 LEU B CA 1
ATOM 2870 C C . LEU B 1 25 ? -8.016 -29.297 -23.625 1 78.06 25 LEU B C 1
ATOM 2872 O O . LEU B 1 25 ? -6.828 -29.281 -23.312 1 78.06 25 LEU B O 1
ATOM 2876 N N . ALA B 1 26 ? -8.492 -29.516 -24.859 1 82.56 26 ALA B N 1
ATOM 2877 C CA . ALA B 1 26 ? -7.535 -29.734 -25.938 1 82.56 26 ALA B CA 1
ATOM 2878 C C . ALA B 1 26 ? -6.66 -28.516 -26.156 1 82.56 26 ALA B C 1
ATOM 2880 O O . ALA B 1 26 ? -5.453 -28.625 -26.375 1 82.56 26 ALA B O 1
ATOM 2881 N N . ALA B 1 27 ? -7.281 -27.406 -26.078 1 82.69 27 ALA B N 1
ATOM 2882 C CA . ALA B 1 27 ? -6.535 -26.156 -26.25 1 82.69 27 ALA B CA 1
ATOM 2883 C C . ALA B 1 27 ? -5.492 -26 -25.156 1 82.69 27 ALA B C 1
ATOM 2885 O O . ALA B 1 27 ? -4.367 -25.562 -25.422 1 82.69 27 ALA B O 1
ATOM 2886 N N . VAL B 1 28 ? -5.828 -26.344 -23.953 1 83.31 28 VAL B N 1
ATOM 2887 C CA . VAL B 1 28 ? -4.91 -26.234 -22.828 1 83.31 28 VAL B CA 1
ATOM 2888 C C . VAL B 1 28 ? -3.75 -27.219 -23 1 83.31 28 VAL B C 1
ATOM 2890 O O . VAL B 1 28 ? -2.592 -26.859 -22.766 1 83.31 28 VAL B O 1
ATOM 2893 N N . ILE B 1 29 ? -4.09 -28.391 -23.5 1 86.19 29 ILE B N 1
ATOM 2894 C CA . ILE B 1 29 ? -3.07 -29.422 -23.688 1 86.19 29 ILE B CA 1
ATOM 2895 C C . ILE B 1 29 ? -2.111 -29 -24.797 1 86.19 29 ILE B C 1
ATOM 2897 O O . ILE B 1 29 ? -0.894 -29.125 -24.656 1 86.19 29 ILE B O 1
ATOM 2901 N N . VAL B 1 30 ? -2.66 -28.516 -25.875 1 89.31 30 VAL B N 1
ATOM 2902 C CA . VAL B 1 30 ? -1.834 -28.062 -26.984 1 89.31 30 VAL B CA 1
ATOM 2903 C C . VAL B 1 30 ? -0.943 -26.906 -26.531 1 89.31 30 VAL B C 1
ATOM 2905 O O . VAL B 1 30 ? 0.245 -26.859 -26.859 1 89.31 30 VAL B O 1
ATOM 2908 N N . ALA B 1 31 ? -1.574 -25.969 -25.781 1 89.5 31 ALA B N 1
ATOM 2909 C CA . ALA B 1 31 ? -0.792 -24.844 -25.281 1 89.5 31 ALA B CA 1
ATOM 2910 C C . ALA B 1 31 ? 0.352 -25.344 -24.391 1 89.5 31 ALA B C 1
ATOM 2912 O O . ALA B 1 31 ? 1.474 -24.844 -24.484 1 89.5 31 ALA B O 1
ATOM 2913 N N . LEU B 1 32 ? 0.1 -26.328 -23.594 1 90.75 32 LEU B N 1
ATOM 2914 C CA . LEU B 1 32 ? 1.111 -26.859 -22.688 1 90.75 32 LEU B CA 1
ATOM 2915 C C . LEU B 1 32 ? 2.221 -27.562 -23.469 1 90.75 32 LEU B C 1
ATOM 2917 O O . LEU B 1 32 ? 3.398 -27.438 -23.125 1 90.75 32 LEU B O 1
ATOM 2921 N N . LEU B 1 33 ? 1.812 -28.281 -24.516 1 90.88 33 LEU B N 1
ATOM 2922 C CA . LEU B 1 33 ? 2.795 -28.969 -25.344 1 90.88 33 LEU B CA 1
ATOM 2923 C C . LEU B 1 33 ? 3.688 -27.969 -26.062 1 90.88 33 LEU B C 1
ATOM 2925 O O . LEU B 1 33 ? 4.906 -28.141 -26.125 1 90.88 33 LEU B O 1
ATOM 2929 N N . VAL B 1 34 ? 3.102 -27 -26.578 1 92.06 34 VAL B N 1
ATOM 2930 C CA . VAL B 1 34 ? 3.855 -25.969 -27.281 1 92.06 34 VAL B CA 1
ATOM 2931 C C . VAL B 1 34 ? 4.816 -25.281 -26.328 1 92.06 34 VAL B C 1
ATOM 2933 O O . VAL B 1 34 ? 5.98 -25.047 -26.656 1 92.06 34 VAL B O 1
ATOM 2936 N N . LEU B 1 35 ? 4.305 -24.984 -25.125 1 92.88 35 LEU B N 1
ATOM 2937 C CA . LEU B 1 35 ? 5.129 -24.281 -24.141 1 92.88 35 LEU B CA 1
ATOM 2938 C C . LEU B 1 35 ? 6.262 -25.188 -23.656 1 92.88 35 LEU B C 1
ATOM 2940 O O . LEU B 1 35 ? 7.355 -24.703 -23.344 1 92.88 35 LEU B O 1
ATOM 2944 N N . THR B 1 36 ? 5.996 -26.469 -23.562 1 91.75 36 THR B N 1
ATOM 2945 C CA . THR B 1 36 ? 7.027 -27.391 -23.109 1 91.75 36 THR B CA 1
ATOM 2946 C C . THR B 1 36 ? 8.133 -27.531 -24.156 1 91.75 36 THR B C 1
ATOM 2948 O O . THR B 1 36 ? 9.305 -27.656 -23.812 1 91.75 36 THR B O 1
ATOM 2951 N N . LEU B 1 37 ? 7.82 -27.375 -25.453 1 91.62 37 LEU B N 1
ATOM 2952 C CA . LEU B 1 37 ? 8.766 -27.625 -26.531 1 91.62 37 LEU B CA 1
ATOM 2953 C C . LEU B 1 37 ? 9.43 -26.328 -26.984 1 91.62 37 LEU B C 1
ATOM 2955 O O . LEU B 1 37 ? 10.438 -26.344 -27.688 1 91.62 37 LEU B O 1
ATOM 2959 N N . LEU B 1 38 ? 9.016 -25.297 -26.516 1 89.19 38 LEU B N 1
ATOM 2960 C CA . LEU B 1 38 ? 9.438 -24 -27.016 1 89.19 38 LEU B CA 1
ATOM 2961 C C . LEU B 1 38 ? 10.922 -23.766 -26.75 1 89.19 38 LEU B C 1
ATOM 2963 O O . LEU B 1 38 ? 11.625 -23.188 -27.594 1 89.19 38 LEU B O 1
ATOM 2967 N N . 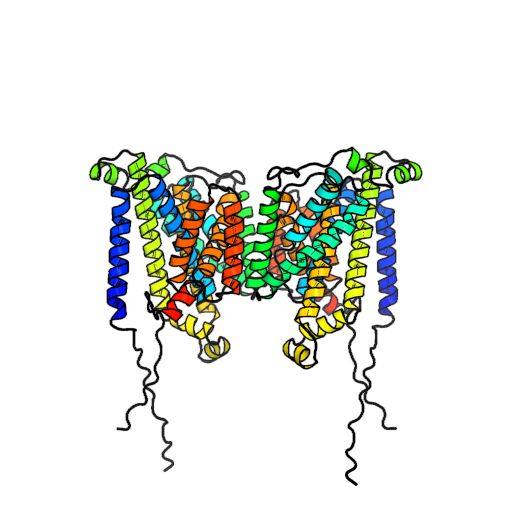PRO B 1 39 ? 11.406 -24.172 -25.594 1 87.69 39 PRO B N 1
ATOM 2968 C CA . PRO B 1 39 ? 12.82 -23.891 -25.328 1 87.69 39 PRO B CA 1
ATOM 2969 C C . PRO B 1 39 ? 13.758 -24.562 -26.328 1 87.69 39 PRO B C 1
ATOM 2971 O O . PRO B 1 39 ? 14.922 -24.156 -26.453 1 87.69 39 PRO B O 1
ATOM 2974 N N . LEU B 1 40 ? 13.305 -25.547 -27.047 1 85.19 40 LEU B N 1
ATOM 2975 C CA . LEU B 1 40 ? 14.141 -26.234 -28.016 1 85.19 40 LEU B CA 1
ATOM 2976 C C . LEU B 1 40 ? 14.398 -25.359 -29.234 1 85.19 40 LEU B C 1
ATOM 2978 O O . LEU B 1 40 ? 15.359 -25.594 -29.969 1 85.19 40 LEU B O 1
ATOM 2982 N N . PHE B 1 41 ? 13.641 -24.266 -29.391 1 86.75 41 PHE B N 1
ATOM 2983 C CA . PHE B 1 41 ? 13.758 -23.453 -30.594 1 86.75 41 PHE B CA 1
ATOM 2984 C C . PHE B 1 41 ? 13.867 -21.969 -30.25 1 86.75 41 PHE B C 1
ATOM 2986 O O . PHE B 1 41 ? 14.242 -21.156 -31.094 1 86.75 41 PHE B O 1
ATOM 2993 N N . ALA B 1 42 ? 13.531 -21.594 -29.125 1 87 42 ALA B N 1
ATOM 2994 C CA . ALA B 1 42 ? 13.406 -20.188 -28.75 1 87 42 ALA B CA 1
ATOM 2995 C C . ALA B 1 42 ? 14.742 -19.625 -28.266 1 87 42 ALA B C 1
ATOM 2997 O O . ALA B 1 42 ? 15.586 -20.359 -27.766 1 87 42 ALA B O 1
ATOM 2998 N N . GLY B 1 43 ? 14.961 -18.391 -28.5 1 86.94 43 GLY B N 1
ATOM 2999 C CA . GLY B 1 43 ? 16.141 -17.688 -28.016 1 86.94 43 GLY B CA 1
ATOM 3000 C C . GLY B 1 43 ? 16.156 -17.5 -26.516 1 86.94 43 GLY B C 1
ATOM 3001 O O . GLY B 1 43 ? 15.141 -17.703 -25.844 1 86.94 43 GLY B O 1
ATOM 3002 N N . ARG B 1 44 ? 17.328 -17.172 -26.062 1 86.19 44 ARG B N 1
ATOM 3003 C CA . ARG B 1 44 ? 17.547 -17.031 -24.625 1 86.19 44 ARG B CA 1
ATOM 3004 C C . ARG B 1 44 ? 16.656 -15.93 -24.047 1 86.19 44 ARG B C 1
ATOM 3006 O O . ARG B 1 44 ? 16.094 -16.094 -22.953 1 86.19 44 ARG B O 1
ATOM 3013 N N . THR B 1 45 ? 16.5 -14.836 -24.734 1 85.75 45 THR B N 1
ATOM 3014 C CA . THR B 1 45 ? 15.711 -13.703 -24.25 1 85.75 45 THR B CA 1
ATOM 3015 C C . THR B 1 45 ? 14.25 -14.094 -24.094 1 85.75 45 THR B C 1
ATOM 3017 O O . THR B 1 45 ? 13.617 -13.766 -23.078 1 85.75 45 THR B O 1
ATOM 3020 N N . LEU B 1 46 ? 13.727 -14.781 -25.031 1 88 46 LEU B N 1
ATOM 3021 C CA . LEU B 1 46 ? 12.336 -15.219 -24.969 1 88 46 LEU B CA 1
ATOM 3022 C C . LEU B 1 46 ? 12.125 -16.203 -23.828 1 88 46 LEU B C 1
ATOM 3024 O O . LEU B 1 46 ? 11.094 -16.156 -23.156 1 88 46 LEU B O 1
ATOM 3028 N N . ILE B 1 47 ? 13.094 -17.094 -23.641 1 90.38 47 ILE B N 1
ATOM 3029 C CA . ILE B 1 47 ? 13 -18.078 -22.578 1 90.38 47 ILE B CA 1
ATOM 3030 C C . ILE B 1 47 ? 12.945 -17.375 -21.219 1 90.38 47 ILE B C 1
ATOM 3032 O O . ILE B 1 47 ? 12.102 -17.688 -20.391 1 90.38 47 ILE B O 1
ATOM 3036 N N . GLN B 1 48 ? 13.758 -16.391 -21.031 1 88.75 48 GLN B N 1
ATOM 3037 C CA . GLN B 1 48 ? 13.789 -15.656 -19.766 1 88.75 48 GLN B CA 1
ATOM 3038 C C . GLN B 1 48 ? 12.492 -14.875 -19.562 1 88.75 48 GLN B C 1
ATOM 3040 O O . GLN B 1 48 ? 11.977 -14.797 -18.453 1 88.75 48 GLN B O 1
ATOM 3045 N N . ASP B 1 49 ? 11.977 -14.305 -20.594 1 88.5 49 ASP B N 1
ATOM 3046 C CA . ASP B 1 49 ? 10.719 -13.57 -20.516 1 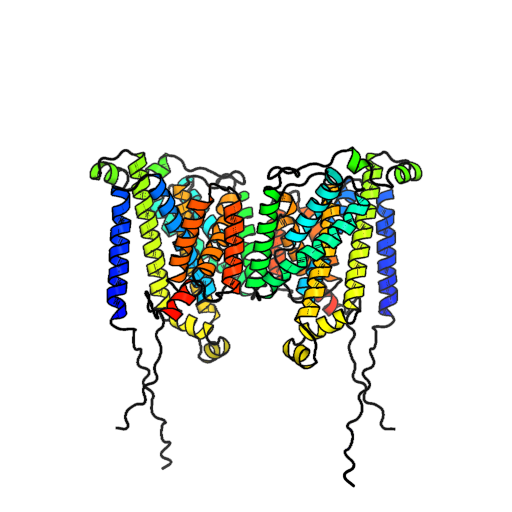88.5 49 ASP B CA 1
ATOM 3047 C C . ASP B 1 49 ? 9.57 -14.484 -20.125 1 88.5 49 ASP B C 1
ATOM 3049 O O . ASP B 1 49 ? 8.711 -14.102 -19.328 1 88.5 49 ASP B O 1
ATOM 3053 N N . LEU B 1 50 ? 9.578 -15.625 -20.719 1 92.06 50 LEU B N 1
ATOM 3054 C CA . LEU B 1 50 ? 8.492 -16.547 -20.453 1 92.06 50 LEU B CA 1
ATOM 3055 C C . LEU B 1 50 ? 8.57 -17.078 -19.016 1 92.06 50 LEU B C 1
ATOM 3057 O O . LEU B 1 50 ? 7.539 -17.312 -18.391 1 92.06 50 LEU B O 1
ATOM 3061 N N . ILE B 1 51 ? 9.766 -17.297 -18.547 1 93.31 51 ILE B N 1
ATOM 3062 C CA . ILE B 1 51 ? 9.93 -17.703 -17.156 1 93.31 51 ILE B CA 1
ATOM 3063 C C . ILE B 1 51 ? 9.297 -16.656 -16.234 1 93.31 51 ILE B C 1
ATOM 3065 O O . ILE B 1 51 ? 8.516 -17 -15.344 1 93.31 51 ILE B O 1
ATOM 3069 N N . PHE B 1 52 ? 9.578 -15.461 -16.469 1 91.25 52 PHE B N 1
ATOM 3070 C CA . PHE B 1 52 ? 9.023 -14.375 -15.68 1 91.25 52 PHE B CA 1
ATOM 3071 C C . PHE B 1 52 ? 7.5 -14.352 -15.781 1 91.25 52 PHE B C 1
ATOM 3073 O O . PHE B 1 52 ? 6.809 -14.172 -14.781 1 91.25 52 PHE B O 1
ATOM 3080 N N . LEU B 1 53 ? 7.047 -14.516 -16.938 1 93.62 53 LEU B N 1
ATOM 3081 C CA . LEU B 1 53 ? 5.605 -14.523 -17.172 1 93.62 53 LEU B CA 1
ATOM 3082 C C . LEU B 1 53 ? 4.938 -15.664 -16.406 1 93.62 53 LEU B C 1
ATOM 3084 O O . LEU B 1 53 ? 3.836 -15.5 -15.883 1 93.62 53 LEU B O 1
ATOM 3088 N N . PHE B 1 54 ? 5.578 -16.812 -16.438 1 96.31 54 PHE B N 1
ATOM 3089 C CA . PHE B 1 54 ? 5.035 -17.953 -15.711 1 96.31 54 PHE B CA 1
ATOM 3090 C C . PHE B 1 54 ? 4.91 -17.641 -14.219 1 96.31 54 PHE B C 1
ATOM 3092 O O . PHE B 1 54 ? 3.887 -17.938 -13.602 1 96.31 54 PHE B O 1
ATOM 3099 N N . TYR B 1 55 ? 5.922 -17 -13.672 1 95.75 55 TYR B N 1
ATOM 3100 C CA . TYR B 1 55 ? 5.891 -16.656 -12.25 1 95.75 55 TYR B CA 1
ATOM 3101 C C . TYR B 1 55 ? 4.801 -15.633 -11.961 1 95.75 55 TYR B C 1
ATOM 3103 O O . TYR B 1 55 ? 4.031 -15.789 -11.008 1 95.75 55 TYR B O 1
ATOM 3111 N N . MET B 1 56 ? 4.719 -14.672 -12.789 1 95.44 56 MET B N 1
ATOM 3112 C CA . MET B 1 56 ? 3.732 -13.617 -12.578 1 95.44 56 MET B CA 1
ATOM 3113 C C . MET B 1 56 ? 2.314 -14.164 -12.711 1 95.44 56 MET B C 1
ATOM 3115 O O . MET B 1 56 ? 1.43 -13.805 -11.93 1 95.44 56 MET B O 1
ATOM 3119 N N . LEU B 1 57 ? 2.15 -14.992 -13.672 1 96.81 57 LEU B N 1
ATOM 3120 C CA . LEU B 1 57 ? 0.835 -15.594 -13.867 1 96.81 57 LEU B CA 1
ATOM 3121 C C . LEU B 1 57 ? 0.466 -16.484 -12.68 1 96.81 57 LEU B C 1
ATOM 3123 O O . LEU B 1 57 ? -0.685 -16.484 -12.234 1 96.81 57 LEU B O 1
ATOM 3127 N N . ALA B 1 58 ? 1.396 -17.25 -12.227 1 97.75 58 ALA B N 1
ATOM 3128 C CA . ALA B 1 58 ? 1.15 -18.094 -11.062 1 97.75 58 ALA B CA 1
ATOM 3129 C C . ALA B 1 58 ? 0.782 -17.25 -9.844 1 97.75 58 ALA B C 1
ATOM 3131 O O . ALA B 1 58 ? -0.196 -17.531 -9.156 1 97.75 58 ALA B O 1
ATOM 3132 N N . LEU B 1 59 ? 1.543 -16.203 -9.617 1 97.88 59 LEU B N 1
ATOM 3133 C CA . LEU B 1 59 ? 1.264 -15.297 -8.508 1 97.88 59 LEU B CA 1
ATOM 3134 C C . LEU B 1 59 ? -0.093 -14.625 -8.68 1 97.88 59 LEU B C 1
ATOM 3136 O O . LEU B 1 59 ? -0.841 -14.469 -7.707 1 97.88 59 LEU B O 1
ATOM 3140 N N . ALA B 1 60 ? -0.328 -14.227 -9.891 1 97.62 60 ALA B N 1
ATOM 3141 C CA . ALA B 1 60 ? -1.598 -13.57 -10.195 1 97.62 60 ALA B CA 1
ATOM 3142 C C . ALA B 1 60 ? -2.775 -14.5 -9.906 1 97.62 60 ALA B C 1
ATOM 3144 O O . ALA B 1 60 ? -3.803 -14.062 -9.375 1 97.62 60 ALA B O 1
ATOM 3145 N N . GLN B 1 61 ? -2.629 -15.742 -10.242 1 97.25 61 GLN B N 1
ATOM 3146 C CA . GLN B 1 61 ? -3.693 -16.703 -9.984 1 97.25 61 GLN B CA 1
ATOM 3147 C C . GLN B 1 61 ? -3.904 -16.906 -8.484 1 97.25 61 GLN B C 1
ATOM 3149 O O . GLN B 1 61 ? -5.039 -17.078 -8.031 1 97.25 61 GLN B O 1
ATOM 3154 N N . CYS B 1 62 ? -2.854 -16.906 -7.781 1 97.81 62 CYS B N 1
ATOM 3155 C CA . CYS B 1 62 ? -2.955 -17.016 -6.332 1 97.81 62 CYS B CA 1
ATOM 3156 C C . CYS B 1 62 ? -3.682 -15.805 -5.746 1 97.81 62 CYS B C 1
ATOM 3158 O O . CYS B 1 62 ? -4.566 -15.953 -4.898 1 97.81 62 CYS B O 1
ATOM 3160 N N . TRP B 1 63 ? -3.314 -14.664 -6.191 1 96.88 63 TRP B N 1
ATOM 3161 C CA . TRP B 1 63 ? -3.959 -13.453 -5.695 1 96.88 63 TRP B CA 1
ATOM 3162 C C . TRP B 1 63 ? -5.426 -13.406 -6.113 1 96.88 63 TRP B C 1
ATOM 3164 O O . TRP B 1 63 ? -6.277 -12.938 -5.355 1 96.88 63 TRP B O 1
ATOM 3174 N N . ASN B 1 64 ? -5.688 -13.883 -7.316 1 96.19 64 ASN B N 1
ATOM 3175 C CA . ASN B 1 64 ? -7.062 -13.945 -7.797 1 96.19 64 ASN B CA 1
ATOM 3176 C C . ASN B 1 64 ? -7.922 -14.859 -6.934 1 96.19 64 ASN B C 1
ATOM 3178 O O . ASN B 1 64 ? -9.102 -14.586 -6.711 1 96.19 64 ASN B O 1
ATOM 3182 N N . LEU B 1 65 ? -7.367 -15.953 -6.535 1 95.56 65 LEU B N 1
ATOM 3183 C CA . LEU B 1 65 ? -8.078 -16.844 -5.629 1 95.56 65 LEU B CA 1
ATOM 3184 C C . LEU B 1 65 ? -8.445 -16.125 -4.336 1 95.56 65 LEU B C 1
ATOM 3186 O O . LEU B 1 65 ? -9.555 -16.297 -3.816 1 95.56 65 LEU B O 1
ATOM 3190 N N . LEU B 1 66 ? -7.574 -15.258 -3.861 1 95.06 66 LEU B N 1
ATOM 3191 C CA . LEU B 1 66 ? -7.781 -14.516 -2.623 1 95.06 66 LEU B CA 1
ATOM 3192 C C . LEU B 1 66 ? -8.789 -13.383 -2.826 1 95.06 66 LEU B C 1
ATOM 3194 O O . LEU B 1 66 ? -9.82 -13.344 -2.156 1 95.06 66 LEU B O 1
ATOM 3198 N N . ALA B 1 67 ? -8.5 -12.586 -3.75 1 93.31 67 ALA B N 1
ATOM 3199 C CA . ALA B 1 67 ? -9.289 -11.375 -3.947 1 93.31 67 ALA B CA 1
ATOM 3200 C C . ALA B 1 67 ? -10.555 -11.672 -4.754 1 93.31 67 ALA B C 1
ATOM 3202 O O . ALA B 1 67 ? -11.641 -11.195 -4.41 1 93.31 67 ALA B O 1
ATOM 3203 N N . GLY B 1 68 ? -10.438 -12.391 -5.777 1 91.12 68 GLY B N 1
ATOM 3204 C CA . GLY B 1 68 ? -11.539 -12.617 -6.703 1 91.12 68 GLY B CA 1
ATOM 3205 C C . GLY B 1 68 ? -12.578 -13.586 -6.176 1 91.12 68 GLY B C 1
ATOM 3206 O O . GLY B 1 68 ? -13.781 -13.391 -6.367 1 91.12 68 GLY B O 1
ATOM 3207 N N . TYR B 1 69 ? -12.102 -14.594 -5.531 1 92.5 69 TYR B N 1
ATOM 3208 C CA . TYR B 1 69 ? -13.039 -15.633 -5.117 1 92.5 69 TYR B CA 1
ATOM 3209 C C . TYR B 1 69 ? -13.359 -15.523 -3.631 1 92.5 69 TYR B C 1
ATOM 3211 O O . TYR B 1 69 ? -14.508 -15.719 -3.219 1 92.5 69 TYR B O 1
ATOM 3219 N N . ALA B 1 70 ? -12.43 -15.188 -2.867 1 93.38 70 ALA B N 1
ATOM 3220 C CA . ALA B 1 70 ? -12.656 -15.148 -1.425 1 93.38 70 ALA B CA 1
ATOM 3221 C C . ALA B 1 70 ? -13 -13.734 -0.959 1 93.38 70 ALA B C 1
ATOM 3223 O O . ALA B 1 70 ? -13.391 -13.531 0.192 1 93.38 70 ALA B O 1
ATOM 3224 N N . GLY B 1 71 ? -12.742 -12.766 -1.836 1 91.31 71 GLY B N 1
ATOM 3225 C CA . GLY B 1 71 ? -13.07 -11.391 -1.481 1 91.31 71 GLY B CA 1
ATOM 3226 C C . GLY B 1 71 ? -12.039 -10.75 -0.564 1 91.31 71 GLY B C 1
ATOM 3227 O O . GLY B 1 71 ? -12.32 -9.742 0.084 1 91.31 71 GLY B O 1
ATOM 3228 N N . LEU B 1 72 ? -10.898 -11.367 -0.426 1 93.75 72 LEU B N 1
ATOM 3229 C CA . LEU B 1 72 ? -9.812 -10.852 0.404 1 93.75 72 LEU B CA 1
ATOM 3230 C C . LEU B 1 72 ? -8.805 -10.07 -0.438 1 93.75 72 LEU B C 1
ATOM 3232 O O . LEU B 1 72 ? -7.844 -10.648 -0.951 1 93.75 72 LEU B O 1
ATOM 3236 N N . ILE B 1 73 ? -9.023 -8.805 -0.55 1 93 73 ILE B N 1
ATOM 3237 C CA . ILE B 1 73 ? -8.164 -7.953 -1.366 1 93 73 ILE B CA 1
ATOM 3238 C C . ILE B 1 73 ? -6.918 -7.566 -0.572 1 93 73 ILE B C 1
ATOM 3240 O O . ILE B 1 73 ? -6.883 -6.516 0.069 1 93 73 ILE B O 1
ATOM 3244 N N . SER B 1 74 ? -5.934 -8.383 -0.678 1 94.38 74 SER B N 1
ATOM 3245 C CA . SER B 1 74 ? -4.695 -8.203 0.074 1 94.38 74 SER B CA 1
ATOM 3246 C C . SER B 1 74 ? -3.688 -7.367 -0.708 1 94.38 74 SER B C 1
ATOM 3248 O O . SER B 1 74 ? -3.566 -7.512 -1.927 1 94.38 74 SER B O 1
ATOM 3250 N N . VAL B 1 75 ? -2.977 -6.496 -0.02 1 92 75 VAL B N 1
ATOM 3251 C CA . VAL B 1 75 ? -1.885 -5.73 -0.615 1 92 75 VAL B CA 1
ATOM 3252 C C . VAL B 1 75 ? -0.553 -6.176 -0.016 1 92 75 VAL B C 1
ATOM 3254 O O . VAL B 1 75 ? 0.429 -5.434 -0.046 1 92 75 VAL B O 1
ATOM 3257 N N . GLY B 1 76 ? -0.526 -7.305 0.559 1 93.56 76 GLY B N 1
ATOM 3258 C CA . GLY B 1 76 ? 0.673 -7.746 1.254 1 93.56 76 GLY B CA 1
ATOM 3259 C C . GLY B 1 76 ? 1.152 -9.117 0.806 1 93.56 76 GLY B C 1
ATOM 3260 O O . GLY B 1 76 ? 1.763 -9.852 1.584 1 93.56 76 GLY B O 1
ATOM 3261 N N . GLN B 1 77 ? 0.911 -9.461 -0.392 1 93.5 77 GLN B N 1
ATOM 3262 C CA . GLN B 1 77 ? 1.277 -10.789 -0.858 1 93.5 77 GLN B CA 1
ATOM 3263 C C . GLN B 1 77 ? 2.793 -10.938 -0.971 1 93.5 77 GLN B C 1
ATOM 3265 O O . GLN B 1 77 ? 3.32 -12.047 -0.91 1 93.5 77 GLN B O 1
ATOM 3270 N N . GLN B 1 78 ? 3.482 -9.797 -1.122 1 95.75 78 GLN B N 1
ATOM 3271 C CA . GLN B 1 78 ? 4.938 -9.828 -1.175 1 95.75 78 GLN B CA 1
ATOM 3272 C C . GLN B 1 78 ? 5.523 -10.398 0.113 1 95.75 78 GLN B C 1
ATOM 3274 O O . GLN B 1 78 ? 6.688 -10.805 0.145 1 95.75 78 GLN B O 1
ATOM 3279 N N . ALA B 1 79 ? 4.746 -10.438 1.188 1 97 79 ALA B N 1
ATOM 3280 C CA . ALA B 1 79 ? 5.191 -11.055 2.436 1 97 79 ALA B CA 1
ATOM 3281 C C . ALA B 1 79 ? 5.574 -12.516 2.221 1 97 79 ALA B C 1
ATOM 3283 O O . ALA B 1 79 ? 6.621 -12.969 2.691 1 97 79 ALA B O 1
ATOM 3284 N N . PHE B 1 80 ? 4.777 -13.148 1.438 1 98.44 80 PHE B N 1
ATOM 3285 C CA . PHE B 1 80 ? 4.973 -14.586 1.293 1 98.44 80 PHE B CA 1
ATOM 3286 C C . PHE B 1 80 ? 5.93 -14.891 0.149 1 98.44 80 PHE B C 1
ATOM 3288 O O . PHE B 1 80 ? 6.633 -15.898 0.174 1 98.44 80 PHE B O 1
ATOM 3295 N N . VAL B 1 81 ? 6.012 -14 -0.833 1 98.25 81 VAL B N 1
ATOM 3296 C CA . VAL B 1 81 ? 7.039 -14.148 -1.859 1 98.25 81 VAL B CA 1
ATOM 3297 C C . VAL B 1 81 ? 8.422 -14.023 -1.227 1 98.25 81 VAL B C 1
ATOM 3299 O O . VAL B 1 81 ? 9.281 -14.891 -1.42 1 98.25 81 VAL B O 1
ATOM 3302 N N . GLY B 1 82 ? 8.586 -12.93 -0.467 1 98.31 82 GLY B N 1
ATOM 3303 C CA . GLY B 1 82 ? 9.852 -12.727 0.212 1 98.31 82 GLY B CA 1
ATOM 3304 C C . GLY B 1 82 ? 10.172 -13.812 1.224 1 98.31 82 GLY B C 1
ATOM 3305 O O . GLY B 1 82 ? 11.312 -14.273 1.312 1 98.31 82 GLY B O 1
ATOM 3306 N N . LEU B 1 83 ? 9.172 -14.195 1.977 1 98.38 83 LEU B N 1
ATOM 3307 C CA . LEU B 1 83 ? 9.367 -15.273 2.943 1 98.38 83 LEU B CA 1
ATOM 3308 C C . LEU B 1 83 ? 9.836 -16.547 2.25 1 98.38 83 LEU B C 1
ATOM 3310 O O . LEU B 1 83 ? 10.781 -17.188 2.709 1 98.38 83 LEU B O 1
ATOM 3314 N N . GLY B 1 84 ? 9.203 -16.891 1.173 1 98.44 84 GLY B N 1
ATOM 3315 C CA . GLY B 1 84 ? 9.617 -18.062 0.414 1 98.44 84 GLY B CA 1
ATOM 3316 C C . GLY B 1 84 ? 11.055 -17.969 -0.074 1 98.44 84 GLY B C 1
ATOM 3317 O O . GLY B 1 84 ? 11.805 -18.953 0.013 1 98.44 84 GLY B O 1
ATOM 3318 N N . GLY B 1 85 ? 11.391 -16.828 -0.642 1 97.94 85 GLY B N 1
ATOM 3319 C CA . GLY B 1 85 ? 12.758 -16.609 -1.083 1 97.94 85 GLY B CA 1
ATOM 3320 C C . GLY B 1 85 ? 13.781 -16.781 0.03 1 97.94 85 GLY B C 1
ATOM 3321 O O . GLY B 1 85 ? 14.75 -17.516 -0.119 1 97.94 85 GLY B O 1
ATOM 3322 N N . TYR B 1 86 ? 13.508 -16.188 1.154 1 98.06 86 TYR B N 1
ATOM 3323 C CA . TYR B 1 86 ? 14.445 -16.234 2.268 1 98.06 86 TYR B CA 1
ATOM 3324 C C . TYR B 1 86 ? 14.5 -17.641 2.873 1 98.06 86 TYR B C 1
ATOM 3326 O O . TYR B 1 86 ? 15.555 -18.078 3.34 1 98.06 86 TYR B O 1
ATOM 3334 N N . LEU B 1 87 ? 13.406 -18.281 2.906 1 97.94 87 LEU B N 1
ATOM 3335 C CA . LEU B 1 87 ? 13.391 -19.641 3.416 1 97.94 87 LEU B CA 1
ATOM 3336 C C . LEU B 1 87 ? 14.219 -20.562 2.525 1 97.94 87 LEU B C 1
ATOM 3338 O O . LEU B 1 87 ? 14.914 -21.453 3.02 1 97.94 87 LEU B O 1
ATOM 3342 N N . LEU B 1 88 ? 14.125 -20.344 1.216 1 97 88 LEU B N 1
ATOM 3343 C CA . LEU B 1 88 ? 14.969 -21.125 0.313 1 97 88 LEU B CA 1
ATOM 3344 C C . LEU B 1 88 ? 16.438 -20.922 0.641 1 97 88 LEU B C 1
ATOM 3346 O O . LEU B 1 88 ? 17.203 -21.891 0.718 1 97 88 LEU B O 1
ATOM 3350 N N . PHE B 1 89 ? 16.812 -19.672 0.809 1 96.94 89 PHE B N 1
ATOM 3351 C CA . PHE B 1 89 ? 18.203 -19.359 1.116 1 96.94 89 PHE B CA 1
ATOM 3352 C C . PHE B 1 89 ? 18.609 -19.953 2.461 1 96.94 89 PHE B C 1
ATOM 3354 O O . PHE B 1 89 ? 19.688 -20.531 2.594 1 96.94 89 PHE B O 1
ATOM 3361 N N . ALA B 1 90 ? 17.781 -19.844 3.453 1 96.88 90 ALA B N 1
ATOM 3362 C CA . ALA B 1 90 ? 18.078 -20.391 4.781 1 96.88 90 ALA B CA 1
ATOM 3363 C C . ALA B 1 90 ? 18.219 -21.906 4.742 1 96.88 90 ALA B C 1
ATOM 3365 O O . ALA B 1 90 ? 19.156 -22.469 5.316 1 96.88 90 ALA B O 1
ATOM 3366 N N . LEU B 1 91 ? 17.344 -22.562 4.051 1 96.44 91 LEU B N 1
ATOM 3367 C CA . LEU B 1 91 ? 17.312 -24.031 4.016 1 96.44 91 LEU B CA 1
ATOM 3368 C C . LEU B 1 91 ? 18.484 -24.578 3.209 1 96.44 91 LEU B C 1
ATOM 3370 O O . LEU B 1 91 ? 19 -25.656 3.512 1 96.44 91 LEU B O 1
ATOM 3374 N N . THR B 1 92 ? 18.938 -23.828 2.211 1 94.12 92 THR B N 1
ATOM 3375 C CA . THR B 1 92 ? 20.016 -24.312 1.371 1 94.12 92 THR B CA 1
ATOM 3376 C C . THR B 1 92 ? 21.375 -23.906 1.951 1 94.12 92 THR B C 1
ATOM 3378 O O . THR B 1 92 ? 22.25 -24.766 2.164 1 94.12 92 THR B O 1
ATOM 3381 N N . LEU B 1 93 ? 21.531 -22.656 2.311 1 93 93 LEU B N 1
ATOM 3382 C CA . LEU B 1 93 ? 22.828 -22.156 2.754 1 93 93 LEU B CA 1
ATOM 3383 C C . LEU B 1 93 ? 23.125 -22.578 4.188 1 93 93 LEU B C 1
ATOM 3385 O O . LEU B 1 93 ? 24.266 -22.891 4.527 1 93 93 LEU B O 1
ATOM 3389 N N . ILE B 1 94 ? 22.125 -22.531 5.02 1 92.94 94 ILE B N 1
ATOM 3390 C CA . ILE B 1 94 ? 22.312 -22.875 6.43 1 92.94 94 ILE B CA 1
ATOM 3391 C C . ILE B 1 94 ? 21.969 -24.328 6.672 1 92.94 94 ILE B C 1
ATOM 3393 O O . ILE B 1 94 ? 22.703 -25.047 7.344 1 92.94 94 ILE B O 1
ATOM 3397 N N . GLY B 1 95 ? 20.922 -24.797 6.098 1 93.38 95 GLY B N 1
ATOM 3398 C CA . GLY B 1 95 ? 20.438 -26.156 6.316 1 93.38 95 GLY B CA 1
ATOM 3399 C C . GLY B 1 95 ? 21.109 -27.172 5.414 1 93.38 95 GLY B C 1
ATOM 3400 O O . GLY B 1 95 ? 21.031 -28.375 5.664 1 93.38 95 GLY B O 1
ATOM 3401 N N . GLY B 1 96 ? 21.641 -26.766 4.324 1 91 96 GLY B N 1
ATOM 3402 C CA . GLY B 1 96 ? 22.328 -27.672 3.416 1 91 96 GLY B CA 1
ATOM 3403 C C . GLY B 1 96 ? 21.391 -28.516 2.588 1 91 96 GLY B C 1
ATOM 3404 O O . GLY B 1 96 ? 21.781 -29.578 2.096 1 91 96 GLY B O 1
ATOM 3405 N N . LEU B 1 97 ? 20.234 -28.094 2.457 1 92.5 97 LEU B N 1
ATOM 3406 C CA . LEU B 1 97 ? 19.25 -28.891 1.73 1 92.5 97 LEU B CA 1
ATOM 3407 C C . LEU B 1 97 ? 19.344 -28.625 0.231 1 92.5 97 LEU B C 1
ATOM 3409 O O . LEU B 1 97 ? 19.75 -27.547 -0.19 1 92.5 97 LEU B O 1
ATOM 3413 N N . ASN B 1 98 ? 18.938 -29.656 -0.506 1 90.44 98 ASN B N 1
ATOM 3414 C CA . ASN B 1 98 ? 18.797 -29.484 -1.947 1 90.44 98 ASN B CA 1
ATOM 3415 C C . ASN B 1 98 ? 17.734 -28.422 -2.285 1 90.44 98 ASN B C 1
ATOM 3417 O O . ASN B 1 98 ? 16.672 -28.406 -1.684 1 90.44 98 ASN B O 1
ATOM 3421 N N . PRO B 1 99 ? 18.062 -27.547 -3.176 1 89.38 99 PRO B N 1
ATOM 3422 C CA . PRO B 1 99 ? 17.141 -26.453 -3.516 1 89.38 99 PRO B CA 1
ATOM 3423 C C . PRO B 1 99 ? 15.766 -26.969 -3.959 1 89.38 99 PRO B C 1
ATOM 3425 O O . PRO B 1 99 ? 14.75 -26.328 -3.68 1 89.38 99 PRO B O 1
ATOM 3428 N N . LEU B 1 100 ? 15.648 -28.031 -4.621 1 88.25 100 LEU B N 1
ATOM 3429 C CA . LEU B 1 100 ? 14.375 -28.547 -5.105 1 88.25 100 LEU B CA 1
ATOM 3430 C C . LEU B 1 100 ? 13.5 -29.016 -3.945 1 88.25 100 LEU B C 1
ATOM 3432 O O . LEU B 1 100 ? 12.273 -28.891 -3.996 1 88.25 100 LEU B O 1
ATOM 3436 N N . LEU B 1 101 ? 14.141 -29.547 -2.924 1 92.25 101 LEU B N 1
ATOM 3437 C CA . LEU B 1 101 ? 13.406 -29.953 -1.732 1 92.25 101 LEU B CA 1
ATOM 3438 C C . LEU B 1 101 ? 13.047 -28.75 -0.876 1 92.25 101 LEU B C 1
ATOM 3440 O O . LEU B 1 101 ? 12.062 -28.781 -0.139 1 92.25 101 LEU B O 1
ATOM 3444 N N . ALA B 1 102 ? 13.867 -27.719 -0.999 1 95.75 102 ALA B N 1
ATOM 3445 C CA . ALA B 1 102 ? 13.641 -26.516 -0.209 1 95.75 102 ALA B CA 1
ATOM 3446 C C . ALA B 1 102 ? 12.383 -25.781 -0.665 1 95.75 102 ALA B C 1
ATOM 3448 O O . ALA B 1 102 ? 11.742 -25.094 0.127 1 95.75 102 ALA B O 1
ATOM 3449 N N . ILE B 1 103 ? 11.977 -26 -1.889 1 95.19 103 ILE B N 1
ATOM 3450 C CA . ILE B 1 103 ? 10.852 -25.266 -2.465 1 95.19 103 ILE B CA 1
ATOM 3451 C C . ILE B 1 103 ? 9.555 -25.703 -1.799 1 95.19 103 ILE B C 1
ATOM 3453 O O . ILE B 1 103 ? 8.828 -24.875 -1.227 1 95.19 103 ILE B O 1
ATOM 3457 N N . PRO B 1 104 ? 9.203 -27.047 -1.791 1 96.25 104 PRO B N 1
ATOM 3458 C CA . PRO B 1 104 ? 7.977 -27.453 -1.103 1 96.25 104 PRO B CA 1
ATOM 3459 C C . PRO B 1 104 ? 8.016 -27.156 0.396 1 96.25 104 PRO B C 1
ATOM 3461 O O . PRO B 1 104 ? 6.988 -26.844 0.996 1 96.25 104 PRO B O 1
ATOM 3464 N N . LEU B 1 105 ? 9.18 -27.219 0.984 1 97.88 105 LEU B N 1
ATOM 3465 C CA . LEU B 1 105 ? 9.305 -26.938 2.408 1 97.88 105 LEU B CA 1
ATOM 3466 C C . LEU B 1 105 ? 9.047 -25.453 2.688 1 97.88 105 LEU B C 1
ATOM 3468 O O . LEU B 1 105 ? 8.43 -25.109 3.699 1 97.88 105 LEU B O 1
ATOM 3472 N N . ALA B 1 106 ? 9.57 -24.609 1.808 1 98.12 106 ALA B N 1
ATOM 3473 C CA . ALA B 1 106 ? 9.289 -23.172 1.933 1 98.12 106 ALA B CA 1
ATOM 3474 C C . ALA B 1 106 ? 7.785 -22.906 1.879 1 98.12 106 ALA B C 1
ATOM 3476 O O . ALA B 1 106 ? 7.277 -22.047 2.6 1 98.12 106 ALA B O 1
ATOM 3477 N N . GLY B 1 107 ? 7.098 -23.656 1.031 1 98.06 107 GLY B N 1
ATOM 3478 C CA . GLY B 1 107 ? 5.648 -23.531 0.957 1 98.06 107 GLY B CA 1
ATOM 3479 C C . GLY B 1 107 ? 4.953 -23.922 2.246 1 98.06 107 GLY B C 1
ATOM 3480 O O . GLY B 1 107 ? 4.066 -23.203 2.717 1 98.06 107 GLY B O 1
ATOM 3481 N N . VAL B 1 108 ? 5.352 -25 2.836 1 98.38 108 VAL B N 1
ATOM 3482 C CA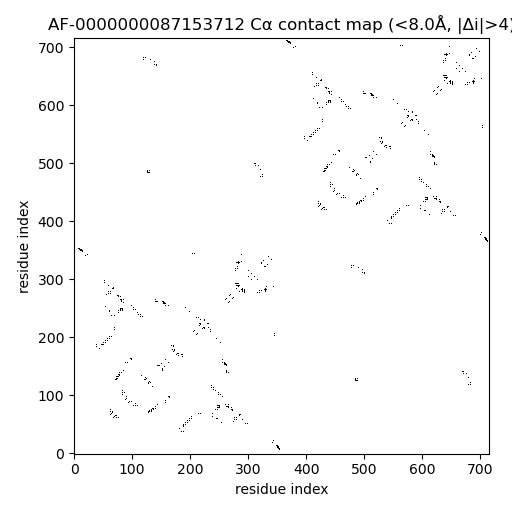 . VAL B 1 108 ? 4.754 -25.484 4.074 1 98.38 108 VAL B CA 1
ATOM 3483 C C . VAL B 1 108 ? 5.008 -24.484 5.203 1 98.38 108 VAL B C 1
ATOM 3485 O O . VAL B 1 108 ? 4.098 -24.156 5.965 1 98.38 108 VAL B O 1
ATOM 3488 N N . ILE B 1 109 ? 6.211 -24 5.281 1 98.5 109 ILE B N 1
ATOM 3489 C CA . ILE B 1 109 ? 6.555 -23.047 6.336 1 98.5 109 ILE B CA 1
ATOM 3490 C C . ILE B 1 109 ? 5.805 -21.734 6.113 1 98.5 109 ILE B C 1
ATOM 3492 O O . ILE B 1 109 ? 5.34 -21.109 7.07 1 98.5 109 ILE B O 1
ATOM 3496 N N . ALA B 1 110 ? 5.734 -21.312 4.848 1 98.44 110 ALA B N 1
ATOM 3497 C CA . ALA B 1 110 ? 4.949 -20.125 4.543 1 98.44 110 ALA B CA 1
ATOM 3498 C C . ALA B 1 110 ? 3.502 -20.281 4.992 1 98.44 110 ALA B C 1
ATOM 3500 O O . ALA B 1 110 ? 2.893 -19.344 5.512 1 98.44 110 ALA B O 1
ATOM 3501 N N . ALA B 1 111 ? 2.977 -21.484 4.789 1 98.31 111 ALA B N 1
ATOM 3502 C CA . ALA B 1 111 ? 1.623 -21.781 5.25 1 98.31 111 ALA B CA 1
ATOM 3503 C C . ALA B 1 111 ? 1.518 -21.656 6.766 1 98.31 111 ALA B C 1
ATOM 3505 O O . ALA B 1 111 ? 0.521 -21.141 7.285 1 98.31 111 ALA B O 1
ATOM 3506 N N . LEU B 1 112 ? 2.432 -22.094 7.461 1 98.44 112 LEU B N 1
ATOM 3507 C CA . LEU B 1 112 ? 2.439 -22.031 8.922 1 98.44 112 LEU B CA 1
ATOM 3508 C C . LEU B 1 112 ? 2.488 -20.578 9.391 1 98.44 112 LEU B C 1
ATOM 3510 O O . LEU B 1 112 ? 1.838 -20.219 10.383 1 98.44 112 LEU B O 1
ATOM 3514 N N . PHE B 1 113 ? 3.266 -19.75 8.727 1 97.94 113 PHE B N 1
ATOM 3515 C CA . PHE B 1 113 ? 3.367 -18.344 9.086 1 97.94 113 PHE B CA 1
ATOM 3516 C C . PHE B 1 113 ? 2.096 -17.594 8.719 1 97.94 113 PHE B C 1
ATOM 3518 O O . PHE B 1 113 ? 1.804 -16.531 9.281 1 97.94 113 PHE B O 1
ATOM 3525 N N . ALA B 1 114 ? 1.42 -18.141 7.738 1 98.06 114 ALA B N 1
ATOM 3526 C CA . ALA B 1 114 ? 0.172 -17.516 7.312 1 98.06 114 ALA B CA 1
ATOM 3527 C C . ALA B 1 114 ? -0.889 -17.609 8.406 1 98.06 114 ALA B C 1
ATOM 3529 O O . ALA B 1 114 ? -1.782 -16.766 8.492 1 98.06 114 ALA B O 1
ATOM 3530 N N . LEU B 1 115 ? -0.794 -18.547 9.273 1 97.25 115 LEU B N 1
ATOM 3531 C CA . LEU B 1 115 ? -1.792 -18.766 10.312 1 97.25 115 LEU B CA 1
ATOM 3532 C C . LEU B 1 115 ? -1.79 -17.609 11.32 1 97.25 115 LEU B C 1
ATOM 3534 O O . LEU B 1 115 ? -2.818 -16.969 11.523 1 97.25 115 LEU B O 1
ATOM 3538 N N . PRO B 1 116 ? -0.63 -17.312 11.914 1 94.06 116 PRO B N 1
ATOM 3539 C CA . PRO B 1 116 ? -0.644 -16.156 12.82 1 94.06 116 PRO B CA 1
ATOM 3540 C C . PRO B 1 116 ? -0.942 -14.844 12.102 1 94.06 116 PRO B C 1
ATOM 3542 O O . PRO B 1 116 ? -1.544 -13.938 12.688 1 94.06 116 PRO B O 1
ATOM 3545 N N . THR B 1 117 ? -0.501 -14.758 10.906 1 94.38 117 THR B N 1
ATOM 3546 C CA . THR B 1 117 ? -0.795 -13.555 10.125 1 94.38 117 THR B CA 1
ATOM 3547 C C . THR B 1 117 ? -2.301 -13.391 9.938 1 94.38 117 THR B C 1
ATOM 3549 O O . THR B 1 117 ? -2.83 -12.289 10.062 1 94.38 117 THR B O 1
ATOM 3552 N N . ALA B 1 118 ? -2.93 -14.5 9.641 1 95.31 118 ALA B N 1
ATOM 3553 C CA . ALA B 1 118 ? -4.375 -14.484 9.422 1 95.31 118 ALA B CA 1
ATOM 3554 C C . ALA B 1 118 ? -5.113 -14.047 10.68 1 95.31 118 ALA B C 1
ATOM 3556 O O . ALA B 1 118 ? -6.125 -13.344 10.602 1 95.31 118 ALA B O 1
ATOM 3557 N N . LEU B 1 119 ? -4.691 -14.445 11.812 1 89.75 119 LEU B N 1
ATOM 3558 C CA . LEU B 1 119 ? -5.32 -14.078 13.078 1 89.75 119 LEU B CA 1
ATOM 3559 C C . LEU B 1 119 ? -5.355 -12.562 13.258 1 89.75 119 LEU B C 1
ATOM 3561 O O . LEU B 1 119 ? -6.289 -12.023 13.859 1 89.75 119 LEU B O 1
ATOM 3565 N N . VAL B 1 120 ? -4.398 -11.984 12.664 1 87.94 120 VAL B N 1
ATOM 3566 C CA . VAL B 1 120 ? -4.266 -10.539 12.828 1 87.94 120 VAL B CA 1
ATOM 3567 C C . VAL B 1 120 ? -5.051 -9.82 11.727 1 87.94 120 VAL B C 1
ATOM 3569 O O . VAL B 1 120 ? -5.906 -8.977 12.016 1 87.94 120 VAL B O 1
ATOM 3572 N N . VAL B 1 121 ? -4.844 -10.195 10.523 1 91.38 121 VAL B N 1
ATOM 3573 C CA . VAL B 1 121 ? -5.344 -9.398 9.406 1 91.38 121 VAL B CA 1
ATOM 3574 C C . VAL B 1 121 ? -6.828 -9.688 9.195 1 91.38 121 VAL B C 1
ATOM 3576 O O . VAL B 1 121 ? -7.559 -8.836 8.68 1 91.38 121 VAL B O 1
ATOM 3579 N N . PHE B 1 122 ? -7.375 -10.859 9.648 1 92.38 122 PHE B N 1
ATOM 3580 C CA . PHE B 1 122 ? -8.781 -11.203 9.445 1 92.38 122 PHE B CA 1
ATOM 3581 C C . PHE B 1 122 ? -9.672 -10.398 10.383 1 92.38 122 PHE B C 1
ATOM 3583 O O . PHE B 1 122 ? -10.891 -10.359 10.203 1 92.38 122 PHE B O 1
ATOM 3590 N N . ARG B 1 123 ? -9.102 -9.773 11.305 1 87.75 123 ARG B N 1
ATOM 3591 C CA . ARG B 1 123 ? -9.867 -8.891 12.18 1 87.75 123 ARG B CA 1
ATOM 3592 C C . ARG B 1 123 ? -10.141 -7.555 11.5 1 87.75 123 ARG B C 1
ATOM 3594 O O . ARG B 1 123 ? -10.969 -6.773 11.969 1 87.75 123 ARG B O 1
ATOM 3601 N N . LEU B 1 124 ? -9.422 -7.344 10.477 1 84.19 124 LEU B N 1
ATOM 3602 C CA . LEU B 1 124 ? -9.586 -6.113 9.711 1 84.19 124 LEU B CA 1
ATOM 3603 C C . LEU B 1 124 ? -10.523 -6.328 8.523 1 84.19 124 LEU B C 1
ATOM 3605 O O . LEU B 1 124 ? -10.742 -7.465 8.102 1 84.19 124 LEU B O 1
ATOM 3609 N N . ARG B 1 125 ? -11.109 -5.207 8 1 83.44 125 ARG B N 1
ATOM 3610 C CA . ARG B 1 125 ? -12.047 -5.344 6.891 1 83.44 125 ARG B CA 1
ATOM 3611 C C . ARG B 1 125 ? -11.797 -4.277 5.828 1 83.44 125 ARG B C 1
ATOM 3613 O O . ARG B 1 125 ? -11.266 -3.209 6.129 1 83.44 125 ARG B O 1
ATOM 3620 N N . GLY B 1 126 ? -12.172 -4.688 4.621 1 84.06 126 GLY B N 1
ATOM 3621 C CA . GLY B 1 126 ? -12.141 -3.736 3.523 1 84.06 126 GLY B CA 1
ATOM 3622 C C . GLY B 1 126 ? -10.773 -3.109 3.318 1 84.06 126 GLY B C 1
ATOM 3623 O O . GLY B 1 126 ? -9.773 -3.816 3.172 1 84.06 126 GLY B O 1
ATOM 3624 N N . ALA B 1 127 ? -10.758 -1.795 3.436 1 84.88 127 ALA B N 1
ATOM 3625 C CA . ALA B 1 127 ? -9.531 -1.044 3.193 1 84.88 127 ALA B CA 1
ATOM 3626 C C . ALA B 1 127 ? -8.5 -1.305 4.289 1 84.88 127 ALA B C 1
ATOM 3628 O O . ALA B 1 127 ? -7.297 -1.334 4.027 1 84.88 127 ALA B O 1
ATOM 3629 N N . TYR B 1 128 ? -9.008 -1.517 5.477 1 83.38 128 TYR B N 1
ATOM 3630 C CA . TYR B 1 128 ? -8.102 -1.77 6.59 1 83.38 128 TYR B CA 1
ATOM 3631 C C . TYR B 1 128 ? -7.422 -3.127 6.441 1 83.38 128 TYR B C 1
ATOM 3633 O O . TYR B 1 128 ? -6.277 -3.307 6.867 1 83.38 128 TYR B O 1
ATOM 3641 N N . PHE B 1 129 ? -8.195 -4.102 5.855 1 90.12 129 PHE B N 1
ATOM 3642 C CA . PHE B 1 129 ? -7.574 -5.387 5.555 1 90.12 129 PHE B CA 1
ATOM 3643 C C . PHE B 1 129 ? -6.422 -5.219 4.574 1 90.12 129 PHE B C 1
ATOM 3645 O O . PHE B 1 129 ? -5.344 -5.781 4.773 1 90.12 129 PHE B O 1
ATOM 3652 N N . ALA B 1 130 ? -6.605 -4.414 3.48 1 90.44 130 ALA B N 1
ATOM 3653 C CA . ALA B 1 130 ? -5.574 -4.152 2.484 1 90.44 130 ALA B CA 1
ATOM 3654 C C . ALA B 1 130 ? -4.352 -3.494 3.119 1 90.44 130 ALA B C 1
ATOM 3656 O O . ALA B 1 130 ? -3.219 -3.93 2.898 1 90.44 130 ALA B O 1
ATOM 3657 N N . ILE B 1 131 ? -4.57 -2.537 3.902 1 85.19 131 ILE B N 1
ATOM 3658 C CA . ILE B 1 131 ? -3.492 -1.812 4.566 1 85.19 131 ILE B CA 1
ATOM 3659 C C . ILE B 1 131 ? -2.791 -2.73 5.566 1 85.19 131 ILE B C 1
ATOM 3661 O O . ILE B 1 131 ? -1.56 -2.762 5.629 1 85.19 131 ILE B O 1
ATOM 3665 N N . GLY B 1 132 ? -3.576 -3.469 6.316 1 87.19 132 GLY B N 1
ATOM 3666 C CA . GLY B 1 132 ? -3.02 -4.375 7.309 1 87.19 132 GLY B CA 1
ATOM 3667 C C . GLY B 1 132 ? -2.082 -5.406 6.711 1 87.19 132 GLY B C 1
ATOM 3668 O O . GLY B 1 132 ? -1.017 -5.68 7.27 1 87.19 132 GLY B O 1
ATOM 3669 N N . THR B 1 133 ? -2.52 -5.957 5.617 1 93.12 133 THR B N 1
ATOM 3670 C CA . THR B 1 133 ? -1.674 -6.957 4.98 1 93.12 133 THR B CA 1
ATOM 3671 C C . THR B 1 133 ? -0.388 -6.324 4.453 1 93.12 133 THR B C 1
ATOM 3673 O O . THR B 1 133 ? 0.673 -6.953 4.477 1 93.12 133 THR B O 1
ATOM 3676 N N . TRP B 1 134 ? -0.462 -5.152 3.955 1 89.44 134 TRP B N 1
ATOM 3677 C CA . TRP B 1 134 ? 0.738 -4.438 3.535 1 89.44 134 TRP B CA 1
ATOM 3678 C C . TRP B 1 134 ? 1.686 -4.227 4.711 1 89.44 134 TRP B C 1
ATOM 3680 O O . TRP B 1 134 ? 2.896 -4.418 4.582 1 89.44 134 TRP B O 1
ATOM 3690 N N . VAL B 1 135 ? 1.143 -3.822 5.871 1 85.56 135 VAL B N 1
ATOM 3691 C CA . VAL B 1 135 ? 1.942 -3.57 7.066 1 85.56 135 VAL B CA 1
ATOM 3692 C C . VAL B 1 135 ? 2.629 -4.859 7.512 1 85.56 135 VAL B C 1
ATOM 3694 O O . VAL B 1 135 ? 3.797 -4.844 7.902 1 85.56 135 VAL B O 1
ATOM 3697 N N . VAL B 1 136 ? 1.929 -5.922 7.469 1 90.38 136 VAL B N 1
ATOM 3698 C CA . VAL B 1 136 ? 2.498 -7.211 7.844 1 90.38 136 VAL B CA 1
ATOM 3699 C C . VAL B 1 136 ? 3.66 -7.555 6.914 1 90.38 136 VAL B C 1
ATOM 3701 O O . VAL B 1 136 ? 4.691 -8.07 7.359 1 90.38 136 VAL B O 1
ATOM 3704 N N . ALA B 1 137 ? 3.477 -7.293 5.637 1 93.06 137 ALA B N 1
ATOM 3705 C CA . ALA B 1 137 ? 4.559 -7.539 4.688 1 93.06 137 ALA B CA 1
ATOM 3706 C C . ALA B 1 137 ? 5.793 -6.711 5.035 1 93.06 137 ALA B C 1
ATOM 3708 O O . ALA B 1 137 ? 6.922 -7.188 4.914 1 93.06 137 ALA B O 1
ATOM 3709 N N . GLU B 1 138 ? 5.539 -5.523 5.473 1 87 138 GLU B N 1
ATOM 3710 C CA . GLU B 1 138 ? 6.648 -4.66 5.879 1 87 138 GLU B CA 1
ATOM 3711 C C . GLU B 1 138 ? 7.344 -5.203 7.121 1 87 138 GLU B C 1
ATOM 3713 O O . GLU B 1 138 ? 8.562 -5.098 7.254 1 87 138 GLU B O 1
ATOM 3718 N N . VAL B 1 139 ? 6.605 -5.707 8.039 1 86.69 139 VAL B N 1
ATOM 3719 C CA . VAL B 1 139 ? 7.172 -6.316 9.234 1 86.69 139 VAL B CA 1
ATOM 3720 C C . VAL B 1 139 ? 8.062 -7.492 8.844 1 86.69 139 VAL B C 1
ATOM 3722 O O . VAL B 1 139 ? 9.164 -7.656 9.391 1 86.69 139 VAL B O 1
ATOM 3725 N N . TYR B 1 140 ? 7.551 -8.289 7.879 1 92.19 140 TYR B N 1
ATOM 3726 C CA . TYR B 1 140 ? 8.383 -9.383 7.379 1 92.19 140 TYR B CA 1
ATOM 3727 C C . TYR B 1 140 ? 9.672 -8.852 6.773 1 92.19 140 TYR B C 1
ATOM 3729 O O . TYR B 1 140 ? 10.758 -9.375 7.047 1 92.19 140 TYR B O 1
ATOM 3737 N N . ARG B 1 141 ? 9.586 -7.852 5.941 1 92.56 141 ARG B N 1
ATOM 3738 C CA . ARG B 1 141 ? 10.75 -7.262 5.285 1 92.56 141 ARG B CA 1
ATOM 3739 C C . ARG B 1 141 ? 11.781 -6.797 6.309 1 92.56 141 ARG B C 1
ATOM 3741 O O . ARG B 1 141 ? 12.961 -7.133 6.203 1 92.56 141 ARG B O 1
ATOM 3748 N N . LEU B 1 142 ? 11.344 -6.117 7.324 1 87.44 142 LEU B N 1
ATOM 3749 C CA . LEU B 1 142 ? 12.234 -5.543 8.328 1 87.44 142 LEU B CA 1
ATOM 3750 C C . LEU B 1 142 ? 12.836 -6.633 9.211 1 87.44 142 LEU B C 1
ATOM 3752 O O . LEU B 1 142 ? 13.992 -6.523 9.633 1 87.44 142 LEU B O 1
ATOM 3756 N N . THR B 1 143 ? 12.055 -7.613 9.539 1 89.69 143 THR B N 1
ATOM 3757 C CA . THR B 1 143 ? 12.555 -8.727 10.344 1 89.69 143 THR B CA 1
ATOM 3758 C C . THR B 1 143 ? 13.703 -9.438 9.633 1 89.69 143 THR B C 1
ATOM 3760 O O . THR B 1 143 ? 14.75 -9.672 10.234 1 89.69 143 THR B O 1
ATOM 3763 N N . PHE B 1 144 ? 13.555 -9.672 8.344 1 93.69 144 PHE B N 1
ATOM 3764 C CA . PHE B 1 144 ? 14.578 -10.406 7.621 1 93.69 144 PHE B CA 1
ATOM 3765 C C . PHE B 1 144 ? 15.781 -9.516 7.336 1 93.69 144 PHE B C 1
ATOM 3767 O O . PHE B 1 144 ? 16.891 -10.008 7.121 1 93.69 144 PHE B O 1
ATOM 3774 N N . ALA B 1 145 ? 15.539 -8.234 7.309 1 91.81 145 ALA B N 1
ATOM 3775 C CA . ALA B 1 145 ? 16.641 -7.297 7.141 1 91.81 145 ALA B CA 1
ATOM 3776 C C . ALA B 1 145 ? 17.562 -7.316 8.352 1 91.81 145 ALA B C 1
ATOM 3778 O O . ALA B 1 145 ? 18.703 -6.82 8.289 1 91.81 145 ALA B O 1
ATOM 3779 N N . GLN B 1 146 ? 17.078 -7.891 9.469 1 88.25 146 GLN B N 1
ATOM 3780 C CA . GLN B 1 146 ? 17.859 -7.922 10.695 1 88.25 146 GLN B CA 1
ATOM 3781 C C . GLN B 1 146 ? 18.562 -9.266 10.875 1 88.25 146 GLN B C 1
ATOM 3783 O O . GLN B 1 146 ? 19.359 -9.445 11.797 1 88.25 146 GLN B O 1
ATOM 3788 N N . ILE B 1 147 ? 18.297 -10.203 9.992 1 91.81 147 ILE B N 1
ATOM 3789 C CA . ILE B 1 147 ? 18.906 -11.531 10.109 1 91.81 147 ILE B CA 1
ATOM 3790 C C . ILE B 1 147 ? 20.266 -11.539 9.43 1 91.81 147 ILE B C 1
ATOM 3792 O O . ILE B 1 147 ? 20.359 -11.719 8.211 1 91.81 147 ILE B O 1
ATOM 3796 N N . LYS B 1 148 ? 21.281 -11.477 10.164 1 91.56 148 LYS B N 1
ATOM 3797 C CA . LYS B 1 148 ? 22.641 -11.281 9.672 1 91.56 148 LYS B CA 1
ATOM 3798 C C . LYS B 1 148 ? 23.141 -12.5 8.906 1 91.56 148 LYS B C 1
ATOM 3800 O O . LYS B 1 148 ? 23.781 -12.367 7.859 1 91.56 148 LYS B O 1
ATOM 3805 N N . PRO B 1 149 ? 22.828 -13.688 9.383 1 93.38 149 PRO B N 1
ATOM 3806 C CA . PRO B 1 149 ? 23.312 -14.852 8.641 1 93.38 149 PRO B CA 1
ATOM 3807 C C . PRO B 1 149 ? 22.766 -14.922 7.219 1 93.38 149 PRO B C 1
ATOM 3809 O O . PRO B 1 149 ? 23.312 -15.625 6.371 1 93.38 149 PRO B O 1
ATOM 3812 N N . LEU B 1 150 ? 21.766 -14.227 6.945 1 94 150 LEU B N 1
ATOM 3813 C CA . LEU B 1 150 ? 21.188 -14.211 5.605 1 94 150 LEU B CA 1
ATOM 3814 C C . LEU B 1 150 ? 21.5 -12.906 4.891 1 94 150 LEU B C 1
ATOM 3816 O O . LEU B 1 150 ? 20.812 -12.531 3.932 1 94 150 LEU B O 1
ATOM 3820 N N . GLY B 1 151 ? 22.469 -12.195 5.383 1 92.31 151 GLY B N 1
ATOM 3821 C CA . GLY B 1 151 ? 22.969 -11.008 4.703 1 92.31 151 GLY B CA 1
ATOM 3822 C C . GLY B 1 151 ? 22.406 -9.719 5.262 1 92.31 151 GLY B C 1
ATOM 3823 O O . GLY B 1 151 ? 22.812 -8.633 4.844 1 92.31 151 GLY B O 1
ATOM 3824 N N . GLY B 1 152 ? 21.469 -9.828 6.203 1 90.88 152 GLY B N 1
ATOM 3825 C CA . GLY B 1 152 ? 20.906 -8.625 6.785 1 90.88 152 GLY B CA 1
ATOM 3826 C C . GLY B 1 152 ? 20.25 -7.727 5.762 1 90.88 152 GLY B C 1
ATOM 3827 O O . GLY B 1 152 ? 19.531 -8.203 4.879 1 90.88 152 GLY B O 1
ATOM 3828 N N . GLY B 1 153 ? 20.484 -6.441 5.809 1 87.31 153 GLY B N 1
ATOM 3829 C CA . GLY B 1 153 ? 19.859 -5.473 4.918 1 87.31 153 GLY B CA 1
ATOM 3830 C C . GLY B 1 153 ? 20.438 -5.504 3.514 1 87.31 153 GLY B C 1
ATOM 3831 O O . GLY B 1 153 ? 19.766 -5.117 2.557 1 87.31 153 GLY B O 1
ATOM 3832 N N . THR B 1 154 ? 21.641 -5.957 3.34 1 90.56 154 THR B N 1
ATOM 3833 C CA . THR B 1 154 ? 22.312 -5.941 2.047 1 90.56 154 THR B CA 1
ATOM 3834 C C . THR B 1 154 ? 21.891 -7.141 1.204 1 90.56 154 THR B C 1
ATOM 3836 O O . THR B 1 154 ? 22 -7.113 -0.024 1 90.56 154 THR B O 1
ATOM 3839 N N . GLY B 1 155 ? 21.5 -8.188 1.841 1 93.81 155 GLY B N 1
ATOM 3840 C CA . GLY B 1 155 ? 21.078 -9.375 1.113 1 93.81 155 GLY B CA 1
ATOM 3841 C C . GLY B 1 155 ? 22.156 -10.43 1.015 1 93.81 155 GLY B C 1
ATOM 3842 O O . GLY B 1 155 ? 23.203 -10.336 1.681 1 93.81 155 GLY B O 1
ATOM 3843 N N . THR B 1 156 ? 21.875 -11.445 0.348 1 94.06 156 THR B N 1
ATOM 3844 C CA . THR B 1 156 ? 22.781 -12.578 0.213 1 94.06 156 THR B CA 1
ATOM 3845 C C . THR B 1 156 ? 22.625 -13.234 -1.155 1 94.06 156 THR B C 1
ATOM 3847 O O . THR B 1 156 ? 21.625 -13.023 -1.841 1 94.06 156 THR B O 1
ATOM 3850 N N . SER B 1 157 ? 23.703 -13.875 -1.567 1 95 157 SER B N 1
ATOM 3851 C CA . SER B 1 157 ? 23.703 -14.586 -2.84 1 95 157 SER B CA 1
ATOM 3852 C C . SER B 1 157 ? 23.891 -16.094 -2.633 1 95 157 SER B C 1
ATOM 3854 O O . SER B 1 157 ? 24.5 -16.516 -1.646 1 95 157 SER B O 1
ATOM 3856 N N . LEU B 1 158 ? 23.328 -16.828 -3.566 1 91.75 158 LEU B N 1
ATOM 3857 C CA . LEU B 1 158 ? 23.531 -18.266 -3.523 1 91.75 158 LEU B CA 1
ATOM 3858 C C . LEU B 1 158 ? 24.922 -18.641 -4.051 1 91.75 158 LEU B C 1
ATOM 3860 O O . LEU B 1 158 ? 25.453 -17.969 -4.934 1 91.75 158 LEU B O 1
ATOM 3864 N N . THR B 1 159 ? 25.391 -19.641 -3.498 1 85.94 159 THR B N 1
ATOM 3865 C CA . THR B 1 159 ? 26.672 -20.141 -3.984 1 85.94 159 THR B CA 1
ATOM 3866 C C . THR B 1 159 ? 26.5 -20.922 -5.277 1 85.94 159 THR B C 1
ATOM 3868 O O . THR B 1 159 ? 25.438 -21.531 -5.5 1 85.94 159 THR B O 1
ATOM 3871 N N . PRO B 1 160 ? 27.516 -20.875 -6.109 1 82.25 160 PRO B N 1
ATOM 3872 C CA . PRO B 1 160 ? 27.438 -21.656 -7.34 1 82.25 160 PRO B CA 1
ATOM 3873 C C . PRO B 1 160 ? 27.188 -23.141 -7.082 1 82.25 160 PRO B C 1
ATOM 3875 O O . PRO B 1 160 ? 26.562 -23.812 -7.906 1 82.25 160 PRO B O 1
ATOM 3878 N N . ALA B 1 161 ? 27.641 -23.594 -5.977 1 77.31 161 ALA B N 1
ATOM 3879 C CA . ALA B 1 161 ? 27.438 -25 -5.625 1 77.31 161 ALA B CA 1
ATOM 3880 C C . ALA B 1 161 ? 25.953 -25.312 -5.484 1 77.31 161 ALA B C 1
ATOM 3882 O O . ALA B 1 161 ? 25.5 -26.391 -5.902 1 77.31 161 ALA B O 1
ATOM 3883 N N . VAL B 1 162 ? 25.25 -24.422 -4.98 1 78.81 162 VAL B N 1
ATOM 3884 C CA . VAL B 1 162 ? 23.828 -24.625 -4.758 1 78.81 162 VAL B CA 1
ATOM 3885 C C . VAL B 1 162 ? 23.078 -24.516 -6.086 1 78.81 162 VAL B C 1
ATOM 3887 O O . VAL B 1 162 ? 22.219 -25.359 -6.395 1 78.81 162 VAL B O 1
ATOM 3890 N N . THR B 1 163 ? 23.469 -23.594 -6.891 1 77.75 163 THR B N 1
ATOM 3891 C CA . THR B 1 163 ? 22.766 -23.375 -8.148 1 77.75 163 THR B CA 1
ATOM 3892 C C . THR B 1 163 ? 23.031 -24.516 -9.133 1 77.75 163 THR B C 1
ATOM 3894 O O . THR B 1 163 ? 22.172 -24.844 -9.953 1 77.75 163 THR B O 1
ATOM 3897 N N . SER B 1 164 ? 24.172 -25.062 -8.961 1 75.19 164 SER B N 1
ATOM 3898 C CA . SER B 1 164 ? 24.547 -26.141 -9.867 1 75.19 164 SER B CA 1
ATOM 3899 C C . SER B 1 164 ? 23.984 -27.484 -9.391 1 75.19 164 SER B C 1
ATOM 3901 O O . SER B 1 164 ? 23.969 -28.453 -10.148 1 75.19 164 SER B O 1
ATOM 3903 N N . SER B 1 165 ? 23.594 -27.5 -8.203 1 73.81 165 SER B N 1
ATOM 3904 C CA . SER B 1 165 ? 23.109 -28.766 -7.637 1 73.81 165 SER B CA 1
ATOM 3905 C C . SER B 1 165 ? 21.656 -29.031 -8.039 1 73.81 165 SER B C 1
ATOM 3907 O O . SER B 1 165 ? 21.094 -30.062 -7.676 1 73.81 165 SER B O 1
ATOM 3909 N N . VAL B 1 166 ? 21.141 -28.172 -8.852 1 72 166 VAL B N 1
ATOM 3910 C CA . VAL B 1 166 ? 19.797 -28.422 -9.336 1 72 166 VAL B CA 1
ATOM 3911 C C . VAL B 1 166 ? 19.797 -29.609 -10.281 1 72 166 VAL B C 1
ATOM 3913 O O . VAL B 1 166 ? 20.531 -29.641 -11.273 1 72 166 VAL B O 1
ATOM 3916 N N . PRO B 1 167 ? 19.078 -30.609 -9.875 1 71.69 167 PRO B N 1
ATOM 3917 C CA . PRO B 1 167 ? 19.078 -31.812 -10.727 1 71.69 167 PRO B CA 1
ATOM 3918 C C . PRO B 1 167 ? 18.484 -31.531 -12.109 1 71.69 167 PRO B C 1
ATOM 3920 O O . PRO B 1 167 ? 17.609 -30.672 -12.258 1 71.69 167 PRO B O 1
ATOM 3923 N N . GLY B 1 168 ? 19.062 -32.125 -13.125 1 72.75 168 GLY B N 1
ATOM 3924 C CA . GLY B 1 168 ? 18.453 -32.094 -14.445 1 72.75 168 GLY B CA 1
ATOM 3925 C C . GLY B 1 168 ? 19.297 -31.344 -15.461 1 72.75 168 GLY B C 1
ATOM 3926 O O . GLY B 1 168 ? 19.125 -31.516 -16.672 1 72.75 168 GLY B O 1
ATOM 3927 N N . ILE B 1 169 ? 20.203 -30.562 -14.906 1 75.94 169 ILE B N 1
ATOM 3928 C CA . ILE B 1 169 ? 20.984 -29.75 -15.828 1 75.94 169 ILE B CA 1
ATOM 3929 C C . ILE B 1 169 ? 21.891 -30.656 -16.672 1 75.94 169 ILE B C 1
ATOM 3931 O O . ILE B 1 169 ? 21.938 -30.516 -17.891 1 75.94 169 ILE B O 1
ATOM 3935 N N . GLU B 1 170 ? 22.5 -31.578 -15.953 1 77.25 170 GLU B N 1
ATOM 3936 C CA . GLU B 1 170 ? 23.406 -32.469 -16.672 1 77.25 170 GLU B CA 1
ATOM 3937 C C . GLU B 1 170 ? 22.641 -33.375 -17.641 1 77.25 170 GLU B C 1
ATOM 3939 O O . GLU B 1 170 ? 23.125 -33.656 -18.75 1 77.25 170 GLU B O 1
ATOM 3944 N N . TRP B 1 171 ? 21.516 -33.688 -17.203 1 80.62 171 TRP B N 1
ATOM 3945 C CA . TRP B 1 171 ? 20.688 -34.562 -18.062 1 80.62 171 TRP B CA 1
ATOM 3946 C C . TRP B 1 171 ? 20.25 -33.812 -19.312 1 80.62 171 TRP B C 1
ATOM 3948 O O . TRP B 1 171 ? 20.312 -34.344 -20.422 1 80.62 171 TRP B O 1
ATOM 3958 N N . VAL B 1 172 ? 19.875 -32.625 -19.188 1 80.81 172 VAL B N 1
ATOM 3959 C CA . VAL B 1 172 ? 19.391 -31.812 -20.297 1 80.81 172 VAL B CA 1
ATOM 3960 C C . VAL B 1 172 ? 20.562 -31.453 -21.219 1 80.81 172 VAL B C 1
ATOM 3962 O O . VAL B 1 172 ? 20.406 -31.422 -22.438 1 80.81 172 VAL B O 1
ATOM 3965 N N . LYS B 1 173 ? 21.688 -31.172 -20.609 1 80 173 LYS B N 1
ATOM 3966 C CA . LYS B 1 173 ? 22.891 -30.891 -21.375 1 80 173 LYS B CA 1
ATOM 3967 C C . LYS B 1 173 ? 23.219 -32.062 -22.312 1 80 173 LYS B C 1
ATOM 3969 O O . LYS B 1 173 ? 23.516 -31.859 -23.484 1 80 173 LYS B O 1
ATOM 3974 N N . ALA B 1 174 ? 23.094 -33.219 -21.781 1 81.94 174 ALA B N 1
ATOM 3975 C CA . ALA B 1 174 ? 23.438 -34.438 -22.531 1 81.94 174 ALA B CA 1
ATOM 3976 C C . ALA B 1 174 ? 22.375 -34.75 -23.578 1 81.94 174 ALA B C 1
ATOM 3978 O O . ALA B 1 174 ? 22.703 -35.094 -24.719 1 81.94 174 ALA B O 1
ATOM 3979 N N . LEU B 1 175 ? 21.188 -34.625 -23.203 1 80.69 175 LEU B N 1
ATOM 3980 C CA . LEU B 1 175 ? 20.078 -35.031 -24.062 1 80.69 175 LEU B CA 1
ATOM 3981 C C . LEU B 1 175 ? 19.938 -34.062 -25.234 1 80.69 175 LEU B C 1
ATOM 3983 O O . LEU B 1 175 ? 19.672 -34.469 -26.375 1 80.69 175 LEU B O 1
ATOM 3987 N N . LEU B 1 176 ? 20.156 -32.75 -25 1 81.19 176 LEU B N 1
ATOM 3988 C CA . LEU B 1 176 ? 19.875 -31.75 -26.031 1 81.19 176 LEU B CA 1
ATOM 3989 C C . LEU B 1 176 ? 21.156 -31.219 -26.625 1 81.19 176 LEU B C 1
ATOM 3991 O O . LEU B 1 176 ? 21.125 -30.422 -27.578 1 81.19 176 LEU B O 1
ATOM 3995 N N . ASP B 1 177 ? 22.312 -31.641 -26.141 1 82.06 177 ASP B N 1
ATOM 3996 C CA . ASP B 1 177 ? 23.625 -31.25 -26.641 1 82.06 177 ASP B CA 1
ATOM 3997 C C . ASP B 1 177 ? 23.781 -29.734 -26.656 1 82.06 177 ASP B C 1
ATOM 3999 O O . ASP B 1 177 ? 24.109 -29.156 -27.703 1 82.06 177 ASP B O 1
ATOM 4003 N N . VAL B 1 178 ? 23.422 -29.141 -25.531 1 81.06 178 VAL B N 1
ATOM 4004 C CA . VAL B 1 178 ? 23.547 -27.688 -25.391 1 81.06 178 VAL B CA 1
ATOM 4005 C C . VAL B 1 178 ? 24.578 -27.359 -24.328 1 81.06 178 VAL B C 1
ATOM 4007 O O . VAL B 1 178 ? 24.984 -28.234 -23.562 1 81.06 178 VAL B O 1
ATOM 4010 N N . ARG B 1 179 ? 25.031 -26.094 -24.328 1 81 179 ARG B N 1
ATOM 4011 C CA . ARG B 1 179 ? 26 -25.625 -23.344 1 81 179 ARG B CA 1
ATOM 4012 C C . ARG B 1 179 ? 25.359 -25.5 -21.969 1 81 179 ARG B C 1
ATOM 4014 O O . ARG B 1 179 ? 24.125 -25.469 -21.844 1 81 179 ARG B O 1
ATOM 4021 N N . THR B 1 180 ? 26.109 -25.469 -21.047 1 79.69 180 THR B N 1
ATOM 4022 C CA . THR B 1 180 ? 25.688 -25.484 -19.656 1 79.69 180 THR B CA 1
ATOM 4023 C C . THR B 1 180 ? 24.75 -24.312 -19.359 1 79.69 180 THR B C 1
ATOM 4025 O O . THR B 1 180 ? 23.688 -24.5 -18.766 1 79.69 180 THR B O 1
ATOM 4028 N N . PRO B 1 181 ? 25.094 -23.125 -19.781 1 77.88 181 PRO B N 1
ATOM 4029 C CA . PRO B 1 181 ? 24.188 -22 -19.5 1 77.88 181 PRO B CA 1
ATOM 4030 C C . PRO B 1 181 ? 22.812 -22.172 -20.141 1 77.88 181 PRO B C 1
ATOM 4032 O O . PRO B 1 181 ? 21.797 -21.828 -19.547 1 77.88 181 PRO B O 1
ATOM 4035 N N . ALA B 1 182 ? 22.828 -22.688 -21.266 1 82 182 ALA B N 1
ATOM 4036 C CA . ALA B 1 182 ? 21.562 -22.922 -21.969 1 82 182 ALA B CA 1
ATOM 4037 C C . ALA B 1 182 ? 20.766 -24.016 -21.281 1 82 182 ALA B C 1
ATOM 4039 O O . ALA B 1 182 ? 19.531 -23.938 -21.203 1 82 182 ALA B O 1
ATOM 4040 N N . ALA B 1 183 ? 21.469 -25.047 -20.891 1 83.38 183 ALA B N 1
ATOM 4041 C CA . ALA B 1 183 ? 20.812 -26.141 -20.172 1 83.38 183 ALA B CA 1
ATOM 4042 C C . ALA B 1 183 ? 20.156 -25.641 -18.891 1 83.38 183 ALA B C 1
ATOM 4044 O O . ALA B 1 183 ? 19.062 -26.062 -18.531 1 83.38 183 ALA B O 1
ATOM 4045 N N . ARG B 1 184 ? 20.844 -24.75 -18.266 1 81.38 184 ARG B N 1
ATOM 4046 C CA . ARG B 1 184 ? 20.312 -24.172 -17.031 1 81.38 184 ARG B CA 1
ATOM 4047 C C . ARG B 1 184 ? 19.047 -23.375 -17.312 1 81.38 184 ARG B C 1
ATOM 4049 O O . ARG B 1 184 ? 18.078 -23.438 -16.531 1 81.38 184 ARG B O 1
ATOM 4056 N N . ASP B 1 185 ? 19.078 -22.672 -18.375 1 85.06 185 ASP B N 1
ATOM 4057 C CA . ASP B 1 185 ? 17.906 -21.875 -18.75 1 85.06 185 ASP B CA 1
ATOM 4058 C C . ASP B 1 185 ? 16.719 -22.75 -19.062 1 85.06 185 ASP B C 1
ATOM 4060 O O . ASP B 1 185 ? 15.586 -22.438 -18.688 1 85.06 185 ASP B O 1
ATOM 4064 N N . ILE B 1 186 ? 17.016 -23.797 -19.734 1 88 186 ILE B N 1
ATOM 4065 C CA . ILE B 1 186 ? 15.945 -24.703 -20.156 1 88 186 ILE B CA 1
ATOM 4066 C C . ILE B 1 186 ? 15.336 -25.391 -18.938 1 88 186 ILE B C 1
ATOM 4068 O O . ILE B 1 186 ? 14.109 -25.484 -18.812 1 88 186 ILE B O 1
ATOM 4072 N N . VAL B 1 187 ? 16.156 -25.828 -18.062 1 86.69 187 VAL B N 1
ATOM 4073 C CA . VAL B 1 187 ? 15.695 -26.5 -16.859 1 86.69 187 VAL B CA 1
ATOM 4074 C C . VAL B 1 187 ? 14.875 -25.531 -16 1 86.69 187 VAL B C 1
ATOM 4076 O O . VAL B 1 187 ? 13.805 -25.875 -15.5 1 86.69 187 VAL B O 1
ATOM 4079 N N . SER B 1 188 ? 15.375 -24.328 -15.867 1 87.69 188 SER B N 1
ATOM 4080 C CA . SER B 1 188 ? 14.648 -23.312 -15.117 1 87.69 188 SER B CA 1
ATOM 4081 C C . SER B 1 188 ? 13.281 -23.031 -15.734 1 87.69 188 SER B C 1
ATOM 4083 O O . SER B 1 188 ? 12.305 -22.844 -15.016 1 87.69 188 SER B O 1
ATOM 4085 N N . TYR B 1 189 ? 13.273 -23.047 -17.016 1 93 189 TYR B N 1
ATOM 4086 C CA . TYR B 1 189 ? 12.031 -22.828 -17.766 1 93 189 TYR B CA 1
ATOM 4087 C C . TYR B 1 189 ? 11.023 -23.922 -17.453 1 93 189 TYR B C 1
ATOM 4089 O O . TYR B 1 189 ? 9.859 -23.641 -17.156 1 93 189 TYR B O 1
ATOM 4097 N N . TRP B 1 190 ? 11.43 -25.141 -17.531 1 92.62 190 TRP B N 1
ATOM 4098 C CA . TRP B 1 190 ? 10.531 -26.281 -17.312 1 92.62 190 TRP B CA 1
ATOM 4099 C C . TRP B 1 190 ? 10.047 -26.312 -15.875 1 92.62 190 TRP B C 1
ATOM 4101 O O . TRP B 1 190 ? 8.898 -26.688 -15.609 1 92.62 190 TRP B O 1
ATOM 4111 N N . ILE B 1 191 ? 10.875 -25.922 -14.953 1 91.25 191 ILE B N 1
ATOM 4112 C CA . ILE B 1 191 ? 10.484 -25.891 -13.547 1 91.25 191 ILE B CA 1
ATOM 4113 C C . ILE B 1 191 ? 9.445 -24.781 -13.328 1 91.25 191 ILE B C 1
ATOM 4115 O O . ILE B 1 191 ? 8.445 -25 -12.633 1 91.25 191 ILE B O 1
ATOM 4119 N N . ALA B 1 192 ? 9.688 -23.625 -13.906 1 94.06 192 ALA B N 1
ATOM 4120 C CA . ALA B 1 192 ? 8.734 -22.531 -13.805 1 94.06 192 ALA B CA 1
ATOM 4121 C C . ALA B 1 192 ? 7.387 -22.906 -14.406 1 94.06 192 ALA B C 1
ATOM 4123 O O . ALA B 1 192 ? 6.336 -22.609 -13.836 1 94.06 192 ALA B O 1
ATOM 4124 N N . LEU B 1 193 ? 7.445 -23.594 -15.562 1 95.69 193 LEU B N 1
ATOM 4125 C CA . LEU B 1 193 ? 6.227 -24.047 -16.219 1 95.69 193 LEU B CA 1
ATOM 4126 C C . LEU B 1 193 ? 5.496 -25.078 -15.359 1 95.69 193 LEU B C 1
ATOM 4128 O O . LEU B 1 193 ? 4.27 -25.031 -15.234 1 95.69 193 LEU B O 1
ATOM 4132 N N . ALA B 1 194 ? 6.242 -25.984 -14.82 1 94.62 194 ALA B N 1
ATOM 4133 C CA . ALA B 1 194 ? 5.656 -27 -13.945 1 94.62 194 ALA B CA 1
ATOM 4134 C C . ALA B 1 194 ? 4.961 -26.359 -12.75 1 94.62 194 ALA B C 1
ATOM 4136 O O . ALA B 1 194 ? 3.879 -26.781 -12.344 1 94.62 194 ALA B O 1
ATOM 4137 N N . LEU B 1 195 ? 5.586 -25.375 -12.172 1 94 195 LEU B N 1
ATOM 4138 C CA . LEU B 1 195 ? 5.004 -24.672 -11.031 1 94 195 LEU B CA 1
ATOM 4139 C C . LEU B 1 195 ? 3.734 -23.938 -11.43 1 94 195 LEU B C 1
ATOM 4141 O O . LEU B 1 195 ? 2.771 -23.875 -10.664 1 94 195 LEU B O 1
ATOM 4145 N N . LEU B 1 196 ? 3.781 -23.297 -12.555 1 96 196 LEU B N 1
ATOM 4146 C CA . LEU B 1 196 ? 2.588 -22.625 -13.062 1 96 196 LEU B CA 1
ATOM 4147 C C . LEU B 1 196 ? 1.442 -23.609 -13.234 1 96 196 LEU B C 1
ATOM 4149 O O . LEU B 1 196 ? 0.321 -23.359 -12.789 1 96 196 LEU B O 1
ATOM 4153 N N . VAL B 1 197 ? 1.737 -24.734 -13.883 1 95.81 197 VAL B N 1
ATOM 4154 C CA . VAL B 1 197 ? 0.723 -25.75 -14.125 1 95.81 197 VAL B CA 1
ATOM 4155 C C . VAL B 1 197 ? 0.202 -26.297 -12.797 1 95.81 197 VAL B C 1
ATOM 4157 O O . VAL B 1 197 ? -1.003 -26.5 -12.633 1 95.81 197 VAL B O 1
ATOM 4160 N N . ALA B 1 198 ? 1.117 -26.5 -11.906 1 95.88 198 ALA B N 1
ATOM 4161 C CA . ALA B 1 198 ? 0.725 -26.969 -10.578 1 95.88 198 ALA B CA 1
ATOM 4162 C C . ALA B 1 198 ? -0.179 -25.938 -9.883 1 95.88 198 ALA B C 1
ATOM 4164 O O . ALA B 1 198 ? -1.157 -26.312 -9.234 1 95.88 198 ALA B O 1
ATOM 4165 N N . THR B 1 199 ? 0.164 -24.688 -9.992 1 96.19 199 THR B N 1
ATOM 4166 C CA . THR B 1 199 ? -0.636 -23.641 -9.391 1 96.19 199 THR B CA 1
ATOM 4167 C C . THR B 1 199 ? -2.027 -23.578 -10.016 1 96.19 199 THR B C 1
ATOM 4169 O O . THR B 1 199 ? -3.031 -23.5 -9.305 1 96.19 199 THR B O 1
ATOM 4172 N N . LEU B 1 200 ? -2.074 -23.641 -11.352 1 94.69 200 LEU B N 1
ATOM 4173 C CA . LEU B 1 200 ? -3.355 -23.641 -12.047 1 94.69 200 LEU B CA 1
ATOM 4174 C C . LEU B 1 200 ? -4.199 -24.844 -11.641 1 94.69 200 LEU B C 1
ATOM 4176 O O . LEU B 1 200 ? -5.406 -24.703 -11.422 1 94.69 200 LEU B O 1
ATOM 4180 N N . ALA B 1 201 ? -3.555 -25.953 -11.578 1 93.94 201 ALA B N 1
ATOM 4181 C CA . ALA B 1 201 ? -4.25 -27.172 -11.172 1 93.94 201 ALA B CA 1
ATOM 4182 C C . ALA B 1 201 ? -4.762 -27.062 -9.742 1 93.94 201 ALA B C 1
ATOM 4184 O O . ALA B 1 201 ? -5.887 -27.469 -9.445 1 93.94 201 ALA B O 1
ATOM 4185 N N . ALA B 1 202 ? -3.926 -26.531 -8.883 1 95.25 202 ALA B N 1
ATOM 4186 C CA . ALA B 1 202 ? -4.32 -26.375 -7.484 1 95.25 202 ALA B CA 1
ATOM 4187 C C . ALA B 1 202 ? -5.516 -25.422 -7.359 1 95.25 202 ALA B C 1
ATOM 4189 O O . ALA B 1 202 ? -6.473 -25.719 -6.637 1 95.25 202 ALA B O 1
ATOM 4190 N N . VAL B 1 203 ? -5.438 -24.344 -7.996 1 94.56 203 VAL B N 1
ATOM 4191 C CA . VAL B 1 203 ? -6.535 -23.375 -7.961 1 94.56 203 VAL B CA 1
ATOM 4192 C C . VAL B 1 203 ? -7.801 -24.016 -8.531 1 94.56 203 VAL B C 1
ATOM 4194 O O . VAL B 1 203 ? -8.883 -23.875 -7.961 1 94.56 203 VAL B O 1
ATOM 4197 N N . TYR B 1 204 ? -7.664 -24.75 -9.609 1 90.94 204 TYR B N 1
ATOM 4198 C CA . TYR B 1 204 ? -8.789 -25.438 -10.242 1 90.94 204 TYR B CA 1
ATOM 4199 C C . TYR B 1 204 ? -9.414 -26.453 -9.305 1 90.94 204 TYR B C 1
ATOM 4201 O O . TYR B 1 204 ? -10.633 -26.531 -9.172 1 90.94 204 TYR B O 1
ATOM 4209 N N . LEU B 1 205 ? -8.578 -27.234 -8.695 1 92.56 205 LEU B N 1
ATOM 4210 C CA . LEU B 1 205 ? -9.055 -28.281 -7.785 1 92.56 205 LEU B CA 1
ATOM 4211 C C . LEU B 1 205 ? -9.734 -27.656 -6.562 1 92.56 205 LEU B C 1
ATOM 4213 O O . LEU B 1 205 ? -10.734 -28.188 -6.074 1 92.56 205 LEU B O 1
ATOM 4217 N N . ILE B 1 206 ? -9.203 -26.547 -6.062 1 93.38 206 ILE B N 1
ATOM 4218 C CA . ILE B 1 206 ? -9.797 -25.844 -4.922 1 93.38 206 ILE B CA 1
ATOM 4219 C C . ILE B 1 206 ? -11.18 -25.328 -5.297 1 93.38 206 ILE B C 1
ATOM 4221 O O . ILE B 1 206 ? -12.141 -25.484 -4.543 1 93.38 206 ILE B O 1
ATOM 4225 N N . LEU B 1 207 ? -11.328 -24.781 -6.43 1 91 207 LEU B N 1
ATOM 4226 C CA . LEU B 1 207 ? -12.586 -24.188 -6.867 1 91 207 LEU B CA 1
ATOM 4227 C C . LEU B 1 207 ? -13.633 -25.25 -7.156 1 91 207 LEU B C 1
ATOM 4229 O O . LEU B 1 207 ? -14.836 -24.984 -7.062 1 91 207 LEU B O 1
ATOM 4233 N N . ARG B 1 208 ? -13.141 -26.453 -7.48 1 89.75 208 ARG B N 1
ATOM 4234 C CA . ARG B 1 208 ? -14.07 -27.547 -7.77 1 89.75 208 ARG B CA 1
ATOM 4235 C C . ARG B 1 208 ? -14.43 -28.312 -6.5 1 89.75 208 ARG B C 1
ATOM 4237 O O . ARG B 1 208 ? -15.367 -29.109 -6.492 1 89.75 208 ARG B O 1
ATOM 4244 N N . SER B 1 209 ? -13.828 -27.969 -5.5 1 92.19 209 SER B N 1
ATOM 4245 C CA . SER B 1 209 ? -14.062 -28.656 -4.23 1 92.19 209 SER B CA 1
ATOM 4246 C C . SER B 1 209 ? -15.227 -28.031 -3.477 1 92.19 209 SER B C 1
ATOM 4248 O O . SER B 1 209 ? -15.867 -27.094 -3.971 1 92.19 209 SER B O 1
ATOM 4250 N N . ARG B 1 210 ? -15.539 -28.578 -2.309 1 90.38 210 ARG B N 1
ATOM 4251 C CA . ARG B 1 210 ? -16.578 -28.062 -1.433 1 90.38 210 ARG B CA 1
ATOM 4252 C C . ARG B 1 210 ? -16.25 -26.656 -0.956 1 90.38 210 ARG B C 1
ATOM 4254 O O . ARG B 1 210 ? -17.156 -25.828 -0.771 1 90.38 210 ARG B O 1
ATOM 4261 N N . ARG B 1 211 ? -14.984 -26.422 -0.842 1 90.69 211 ARG B N 1
ATOM 4262 C CA . ARG B 1 211 ? -14.555 -25.094 -0.418 1 90.69 211 ARG B CA 1
ATOM 4263 C C . ARG B 1 211 ? -14.82 -24.062 -1.509 1 90.69 211 ARG B C 1
ATOM 4265 O O . ARG B 1 211 ? -15.156 -22.922 -1.216 1 90.69 211 ARG B O 1
ATOM 4272 N N . GLY B 1 212 ? -14.609 -24.531 -2.648 1 90.25 212 GLY B N 1
ATOM 4273 C CA . GLY B 1 212 ? -14.922 -23.641 -3.758 1 90.25 212 GLY B CA 1
ATOM 4274 C C . GLY B 1 212 ? -16.391 -23.281 -3.842 1 90.25 212 GLY B C 1
ATOM 4275 O O . GLY B 1 212 ? -16.75 -22.125 -4.125 1 90.25 212 GLY B O 1
ATOM 4276 N N . LEU B 1 213 ? -17.25 -24.219 -3.586 1 87.31 213 LEU B N 1
ATOM 4277 C CA . LEU B 1 213 ? -18.688 -23.984 -3.561 1 87.31 213 LEU B CA 1
ATOM 4278 C C . LEU B 1 213 ? -19.047 -23.016 -2.443 1 87.31 213 LEU B C 1
ATOM 4280 O O . LEU B 1 213 ? -19.906 -22.141 -2.627 1 87.31 213 LEU B O 1
ATOM 4284 N N . ALA B 1 214 ? -18.406 -23.234 -1.409 1 91.69 214 ALA B N 1
ATOM 4285 C CA . ALA B 1 214 ? -18.641 -22.359 -0.272 1 91.69 214 ALA B CA 1
ATOM 4286 C C . ALA B 1 214 ? -18.219 -20.922 -0.6 1 91.69 214 ALA B C 1
ATOM 4288 O O . ALA B 1 214 ? -18.906 -19.969 -0.21 1 91.69 214 ALA B O 1
ATOM 4289 N N . LEU B 1 215 ? -17.125 -20.75 -1.312 1 92.12 215 LEU B N 1
ATOM 4290 C CA . LEU B 1 215 ? -16.656 -19.422 -1.714 1 92.12 215 LEU B CA 1
ATOM 4291 C C . LEU B 1 215 ? -17.688 -18.734 -2.615 1 92.12 215 LEU B C 1
ATOM 4293 O O . LEU B 1 215 ? -17.922 -17.531 -2.484 1 92.12 215 LEU B O 1
ATOM 4297 N N . GLY B 1 216 ? -18.266 -19.484 -3.461 1 86.81 216 GLY B N 1
ATOM 4298 C CA . GLY B 1 216 ? -19.312 -18.938 -4.32 1 86.81 216 GLY B CA 1
ATOM 4299 C C . GLY B 1 216 ? -20.516 -18.453 -3.549 1 86.81 216 GLY B C 1
ATOM 4300 O O . GLY B 1 216 ? -21.047 -17.375 -3.84 1 86.81 216 GLY B O 1
ATOM 4301 N N . ALA B 1 217 ? -20.875 -19.219 -2.598 1 86.81 217 ALA B N 1
ATOM 4302 C CA . ALA B 1 217 ? -22.016 -18.844 -1.76 1 86.81 217 ALA B CA 1
ATOM 4303 C C . ALA B 1 217 ? -21.719 -17.562 -0.977 1 86.81 217 ALA B C 1
ATOM 4305 O O . ALA B 1 217 ? -22.594 -16.703 -0.852 1 86.81 217 ALA B O 1
ATOM 4306 N N . ILE B 1 218 ? -20.547 -17.469 -0.49 1 88.19 218 ILE B N 1
ATOM 4307 C CA . ILE B 1 218 ? -20.125 -16.312 0.283 1 88.19 218 ILE B CA 1
ATOM 4308 C C . ILE B 1 218 ? -20.125 -15.07 -0.612 1 88.19 218 ILE B C 1
ATOM 4310 O O . ILE B 1 218 ? -20.578 -14 -0.206 1 88.19 218 ILE B O 1
ATOM 4314 N N . ARG B 1 219 ? -19.609 -15.266 -1.757 1 82.38 219 ARG B N 1
ATOM 4315 C CA . ARG B 1 219 ? -19.516 -14.172 -2.711 1 82.38 219 ARG B CA 1
ATOM 4316 C C . ARG B 1 219 ? -20.891 -13.656 -3.109 1 82.38 219 ARG B C 1
ATOM 4318 O O . ARG B 1 219 ? -21.078 -12.445 -3.281 1 82.38 219 ARG B O 1
ATOM 4325 N N . ASP B 1 220 ? -21.781 -14.523 -3.248 1 77.69 220 ASP B N 1
ATOM 4326 C CA . ASP B 1 220 ? -23.141 -14.148 -3.637 1 77.69 220 ASP B CA 1
ATOM 4327 C C . ASP B 1 220 ? -23.844 -13.398 -2.512 1 77.69 220 ASP B C 1
ATOM 4329 O O . ASP B 1 220 ? -24.438 -12.336 -2.74 1 77.69 220 ASP B O 1
ATOM 4333 N N . HIS B 1 221 ? -23.844 -13.953 -1.395 1 87.06 221 HIS B N 1
ATOM 4334 C CA . HIS B 1 221 ? -24.453 -13.328 -0.23 1 87.06 221 HIS B CA 1
ATOM 4335 C C . HIS B 1 221 ? -23.875 -13.891 1.066 1 87.06 221 HIS B C 1
ATOM 4337 O O . HIS B 1 221 ? -24.281 -14.961 1.515 1 87.06 221 HIS B O 1
ATOM 4343 N N . GLU B 1 222 ? -23.078 -13.031 1.625 1 86.75 222 GLU B N 1
ATOM 4344 C CA . GLU B 1 222 ? -22.359 -13.492 2.807 1 86.75 222 GLU B CA 1
ATOM 4345 C C . GLU B 1 222 ? -23.312 -13.867 3.932 1 86.75 222 GLU B C 1
ATOM 4347 O O . GLU B 1 222 ? -23.141 -14.906 4.574 1 86.75 222 GLU B O 1
ATOM 4352 N N . ALA B 1 223 ? -24.312 -13.055 4.137 1 87.06 223 ALA B N 1
ATOM 4353 C CA . ALA B 1 223 ? -25.266 -13.312 5.211 1 87.06 223 ALA B CA 1
ATOM 4354 C C . ALA B 1 223 ? -26.062 -14.594 4.949 1 87.06 223 ALA B C 1
ATOM 4356 O O . ALA B 1 223 ? -26.312 -15.375 5.871 1 87.06 223 ALA B O 1
ATOM 4357 N N . ALA B 1 224 ? -26.406 -14.773 3.727 1 86.56 224 ALA B N 1
ATOM 4358 C CA . ALA B 1 224 ? -27.156 -15.977 3.355 1 86.56 224 ALA B CA 1
ATOM 4359 C C . ALA B 1 224 ? -26.281 -17.219 3.529 1 86.56 224 ALA B C 1
ATOM 4361 O O . ALA B 1 224 ? -26.766 -18.266 4.004 1 86.56 224 ALA B O 1
ATOM 4362 N N . ALA B 1 225 ? -25.094 -17.094 3.17 1 90.44 225 ALA B N 1
ATOM 4363 C CA . ALA B 1 225 ? -24.188 -18.234 3.322 1 90.44 225 ALA B CA 1
ATOM 4364 C C . ALA B 1 225 ? -24.031 -18.609 4.793 1 90.44 225 ALA B C 1
ATOM 4366 O O . ALA B 1 225 ? -24.031 -19.797 5.137 1 90.44 225 ALA B O 1
ATOM 4367 N N . ALA B 1 226 ? -23.922 -17.609 5.609 1 90.94 226 ALA B N 1
ATOM 4368 C CA . ALA B 1 226 ? -23.781 -17.844 7.043 1 90.94 226 ALA B CA 1
ATOM 4369 C C . ALA B 1 226 ? -25.016 -18.547 7.602 1 90.94 226 ALA B C 1
ATOM 4371 O O . ALA B 1 226 ? -24.906 -19.422 8.461 1 90.94 226 ALA B O 1
ATOM 4372 N N . SER B 1 227 ? -26.109 -18.141 7.137 1 91.62 227 SER B N 1
ATOM 4373 C CA . SER B 1 227 ? -27.359 -18.719 7.602 1 91.62 227 SER B CA 1
ATOM 4374 C C . SER B 1 227 ? -27.469 -20.188 7.195 1 91.62 227 SER B C 1
ATOM 4376 O O . SER B 1 227 ? -28.156 -20.969 7.855 1 91.62 227 SER B O 1
ATOM 4378 N N . LEU B 1 228 ? -26.828 -20.625 6.152 1 91.06 228 LEU B N 1
ATOM 4379 C CA . LEU B 1 228 ? -26.828 -22 5.668 1 91.06 228 LEU B CA 1
ATOM 4380 C C . LEU B 1 228 ? -25.75 -22.828 6.344 1 91.06 228 LEU B C 1
ATOM 4382 O O . LEU B 1 228 ? -25.5 -23.969 5.953 1 91.06 228 LEU B O 1
ATOM 4386 N N . GLY B 1 229 ? -25.047 -22.219 7.336 1 90.12 229 GLY B N 1
ATOM 4387 C CA . GLY B 1 229 ? -24.094 -22.969 8.148 1 90.12 229 GLY B CA 1
ATOM 4388 C C . GLY B 1 229 ? -22.688 -22.922 7.602 1 90.12 229 GLY B C 1
ATOM 4389 O O . GLY B 1 229 ? -21.812 -23.656 8.062 1 90.12 229 GLY B O 1
ATOM 4390 N N . VAL B 1 230 ? -22.516 -22.188 6.613 1 92.19 230 VAL B N 1
ATOM 4391 C CA . VAL B 1 230 ? -21.156 -22.062 6.066 1 92.19 230 VAL B CA 1
ATOM 4392 C C . VAL B 1 230 ? -20.281 -21.281 7.035 1 92.19 230 VAL B C 1
ATOM 4394 O O . VAL B 1 230 ? -20.641 -20.172 7.441 1 92.19 230 VAL B O 1
ATOM 4397 N N . ASP B 1 231 ? -19.125 -21.938 7.457 1 95.12 231 ASP B N 1
ATOM 4398 C CA . ASP B 1 231 ? -18.172 -21.219 8.305 1 95.12 231 ASP B CA 1
ATOM 4399 C C . ASP B 1 231 ? -17.281 -20.312 7.473 1 95.12 231 ASP B C 1
ATOM 4401 O O . ASP B 1 231 ? -16.219 -20.734 6.984 1 95.12 231 ASP B O 1
ATOM 4405 N N . ILE B 1 232 ? -17.625 -19.156 7.383 1 94.56 232 ILE B N 1
ATOM 4406 C CA . ILE B 1 232 ? -16.969 -18.172 6.52 1 94.56 232 ILE B CA 1
ATOM 4407 C C . ILE B 1 232 ? -15.508 -18.031 6.918 1 94.56 232 ILE B C 1
ATOM 4409 O O . ILE B 1 232 ? -14.625 -18.016 6.059 1 94.56 232 ILE B O 1
ATOM 4413 N N . TYR B 1 233 ? -15.273 -18.016 8.164 1 94.19 233 TYR B N 1
ATOM 4414 C CA . TYR B 1 233 ? -13.914 -17.844 8.664 1 94.19 233 TYR B CA 1
ATOM 4415 C C . TYR B 1 233 ? -13.016 -19 8.227 1 94.19 233 TYR B C 1
ATOM 4417 O O . TYR B 1 233 ? -11.914 -18.781 7.727 1 94.19 233 TYR B O 1
ATOM 4425 N N . ARG B 1 234 ? -13.453 -20.156 8.375 1 95.44 234 ARG B N 1
ATOM 4426 C CA . ARG B 1 234 ? -12.641 -21.328 8.055 1 95.44 234 ARG B CA 1
ATOM 4427 C C . ARG B 1 234 ? -12.383 -21.422 6.559 1 95.44 234 ARG B C 1
ATOM 4429 O O . ARG B 1 234 ? -11.297 -21.828 6.137 1 95.44 234 ARG B O 1
ATOM 4436 N N . VAL B 1 235 ? -13.367 -21.125 5.805 1 95.69 235 VAL B N 1
ATOM 4437 C CA . VAL B 1 235 ? -13.234 -21.188 4.352 1 95.69 235 VAL B CA 1
ATOM 4438 C C . VAL B 1 235 ? -12.211 -20.156 3.877 1 95.69 235 VAL B C 1
ATOM 4440 O O . VAL B 1 235 ? -11.305 -20.484 3.102 1 95.69 235 VAL B O 1
ATOM 4443 N N . LYS B 1 236 ? -12.32 -18.969 4.367 1 96.06 236 LYS B N 1
ATOM 4444 C CA . LYS B 1 236 ? -11.398 -17.906 3.98 1 96.06 236 LYS B CA 1
ATOM 4445 C C . LYS B 1 236 ? -9.984 -18.188 4.492 1 96.06 236 LYS B C 1
ATOM 4447 O O . LYS B 1 236 ? -9 -17.906 3.805 1 96.06 236 LYS B O 1
ATOM 4452 N N . LEU B 1 237 ? -9.953 -18.766 5.668 1 97.12 237 LEU B N 1
ATOM 4453 C CA . LEU B 1 237 ? -8.656 -19.125 6.23 1 97.12 237 LEU B CA 1
ATOM 4454 C C . LEU B 1 237 ? -7.961 -20.172 5.367 1 97.12 237 LEU B C 1
ATOM 4456 O O . LEU B 1 237 ? -6.758 -20.078 5.117 1 97.12 237 LEU B O 1
ATOM 4460 N N . ALA B 1 238 ? -8.703 -21.125 4.969 1 97 238 ALA B N 1
ATOM 4461 C CA . ALA B 1 238 ? -8.141 -22.188 4.141 1 97 238 ALA B CA 1
ATOM 4462 C C . ALA B 1 238 ? -7.582 -21.641 2.834 1 97 238 ALA B C 1
ATOM 4464 O O . ALA B 1 238 ? -6.496 -22.031 2.398 1 97 238 ALA B O 1
ATOM 4465 N N . VAL B 1 239 ? -8.305 -20.75 2.248 1 96.94 239 VAL B N 1
ATOM 4466 C CA . VAL B 1 239 ? -7.871 -20.125 0.998 1 96.94 239 VAL B CA 1
ATOM 4467 C C . VAL B 1 239 ? -6.625 -19.281 1.242 1 96.94 239 VAL B C 1
ATOM 4469 O O . VAL B 1 239 ? -5.684 -19.312 0.447 1 96.94 239 VAL B O 1
ATOM 4472 N N . TYR B 1 240 ? -6.629 -18.562 2.334 1 97.69 240 TYR B N 1
ATOM 4473 C CA . TYR B 1 240 ? -5.5 -17.703 2.674 1 97.69 240 TYR B CA 1
ATOM 4474 C C . TYR B 1 240 ? -4.234 -18.531 2.885 1 97.69 240 TYR B C 1
ATOM 4476 O O . TYR B 1 240 ? -3.17 -18.188 2.359 1 97.69 240 TYR B O 1
ATOM 4484 N N . VAL B 1 241 ? -4.328 -19.578 3.578 1 98.06 241 VAL B N 1
ATOM 4485 C CA . VAL B 1 241 ? -3.195 -20.438 3.904 1 98.06 241 VAL B CA 1
ATOM 4486 C C . VAL B 1 241 ? -2.705 -21.141 2.643 1 98.06 241 VAL B C 1
ATOM 4488 O O . VAL B 1 241 ? -1.498 -21.234 2.402 1 98.06 241 VAL B O 1
ATOM 4491 N N . ALA B 1 242 ? -3.617 -21.656 1.839 1 97.62 242 ALA B N 1
ATOM 4492 C CA . ALA B 1 242 ? -3.252 -22.328 0.59 1 97.62 242 ALA B CA 1
ATOM 4493 C C . ALA B 1 242 ? -2.518 -21.375 -0.346 1 97.62 242 ALA B C 1
ATOM 4495 O O . ALA B 1 242 ? -1.513 -21.734 -0.958 1 97.62 242 ALA B O 1
ATOM 4496 N N . THR B 1 243 ? -3.025 -20.156 -0.444 1 97.94 243 THR B N 1
ATOM 4497 C CA . THR B 1 243 ? -2.404 -19.156 -1.302 1 97.94 243 THR B CA 1
ATOM 4498 C C . THR B 1 243 ? -1.021 -18.781 -0.78 1 97.94 243 THR B C 1
ATOM 4500 O O . THR B 1 243 ? -0.091 -18.578 -1.563 1 97.94 243 THR B O 1
ATOM 4503 N N . ALA B 1 244 ? -0.914 -18.703 0.528 1 98.5 244 ALA B N 1
ATOM 4504 C CA . ALA B 1 244 ? 0.384 -18.391 1.127 1 98.5 244 ALA B CA 1
ATOM 4505 C C . ALA B 1 244 ? 1.404 -19.484 0.808 1 98.5 244 ALA B C 1
ATOM 4507 O O . ALA B 1 244 ? 2.557 -19.188 0.483 1 98.5 244 ALA B O 1
ATOM 4508 N N . ALA B 1 245 ? 0.97 -20.703 0.88 1 98.31 245 ALA B N 1
ATOM 4509 C CA . ALA B 1 245 ? 1.85 -21.828 0.59 1 98.31 245 ALA B CA 1
ATOM 4510 C C . ALA B 1 245 ? 2.334 -21.781 -0.856 1 98.31 245 ALA B C 1
ATOM 4512 O O . ALA B 1 245 ? 3.531 -21.922 -1.119 1 98.31 245 ALA B O 1
ATOM 4513 N N . MET B 1 246 ? 1.411 -21.625 -1.751 1 98.12 246 MET B N 1
ATOM 4514 C CA . MET B 1 246 ? 1.754 -21.578 -3.17 1 98.12 246 MET B CA 1
ATOM 4515 C C . MET B 1 246 ? 2.629 -20.375 -3.486 1 98.12 246 MET B C 1
ATOM 4517 O O . MET B 1 246 ? 3.625 -20.5 -4.203 1 98.12 246 MET B O 1
ATOM 4521 N N . THR B 1 247 ? 2.279 -19.203 -2.922 1 98.38 247 THR B N 1
ATOM 4522 C CA . THR B 1 247 ? 3.053 -17.984 -3.137 1 98.38 247 THR B CA 1
ATOM 4523 C C . THR B 1 247 ? 4.469 -18.141 -2.59 1 98.38 247 THR B C 1
ATOM 4525 O O . THR B 1 247 ? 5.43 -17.672 -3.199 1 98.38 247 THR B O 1
ATOM 4528 N N . GLY B 1 248 ? 4.559 -18.766 -1.463 1 98.38 248 GLY B N 1
ATOM 4529 C CA . GLY B 1 248 ? 5.871 -19.047 -0.899 1 98.38 248 GLY B CA 1
ATOM 4530 C C . GLY B 1 248 ? 6.734 -19.922 -1.792 1 98.38 248 GLY B C 1
ATOM 4531 O O . GLY B 1 248 ? 7.93 -19.656 -1.958 1 98.38 248 GLY B O 1
ATOM 4532 N N . MET B 1 249 ? 6.156 -20.953 -2.363 1 97.88 249 MET B N 1
ATOM 4533 C CA . MET B 1 249 ? 6.891 -21.828 -3.273 1 97.88 249 MET B CA 1
ATOM 4534 C C . MET B 1 249 ? 7.344 -21.062 -4.516 1 97.88 249 MET B C 1
ATOM 4536 O O . MET B 1 249 ? 8.477 -21.234 -4.973 1 97.88 249 MET B O 1
ATOM 4540 N N . ILE B 1 250 ? 6.477 -20.234 -5.035 1 97.75 250 ILE B N 1
ATOM 4541 C CA . ILE B 1 250 ? 6.809 -19.438 -6.211 1 97.75 250 ILE B CA 1
ATOM 4542 C C . ILE B 1 250 ? 7.945 -18.469 -5.879 1 97.75 250 ILE B C 1
ATOM 4544 O O . ILE B 1 250 ? 8.891 -18.328 -6.66 1 97.75 250 ILE B O 1
ATOM 4548 N N . GLY B 1 251 ? 7.852 -17.844 -4.707 1 97.69 251 GLY B N 1
ATOM 4549 C CA . GLY B 1 251 ? 8.93 -16.969 -4.27 1 97.69 251 GLY B CA 1
ATOM 4550 C C . GLY B 1 251 ? 10.266 -17.672 -4.152 1 97.69 251 GLY B C 1
ATOM 4551 O O . GLY B 1 251 ? 11.289 -17.141 -4.574 1 97.69 251 GLY B O 1
ATOM 4552 N N . ALA B 1 252 ? 10.203 -18.859 -3.6 1 97.19 252 ALA B N 1
ATOM 4553 C CA . ALA B 1 252 ? 11.422 -19.656 -3.482 1 97.19 252 ALA B CA 1
ATOM 4554 C C . ALA B 1 252 ? 12.039 -19.922 -4.852 1 97.19 252 ALA B C 1
ATOM 4556 O O . ALA B 1 252 ? 13.258 -19.781 -5.027 1 97.19 252 ALA B O 1
ATOM 4557 N N . LEU B 1 253 ? 11.234 -20.25 -5.77 1 94.75 253 LEU B N 1
ATOM 4558 C CA . LEU B 1 253 ? 11.734 -20.562 -7.105 1 94.75 253 LEU B CA 1
ATOM 4559 C C . LEU B 1 253 ? 12.258 -19.312 -7.801 1 94.75 253 LEU B C 1
ATOM 4561 O O . LEU B 1 253 ? 13.266 -19.359 -8.5 1 94.75 253 LEU B O 1
ATOM 4565 N N . ILE B 1 254 ? 11.578 -18.234 -7.668 1 95.38 254 ILE B N 1
ATOM 4566 C CA . ILE B 1 254 ? 12 -16.969 -8.258 1 95.38 254 ILE B CA 1
ATOM 4567 C C . ILE B 1 254 ? 13.406 -16.609 -7.785 1 95.38 254 ILE B C 1
ATOM 4569 O O . ILE B 1 254 ? 14.289 -16.312 -8.594 1 95.38 254 ILE B O 1
ATOM 4573 N N . TYR B 1 255 ? 13.609 -16.75 -6.566 1 95.56 255 TYR B N 1
ATOM 4574 C CA . TYR B 1 255 ? 14.883 -16.281 -6.035 1 95.56 255 TYR B CA 1
ATOM 4575 C C . TYR B 1 255 ? 15.945 -17.375 -6.137 1 95.56 255 TYR B C 1
ATOM 4577 O O . TYR B 1 255 ? 17.141 -17.094 -5.992 1 95.56 255 TYR B O 1
ATOM 4585 N N . LEU B 1 256 ? 15.531 -18.609 -6.359 1 91.88 256 LEU B N 1
ATOM 4586 C CA . LEU B 1 256 ? 16.5 -19.609 -6.797 1 91.88 256 LEU B CA 1
ATOM 4587 C C . LEU B 1 256 ? 17.109 -19.219 -8.148 1 91.88 256 LEU B C 1
ATOM 4589 O O . LEU B 1 256 ? 18.312 -19.344 -8.352 1 91.88 256 LEU B O 1
ATOM 4593 N N . GLN B 1 257 ? 16.266 -18.766 -8.984 1 88.69 257 GLN B N 1
ATOM 4594 C CA . GLN B 1 257 ? 16.703 -18.375 -10.32 1 88.69 257 GLN B CA 1
ATOM 4595 C C . GLN B 1 257 ? 17.516 -17.078 -10.281 1 88.69 257 GLN B C 1
ATOM 4597 O O . GLN B 1 257 ? 18.516 -16.938 -11 1 88.69 257 GLN B O 1
ATOM 4602 N N . LYS B 1 258 ? 17.062 -16.141 -9.461 1 90.81 258 LYS B N 1
ATOM 4603 C CA . LYS B 1 258 ? 17.781 -14.875 -9.352 1 90.81 258 LYS B CA 1
ATOM 4604 C C . LYS B 1 258 ? 19.109 -15.062 -8.625 1 90.81 258 LYS B C 1
ATOM 4606 O O . LYS B 1 258 ? 20.047 -14.289 -8.82 1 90.81 258 LYS B O 1
ATOM 4611 N N . ALA B 1 259 ? 19.234 -15.953 -7.754 1 92.31 259 ALA B N 1
ATOM 4612 C CA . ALA B 1 259 ? 20.438 -16.375 -7.027 1 92.31 259 ALA B CA 1
ATOM 4613 C C . ALA B 1 259 ? 20.875 -15.312 -6.027 1 92.31 259 ALA B C 1
ATOM 4615 O O . ALA B 1 259 ? 21.984 -15.383 -5.488 1 92.31 259 ALA B O 1
ATOM 4616 N N . ARG B 1 260 ? 20.078 -14.289 -5.852 1 95.06 260 ARG B N 1
ATOM 4617 C CA . ARG B 1 260 ? 20.344 -13.25 -4.859 1 95.06 260 ARG B CA 1
ATOM 4618 C C . ARG B 1 260 ? 19.031 -12.688 -4.297 1 95.06 260 ARG B C 1
ATOM 4620 O O . ARG B 1 260 ? 18.062 -12.531 -5.027 1 95.06 260 ARG B O 1
ATOM 4627 N N . ILE B 1 261 ? 19.109 -12.414 -3.025 1 96.44 261 ILE B N 1
ATOM 4628 C CA . ILE B 1 261 ? 17.906 -11.844 -2.414 1 96.44 261 ILE B CA 1
ATOM 4629 C C . ILE B 1 261 ? 18.297 -10.773 -1.406 1 96.44 261 ILE B C 1
ATOM 4631 O O . ILE B 1 261 ? 19.344 -10.875 -0.746 1 96.44 261 ILE B O 1
ATOM 4635 N N . SER B 1 262 ? 17.656 -9.727 -1.393 1 97.06 262 SER B N 1
ATOM 4636 C CA . SER B 1 262 ? 17.703 -8.68 -0.377 1 97.06 262 SER B CA 1
ATOM 4637 C C . SER B 1 262 ? 16.312 -8.359 0.148 1 97.06 262 SER B C 1
ATOM 4639 O O . SER B 1 262 ? 15.312 -8.625 -0.524 1 97.06 262 SER B O 1
ATOM 4641 N N . PRO B 1 263 ? 16.219 -7.902 1.337 1 95.12 263 PRO B N 1
ATOM 4642 C CA . PRO B 1 263 ? 14.898 -7.598 1.874 1 95.12 263 PRO B CA 1
ATOM 4643 C C . PRO B 1 263 ? 14.102 -6.641 0.985 1 95.12 263 PRO B C 1
ATOM 4645 O O . PRO B 1 263 ? 12.906 -6.844 0.762 1 95.12 263 PRO B O 1
ATOM 4648 N N . ASP B 1 264 ? 14.695 -5.691 0.435 1 90.06 264 ASP B N 1
ATOM 4649 C CA . ASP B 1 264 ? 14.008 -4.719 -0.408 1 90.06 264 ASP B CA 1
ATOM 4650 C C . ASP B 1 264 ? 13.484 -5.367 -1.688 1 90.06 264 ASP B C 1
ATOM 4652 O O . ASP B 1 264 ? 12.398 -5.031 -2.162 1 90.06 264 ASP B O 1
ATOM 4656 N N . ALA B 1 265 ? 14.281 -6.281 -2.164 1 92.69 265 ALA B N 1
ATOM 4657 C CA . ALA B 1 265 ? 13.883 -6.953 -3.398 1 92.69 265 ALA B CA 1
ATOM 4658 C C . ALA B 1 265 ? 12.867 -8.055 -3.121 1 92.69 265 ALA B C 1
ATOM 4660 O O . ALA B 1 265 ? 11.898 -8.219 -3.865 1 92.69 265 ALA B O 1
ATOM 4661 N N . GLY B 1 266 ? 13.07 -8.773 -2.076 1 94.88 266 GLY B N 1
ATOM 4662 C CA . GLY B 1 266 ? 12.219 -9.906 -1.763 1 94.88 266 GLY B CA 1
ATOM 4663 C C . GLY B 1 266 ? 10.805 -9.516 -1.377 1 94.88 266 GLY B C 1
ATOM 4664 O O . GLY B 1 266 ? 9.852 -10.219 -1.691 1 94.88 266 GLY B O 1
ATOM 4665 N N . PHE B 1 267 ? 10.711 -8.422 -0.732 1 94.12 267 PHE B N 1
ATOM 4666 C CA . PHE B 1 267 ? 9.414 -7.98 -0.22 1 94.12 267 PHE B CA 1
ATOM 4667 C C . PHE B 1 267 ? 8.945 -6.727 -0.943 1 94.12 267 PHE B C 1
ATOM 4669 O O . PHE B 1 267 ? 8.242 -5.895 -0.363 1 94.12 267 PHE B O 1
ATOM 4676 N N . ALA B 1 268 ? 9.305 -6.57 -2.162 1 88.81 268 ALA B N 1
ATOM 4677 C CA . ALA B 1 268 ? 8.977 -5.391 -2.953 1 88.81 268 ALA B CA 1
ATOM 4678 C C . ALA B 1 268 ? 7.492 -5.355 -3.299 1 88.81 268 ALA B C 1
ATOM 4680 O O . ALA B 1 268 ? 7.004 -6.199 -4.055 1 88.81 268 ALA B O 1
ATOM 4681 N N . VAL B 1 269 ? 6.816 -4.367 -2.82 1 83.88 269 VAL B N 1
ATOM 4682 C CA . VAL B 1 269 ? 5.379 -4.246 -3.035 1 83.88 269 VAL B CA 1
ATOM 4683 C C . VAL B 1 269 ? 5.094 -4 -4.516 1 83.88 269 VAL B C 1
ATOM 4685 O O . VAL B 1 269 ? 4.129 -4.531 -5.066 1 83.88 269 VAL B O 1
ATOM 4688 N N . LEU B 1 270 ? 5.848 -3.264 -5.172 1 79.31 270 LEU B N 1
ATOM 4689 C CA . LEU B 1 270 ? 5.617 -2.916 -6.57 1 79.31 270 LEU B CA 1
ATOM 4690 C C . LEU B 1 270 ? 5.801 -4.137 -7.469 1 79.31 270 LEU B C 1
ATOM 4692 O O . LEU B 1 270 ? 4.938 -4.434 -8.297 1 79.31 270 LEU B O 1
ATOM 4696 N N . ASP B 1 271 ? 6.793 -4.91 -7.145 1 83 271 ASP B N 1
ATOM 4697 C CA . ASP B 1 271 ? 7.168 -6 -8.039 1 83 271 ASP B CA 1
ATOM 4698 C C . ASP B 1 271 ? 6.234 -7.195 -7.867 1 83 271 ASP B C 1
ATOM 4700 O O . ASP B 1 271 ? 5.879 -7.859 -8.844 1 83 271 ASP B O 1
ATOM 4704 N N . TRP B 1 272 ? 5.875 -7.371 -6.625 1 90.31 272 TRP B N 1
ATOM 4705 C CA . TRP B 1 272 ? 5.242 -8.664 -6.383 1 90.31 272 TRP B CA 1
ATOM 4706 C C . TRP B 1 272 ? 3.752 -8.5 -6.102 1 90.31 272 TRP B C 1
ATOM 4708 O O . TRP B 1 272 ? 2.982 -9.453 -6.219 1 90.31 272 TRP B O 1
ATOM 4718 N N . THR B 1 273 ? 3.367 -7.367 -5.73 1 90.5 273 THR B N 1
ATOM 4719 C CA . THR B 1 273 ? 1.962 -7.18 -5.391 1 90.5 273 THR B CA 1
ATOM 4720 C C . THR B 1 273 ? 1.281 -6.254 -6.395 1 90.5 273 THR B C 1
ATOM 4722 O O . THR B 1 273 ? 0.237 -6.594 -6.953 1 90.5 273 THR B O 1
ATOM 4725 N N . ALA B 1 274 ? 1.874 -5.188 -6.711 1 86.5 274 ALA B N 1
ATOM 4726 C CA . ALA B 1 274 ? 1.262 -4.234 -7.637 1 86.5 274 ALA B CA 1
ATOM 4727 C C . ALA B 1 274 ? 1.092 -4.852 -9.023 1 86.5 274 ALA B C 1
ATOM 4729 O O . ALA B 1 274 ? 0.013 -4.773 -9.617 1 86.5 274 ALA B O 1
ATOM 4730 N N . TYR B 1 275 ? 2.143 -5.477 -9.523 1 89.38 275 TYR B N 1
ATOM 4731 C CA . TYR B 1 275 ? 2.07 -6.125 -10.828 1 89.38 275 TYR B CA 1
ATOM 4732 C C . TYR B 1 275 ? 0.961 -7.172 -10.852 1 89.38 275 TYR B C 1
ATOM 4734 O O . TYR B 1 275 ? 0.189 -7.238 -11.812 1 89.38 275 TYR B O 1
ATOM 4742 N N . VAL B 1 276 ? 0.948 -7.902 -9.828 1 93.69 276 VAL B N 1
ATOM 4743 C CA . VAL B 1 276 ? -0.02 -8.992 -9.727 1 93.69 276 VAL B CA 1
ATOM 4744 C C . VAL B 1 276 ? -1.438 -8.422 -9.727 1 93.69 276 VAL B C 1
ATOM 4746 O O . VAL B 1 276 ? -2.322 -8.938 -10.414 1 93.69 276 VAL B O 1
ATOM 4749 N N . ILE B 1 277 ? -1.645 -7.406 -8.922 1 90 277 ILE B N 1
ATOM 4750 C CA . ILE B 1 277 ? -2.951 -6.762 -8.859 1 90 277 ILE B CA 1
ATOM 4751 C C . ILE B 1 277 ? -3.332 -6.234 -10.242 1 90 277 ILE B C 1
ATOM 4753 O O . ILE B 1 277 ? -4.457 -6.445 -10.703 1 90 277 ILE B O 1
ATOM 4757 N N . PHE B 1 278 ? -2.418 -5.672 -10.914 1 88.06 278 PHE B N 1
ATOM 4758 C CA . PHE B 1 278 ? -2.666 -5.125 -12.242 1 88.06 278 PHE B CA 1
ATOM 4759 C C . PHE B 1 278 ? -3.049 -6.23 -13.219 1 88.06 278 PHE B C 1
ATOM 4761 O O . PHE B 1 278 ? -3.998 -6.078 -13.992 1 88.06 278 PHE B O 1
ATOM 4768 N N . ILE B 1 279 ? -2.33 -7.254 -13.188 1 92.75 279 ILE B N 1
ATOM 4769 C CA . ILE B 1 279 ? -2.568 -8.375 -14.086 1 92.75 279 ILE B CA 1
ATOM 4770 C C . ILE B 1 279 ? -3.986 -8.906 -13.883 1 92.75 279 ILE B C 1
ATOM 4772 O O . ILE B 1 279 ? -4.727 -9.109 -14.852 1 92.75 279 ILE B O 1
ATOM 4776 N N . VAL B 1 280 ? -4.355 -9.078 -12.672 1 93.75 280 VAL B N 1
ATOM 4777 C CA . VAL B 1 280 ? -5.652 -9.688 -12.375 1 93.75 280 VAL B CA 1
ATOM 4778 C C . VAL B 1 280 ? -6.77 -8.688 -12.68 1 93.75 280 VAL B C 1
ATOM 4780 O O . VAL B 1 280 ? -7.801 -9.055 -13.242 1 93.75 280 VAL B O 1
ATOM 4783 N N . VAL B 1 281 ? -6.566 -7.473 -12.328 1 87.62 281 VAL B N 1
ATOM 4784 C CA . VAL B 1 281 ? -7.605 -6.461 -12.5 1 87.62 281 VAL B CA 1
ATOM 4785 C C . VAL B 1 281 ? -7.82 -6.191 -13.984 1 87.62 281 VAL B C 1
ATOM 4787 O O . VAL B 1 281 ? -8.961 -6.074 -14.445 1 87.62 281 VAL B O 1
ATOM 4790 N N . ILE B 1 282 ? -6.738 -6.117 -14.711 1 87.5 282 ILE B N 1
ATOM 4791 C CA . ILE B 1 282 ? -6.832 -5.867 -16.141 1 87.5 282 ILE B CA 1
ATOM 4792 C C . ILE B 1 282 ? -7.422 -7.09 -16.844 1 87.5 282 ILE B C 1
ATOM 4794 O O . ILE B 1 282 ? -8.258 -6.953 -17.734 1 87.5 282 ILE B O 1
ATOM 4798 N N . GLY B 1 283 ? -6.945 -8.188 -16.547 1 91.75 283 GLY B N 1
ATOM 4799 C CA . GLY B 1 283 ? -7.395 -9.422 -17.172 1 91.75 283 GLY B CA 1
ATOM 4800 C C . GLY B 1 283 ? -8.828 -9.773 -16.844 1 91.75 283 GLY B C 1
ATOM 4801 O O . GLY B 1 283 ? -9.602 -10.156 -17.719 1 91.75 283 GLY B O 1
ATOM 4802 N N . GLY B 1 284 ? -9.164 -9.695 -15.516 1 90.31 284 GLY B N 1
ATOM 4803 C CA . GLY B 1 284 ? -10.484 -10.047 -15.031 1 90.31 284 GLY B CA 1
ATOM 4804 C C . GLY B 1 284 ? -10.461 -10.773 -13.703 1 90.31 284 GLY B C 1
ATOM 4805 O O . GLY B 1 284 ? -10.078 -11.945 -13.641 1 90.31 284 GLY B O 1
ATOM 4806 N N . ILE B 1 285 ? -10.93 -10.125 -12.711 1 88.88 285 ILE B N 1
ATOM 4807 C CA . ILE B 1 285 ? -10.938 -10.68 -11.359 1 88.88 285 ILE B CA 1
ATOM 4808 C C . ILE B 1 285 ? -12.062 -11.711 -11.234 1 88.88 285 ILE B C 1
ATOM 4810 O O . ILE B 1 285 ? -13.148 -11.516 -11.781 1 88.88 285 ILE B O 1
ATOM 4814 N N . GLY B 1 286 ? -11.836 -12.859 -10.539 1 89.69 286 GLY B N 1
ATOM 4815 C CA . GLY B 1 286 ? -12.875 -13.836 -10.242 1 89.69 286 GLY B CA 1
ATOM 4816 C C . GLY B 1 286 ? -13.039 -14.867 -11.344 1 89.69 286 GLY B C 1
ATOM 4817 O O . GLY B 1 286 ? -14.039 -15.586 -11.375 1 89.69 286 GLY B O 1
ATOM 4818 N N . THR B 1 287 ? -12.156 -14.797 -12.305 1 90.25 287 THR B N 1
ATOM 4819 C CA . THR B 1 287 ? -12.125 -15.812 -13.344 1 90.25 287 THR B CA 1
ATOM 4820 C C . THR B 1 287 ? -10.719 -16.406 -13.484 1 90.25 287 THR B C 1
ATOM 4822 O O . THR B 1 287 ? -9.727 -15.711 -13.25 1 90.25 287 THR B O 1
ATOM 4825 N N . MET B 1 288 ? -10.656 -17.641 -13.859 1 89.75 288 MET B N 1
ATOM 4826 C CA . MET B 1 288 ? -9.344 -18.25 -14 1 89.75 288 MET B CA 1
ATOM 4827 C C . MET B 1 288 ? -8.664 -17.781 -15.281 1 89.75 288 MET B C 1
ATOM 4829 O O . MET B 1 288 ? -7.434 -17.734 -15.359 1 89.75 288 MET B O 1
ATOM 4833 N N . GLU B 1 289 ? -9.398 -17.344 -16.281 1 90.69 289 GLU B N 1
ATOM 4834 C CA . GLU B 1 289 ? -8.875 -16.891 -17.562 1 90.69 289 GLU B CA 1
ATOM 4835 C C . GLU B 1 289 ? -8.367 -15.453 -17.469 1 90.69 289 GLU B C 1
ATOM 4837 O O . GLU B 1 289 ? -7.453 -15.062 -18.203 1 90.69 289 GLU B O 1
ATOM 4842 N N . GLY B 1 290 ? -8.961 -14.742 -16.656 1 92.12 290 GLY B N 1
ATOM 4843 C CA . GLY B 1 290 ? -8.633 -13.336 -16.531 1 92.12 290 GLY B CA 1
ATOM 4844 C C . GLY B 1 290 ? -7.145 -13.086 -16.328 1 92.12 290 GLY B C 1
ATOM 4845 O O . GLY B 1 290 ? -6.516 -12.414 -17.156 1 92.12 290 GLY B O 1
ATOM 4846 N N . PRO B 1 291 ? -6.578 -13.719 -15.297 1 94.88 291 PRO B N 1
ATOM 4847 C CA . PRO B 1 291 ? -5.148 -13.508 -15.047 1 94.88 291 PRO B CA 1
ATOM 4848 C C . PRO B 1 291 ? -4.273 -13.93 -16.234 1 94.88 291 PRO B C 1
ATOM 4850 O O . PRO B 1 291 ? -3.199 -13.367 -16.438 1 94.88 291 PRO B O 1
ATOM 4853 N N . VAL B 1 292 ? -4.707 -14.906 -16.984 1 92.88 292 VAL B N 1
ATOM 4854 C CA . VAL B 1 292 ? -3.945 -15.336 -18.156 1 92.88 292 VAL B CA 1
ATOM 4855 C C . VAL B 1 292 ? -3.887 -14.211 -19.188 1 92.88 292 VAL B C 1
ATOM 4857 O O . VAL B 1 292 ? -2.809 -13.859 -19.672 1 92.88 292 VAL B O 1
ATOM 4860 N N . ILE B 1 293 ? -5.008 -13.625 -19.469 1 92 293 ILE B N 1
ATOM 4861 C CA . ILE B 1 293 ? -5.082 -12.523 -20.422 1 92 293 ILE B CA 1
ATOM 4862 C C . ILE B 1 293 ? -4.305 -11.32 -19.891 1 92 293 ILE B C 1
ATOM 4864 O O . ILE B 1 293 ? -3.557 -10.68 -20.625 1 92 293 ILE B O 1
ATOM 4868 N N . GLY B 1 294 ? -4.496 -11.062 -18.656 1 93.19 294 GLY B N 1
ATOM 4869 C CA . GLY B 1 294 ? -3.787 -9.961 -18.047 1 93.19 294 GLY B CA 1
ATOM 4870 C C . GLY B 1 294 ? -2.279 -10.117 -18.094 1 93.19 294 GLY B C 1
ATOM 4871 O O . GLY B 1 294 ? -1.556 -9.141 -18.328 1 93.19 294 GLY B O 1
ATOM 4872 N N . ALA B 1 295 ? -1.861 -11.305 -17.859 1 93.94 295 ALA B N 1
ATOM 4873 C CA . ALA B 1 295 ? -0.426 -11.578 -17.875 1 93.94 295 ALA B CA 1
ATOM 4874 C C . ALA B 1 295 ? 0.154 -11.383 -19.266 1 93.94 295 ALA B C 1
ATOM 4876 O O . ALA B 1 295 ? 1.269 -10.875 -19.422 1 93.94 295 ALA B O 1
ATOM 4877 N N . ILE B 1 296 ? -0.573 -11.789 -20.234 1 90.75 296 ILE B N 1
ATOM 4878 C CA . ILE B 1 296 ? -0.127 -11.625 -21.609 1 90.75 296 ILE B CA 1
ATOM 4879 C C . ILE B 1 296 ? -0.037 -10.133 -21.953 1 90.75 296 ILE B C 1
ATOM 4881 O O . ILE B 1 296 ? 0.948 -9.688 -22.531 1 90.75 296 ILE B O 1
ATOM 4885 N N . ILE B 1 297 ? -0.99 -9.391 -21.578 1 88.88 297 ILE B N 1
ATOM 4886 C CA . ILE B 1 297 ? -0.996 -7.945 -21.812 1 88.88 297 ILE B CA 1
ATOM 4887 C C . ILE B 1 297 ? 0.17 -7.297 -21.062 1 88.88 297 ILE B C 1
ATOM 4889 O O . ILE B 1 297 ? 0.859 -6.434 -21.609 1 88.88 297 ILE B O 1
ATOM 4893 N N . PHE B 1 298 ? 0.286 -7.672 -19.875 1 87.62 298 PHE B N 1
ATOM 4894 C CA . PHE B 1 298 ? 1.387 -7.16 -19.062 1 87.62 298 PHE B CA 1
ATOM 4895 C C . PHE B 1 298 ? 2.725 -7.418 -19.75 1 87.62 298 PHE B C 1
ATO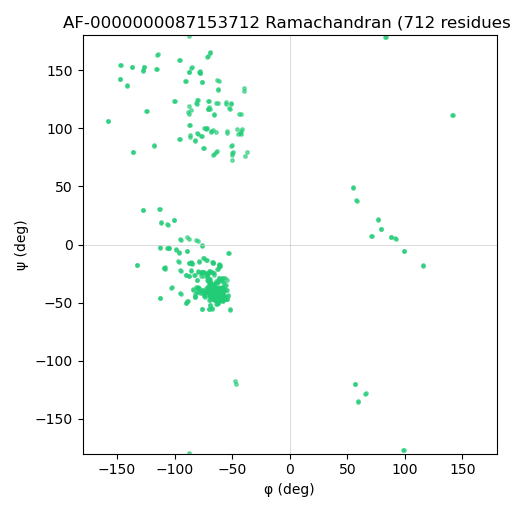M 4897 O O . PHE B 1 298 ? 3.568 -6.523 -19.828 1 87.62 298 PHE B O 1
ATOM 4904 N N . TYR B 1 299 ? 2.902 -8.609 -20.219 1 86 299 TYR B N 1
ATOM 4905 C CA . TYR B 1 299 ? 4.137 -8.992 -20.891 1 86 299 TYR B CA 1
ATOM 4906 C C . TYR B 1 299 ? 4.348 -8.156 -22.156 1 86 299 TYR B C 1
ATOM 4908 O O . TYR B 1 299 ? 5.449 -7.656 -22.391 1 86 299 TYR B O 1
ATOM 4916 N N . LEU B 1 300 ? 3.332 -8.039 -22.922 1 84.88 300 LEU B N 1
ATOM 4917 C CA . LEU B 1 300 ? 3.43 -7.273 -24.156 1 84.88 300 LEU B CA 1
ATOM 4918 C C . LEU B 1 300 ? 3.764 -5.816 -23.859 1 84.88 300 LEU B C 1
ATOM 4920 O O . LEU B 1 300 ? 4.531 -5.191 -24.609 1 84.88 300 LEU B O 1
ATOM 4924 N N . MET B 1 301 ? 3.205 -5.352 -22.875 1 83.38 301 MET B N 1
ATOM 4925 C CA . MET B 1 301 ? 3.486 -3.971 -22.5 1 83.38 301 MET B CA 1
ATOM 4926 C C . MET B 1 301 ? 4.93 -3.816 -22.031 1 83.38 301 MET B C 1
ATOM 4928 O O . MET B 1 301 ? 5.598 -2.842 -22.375 1 83.38 301 MET B O 1
ATOM 4932 N N . GLN B 1 302 ? 5.359 -4.742 -21.219 1 79.94 302 GLN B N 1
ATOM 4933 C CA . GLN B 1 302 ? 6.734 -4.703 -20.719 1 79.94 302 GLN B CA 1
ATOM 4934 C C . GLN B 1 302 ? 7.727 -4.832 -21.875 1 79.94 302 GLN B C 1
ATOM 4936 O O . GLN B 1 302 ? 8.766 -4.164 -21.891 1 79.94 302 GLN B O 1
ATOM 4941 N N . ARG B 1 303 ? 7.473 -5.688 -22.781 1 77.81 303 ARG B N 1
ATOM 4942 C CA . ARG B 1 303 ? 8.367 -5.945 -23.906 1 77.81 303 ARG B CA 1
ATOM 4943 C C . ARG B 1 303 ? 8.43 -4.746 -24.844 1 77.81 303 ARG B C 1
ATOM 4945 O O . ARG B 1 303 ? 9.508 -4.355 -25.281 1 77.81 303 ARG B O 1
ATOM 4952 N N . TYR B 1 304 ? 7.34 -4.113 -25.062 1 77.56 304 TYR B N 1
ATOM 4953 C CA . TYR B 1 304 ? 7.305 -3.078 -26.078 1 77.56 304 TYR B CA 1
ATOM 4954 C C . TYR B 1 304 ? 7.527 -1.698 -25.484 1 77.56 304 TYR B C 1
ATOM 4956 O O . TYR B 1 304 ? 7.953 -0.77 -26.172 1 77.56 304 TYR B O 1
ATOM 4964 N N . LEU B 1 305 ? 7.258 -1.598 -24.219 1 75.88 305 LEU B N 1
ATOM 4965 C CA . LEU B 1 305 ? 7.398 -0.275 -23.625 1 75.88 305 LEU B CA 1
ATOM 4966 C C . LEU B 1 305 ? 8.656 -0.204 -22.75 1 75.88 305 LEU B C 1
ATOM 4968 O O . LEU B 1 305 ? 8.953 0.844 -22.188 1 75.88 305 LEU B O 1
ATOM 4972 N N . ALA B 1 306 ? 9.258 -1.274 -22.672 1 66.25 306 ALA B N 1
ATOM 4973 C CA . ALA B 1 306 ? 10.461 -1.328 -21.844 1 66.25 306 ALA B CA 1
ATOM 4974 C C . ALA B 1 306 ? 11.492 -0.301 -22.297 1 66.25 306 ALA B C 1
ATOM 4976 O O . ALA B 1 306 ? 12.227 0.253 -21.469 1 66.25 306 ALA B O 1
ATOM 4977 N N . ASP B 1 307 ? 11.492 -0.089 -23.531 1 67.38 307 ASP B N 1
ATOM 4978 C CA . ASP B 1 307 ? 12.469 0.849 -24.078 1 67.38 307 ASP B CA 1
ATOM 4979 C C . ASP B 1 307 ? 12.195 2.271 -23.594 1 67.38 307 ASP B C 1
ATOM 4981 O O . ASP B 1 307 ? 13.07 3.139 -23.672 1 67.38 307 ASP B O 1
ATOM 4985 N N . PHE B 1 308 ? 11.078 2.377 -23.109 1 68.88 308 PHE B N 1
ATOM 4986 C CA . PHE B 1 308 ? 10.727 3.742 -22.734 1 68.88 308 PHE B CA 1
ATOM 4987 C C . PHE B 1 308 ? 10.891 3.949 -21.234 1 68.88 308 PHE B C 1
ATOM 4989 O O . PHE B 1 308 ? 10.305 4.871 -20.656 1 68.88 308 PHE B O 1
ATOM 4996 N N . GLY B 1 309 ? 11.656 3.107 -20.688 1 67.38 309 GLY B N 1
ATOM 4997 C CA . GLY B 1 309 ? 12 3.311 -19.297 1 67.38 309 GLY B CA 1
ATOM 4998 C C . GLY B 1 309 ? 10.812 3.172 -18.359 1 67.38 309 GLY B C 1
ATOM 4999 O O . GLY B 1 309 ? 10.086 2.18 -18.422 1 67.38 309 GLY B O 1
ATOM 5000 N N . ALA B 1 310 ? 10.648 4.23 -17.516 1 70.31 310 ALA B N 1
ATOM 5001 C CA . ALA B 1 310 ? 9.633 4.23 -16.469 1 70.31 310 ALA B CA 1
ATOM 5002 C C . ALA B 1 310 ? 8.242 4.473 -17.047 1 70.31 310 ALA B C 1
ATOM 5004 O O . ALA B 1 310 ? 7.238 4.262 -16.359 1 70.31 310 ALA B O 1
ATOM 5005 N N . TRP B 1 311 ? 8.117 4.656 -18.25 1 73.38 311 TRP B N 1
ATOM 5006 C CA . TRP B 1 311 ? 6.848 4.996 -18.891 1 73.38 311 TRP B CA 1
ATOM 5007 C C . TRP B 1 311 ? 5.91 3.795 -18.906 1 73.38 311 TRP B C 1
ATOM 5009 O O . TRP B 1 311 ? 4.688 3.955 -18.859 1 73.38 311 TRP B O 1
ATOM 5019 N N . TYR B 1 312 ? 6.562 2.633 -18.922 1 75.25 312 TYR B N 1
ATOM 5020 C CA . TYR B 1 312 ? 5.68 1.473 -18.984 1 75.25 312 TYR B CA 1
ATOM 5021 C C . TYR B 1 312 ? 4.902 1.299 -17.688 1 75.25 312 TYR B C 1
ATOM 5023 O O . TYR B 1 312 ? 3.732 0.911 -17.703 1 75.25 312 TYR B O 1
ATOM 5031 N N . LEU B 1 313 ? 5.48 1.669 -16.594 1 74.44 313 LEU B N 1
ATOM 5032 C CA . LEU B 1 313 ? 4.77 1.555 -15.32 1 74.44 313 LEU B CA 1
ATOM 5033 C C . LEU B 1 313 ? 3.633 2.568 -15.242 1 74.44 313 LEU B C 1
ATOM 5035 O O . LEU B 1 313 ? 2.562 2.266 -14.711 1 74.44 313 LEU B O 1
ATOM 5039 N N . ILE B 1 314 ? 3.938 3.748 -15.781 1 78.12 314 ILE B N 1
ATOM 5040 C CA . ILE B 1 314 ? 2.896 4.77 -15.812 1 78.12 314 ILE B CA 1
ATOM 5041 C C . ILE B 1 314 ? 1.727 4.285 -16.672 1 78.12 314 ILE B C 1
ATOM 5043 O O . ILE B 1 314 ? 0.565 4.434 -16.281 1 78.12 314 ILE B O 1
ATOM 5047 N N . LEU B 1 315 ? 2.049 3.695 -17.719 1 79.5 315 LEU B N 1
ATOM 5048 C CA . LEU B 1 315 ? 1.024 3.193 -18.625 1 79.5 315 LEU B CA 1
ATOM 5049 C C . LEU B 1 315 ? 0.253 2.039 -18 1 79.5 315 LEU B C 1
ATOM 5051 O O . LEU B 1 315 ? -0.966 1.943 -18.156 1 79.5 315 LEU B O 1
ATOM 5055 N N . LEU B 1 316 ? 1.003 1.196 -17.312 1 77.62 316 LEU B N 1
ATOM 5056 C CA . LEU B 1 316 ? 0.35 0.085 -16.641 1 77.62 316 LEU B CA 1
ATOM 5057 C C . LEU B 1 316 ? -0.625 0.595 -15.578 1 77.62 316 LEU B C 1
ATOM 5059 O O . LEU B 1 316 ? -1.753 0.106 -15.484 1 77.62 316 LEU B O 1
ATOM 5063 N N . GLY B 1 317 ? -0.153 1.544 -14.812 1 75.38 317 GLY B N 1
ATOM 5064 C CA . GLY B 1 317 ? -1.032 2.129 -13.812 1 75.38 317 GLY B CA 1
ATOM 5065 C C . GLY B 1 317 ? -2.242 2.82 -14.414 1 75.38 317 GLY B C 1
ATOM 5066 O O . GLY B 1 317 ? -3.367 2.629 -13.945 1 75.38 317 GLY B O 1
ATOM 5067 N N . THR B 1 318 ? -2.018 3.539 -15.477 1 79.94 318 THR B N 1
ATOM 5068 C CA . THR B 1 318 ? -3.102 4.238 -16.156 1 79.94 318 THR B CA 1
ATOM 5069 C C . THR B 1 318 ? -4.078 3.248 -16.781 1 79.94 318 THR B C 1
ATOM 5071 O O . THR B 1 318 ? -5.297 3.42 -16.672 1 79.94 318 THR B O 1
ATOM 5074 N N . LEU B 1 319 ? -3.516 2.197 -17.375 1 81.62 319 LEU B N 1
ATOM 5075 C CA . LEU B 1 319 ? -4.355 1.165 -17.984 1 81.62 319 LEU B CA 1
ATOM 5076 C C . LEU B 1 319 ? -5.172 0.444 -16.906 1 81.62 319 LEU B C 1
ATOM 5078 O O . LEU B 1 319 ? -6.352 0.144 -17.125 1 81.62 319 LEU B O 1
ATOM 5082 N N . GLY B 1 320 ? -4.5 0.093 -15.844 1 78.62 320 GLY B N 1
ATOM 5083 C CA . GLY B 1 320 ? -5.219 -0.524 -14.734 1 78.62 320 GLY B CA 1
ATOM 5084 C C . GLY B 1 320 ? -6.402 0.298 -14.258 1 78.62 320 GLY B C 1
ATOM 5085 O O . GLY B 1 320 ? -7.5 -0.232 -14.078 1 78.62 320 GLY B O 1
ATOM 5086 N N . ILE B 1 321 ? -6.172 1.547 -14.148 1 75.62 321 ILE B N 1
ATOM 5087 C CA . ILE B 1 321 ? -7.219 2.457 -13.688 1 75.62 321 ILE B CA 1
ATOM 5088 C C . ILE B 1 321 ? -8.328 2.535 -14.734 1 75.62 321 ILE B C 1
ATOM 5090 O O . ILE B 1 321 ? -9.516 2.473 -14.398 1 75.62 321 ILE B O 1
ATOM 5094 N N . LEU B 1 322 ? -7.93 2.643 -15.977 1 79.44 322 LEU B N 1
ATOM 5095 C CA . LEU B 1 322 ? -8.906 2.742 -17.062 1 79.44 322 LEU B CA 1
ATOM 5096 C C . LEU B 1 322 ? -9.766 1.486 -17.125 1 79.44 322 LEU B C 1
ATOM 5098 O O . LEU B 1 322 ? -10.984 1.573 -17.312 1 79.44 322 LEU B O 1
ATOM 5102 N N . VAL B 1 323 ? -9.164 0.347 -17 1 80.5 323 VAL B N 1
ATOM 5103 C CA . VAL B 1 323 ? -9.898 -0.914 -17.047 1 80.5 323 VAL B CA 1
ATOM 5104 C C . VAL B 1 323 ? -10.852 -1.007 -15.859 1 80.5 323 VAL B C 1
ATOM 5106 O O . VAL B 1 323 ? -12 -1.437 -16.016 1 80.5 323 VAL B O 1
ATOM 5109 N N . MET B 1 324 ? -10.375 -0.591 -14.734 1 74.5 324 MET B N 1
ATOM 5110 C CA . MET B 1 324 ? -11.227 -0.617 -13.547 1 74.5 324 MET B CA 1
ATOM 5111 C C . MET B 1 324 ? -12.445 0.28 -13.734 1 74.5 324 MET B C 1
ATOM 5113 O O . MET B 1 324 ? -13.523 -0.003 -13.195 1 74.5 324 MET B O 1
ATOM 5117 N N . LEU B 1 325 ? -12.281 1.336 -14.562 1 73.88 325 LEU B N 1
ATOM 5118 C CA . LEU B 1 325 ? -13.352 2.309 -14.773 1 73.88 325 LEU B CA 1
ATOM 5119 C C . LEU B 1 325 ? -14.328 1.826 -15.836 1 73.88 325 LEU B C 1
ATOM 5121 O O . LEU B 1 325 ? -15.539 1.983 -15.695 1 73.88 325 LEU B O 1
ATOM 5125 N N . PHE B 1 326 ? -13.781 1.224 -16.828 1 79.75 326 PHE B N 1
ATOM 5126 C CA . PHE B 1 326 ? -14.625 0.967 -18 1 79.75 326 PHE B CA 1
ATOM 5127 C C . PHE B 1 326 ? -14.961 -0.517 -18.109 1 79.75 326 PHE B C 1
ATOM 5129 O O . PHE B 1 326 ? -15.883 -0.9 -18.828 1 79.75 326 PHE B O 1
ATOM 5136 N N . ALA B 1 327 ? -14.164 -1.379 -17.469 1 79.94 327 ALA B N 1
ATOM 5137 C CA . ALA B 1 327 ? -14.391 -2.822 -17.5 1 79.94 327 ALA B CA 1
ATOM 5138 C C . ALA B 1 327 ? -14.219 -3.434 -16.109 1 79.94 327 ALA B C 1
ATOM 5140 O O . ALA B 1 327 ? -13.25 -4.152 -15.859 1 79.94 327 ALA B O 1
ATOM 5141 N N . PRO B 1 328 ? -15.242 -3.268 -15.344 1 73.62 328 PRO B N 1
ATOM 5142 C CA . PRO B 1 328 ? -15.109 -3.727 -13.961 1 73.62 328 PRO B CA 1
ATOM 5143 C C . PRO B 1 328 ? -14.891 -5.234 -13.852 1 73.62 328 PRO B C 1
ATOM 5145 O O . PRO B 1 328 ? -14.375 -5.719 -12.844 1 73.62 328 PRO B O 1
ATOM 5148 N N . LYS B 1 329 ? -15.258 -5.969 -14.883 1 79.69 329 LYS B N 1
ATOM 5149 C CA . LYS B 1 329 ? -15.023 -7.41 -14.875 1 79.69 329 LYS B CA 1
ATOM 5150 C C . LYS B 1 329 ? -13.727 -7.766 -15.586 1 79.69 329 LYS B C 1
ATOM 5152 O O . LYS B 1 329 ? -13.414 -8.945 -15.789 1 79.69 329 LYS B O 1
ATOM 5157 N N . GLY B 1 330 ? -12.992 -6.73 -15.992 1 84.44 330 GLY B N 1
ATOM 5158 C CA . GLY B 1 330 ? -11.742 -6.934 -16.703 1 84.44 330 GLY B CA 1
ATOM 5159 C C . GLY B 1 330 ? -11.938 -7.164 -18.203 1 84.44 330 GLY B C 1
ATOM 5160 O O . GLY B 1 330 ? -13.078 -7.211 -18.672 1 84.44 330 GLY B O 1
ATOM 5161 N N . LEU B 1 331 ? -10.906 -7.324 -18.875 1 85.19 331 LEU B N 1
ATOM 5162 C CA . LEU B 1 331 ? -10.961 -7.488 -20.328 1 85.19 331 LEU B CA 1
ATOM 5163 C C . LEU B 1 331 ? -11.586 -8.828 -20.703 1 85.19 331 LEU B C 1
ATOM 5165 O O . LEU B 1 331 ? -12.312 -8.93 -21.688 1 85.19 331 LEU B O 1
ATOM 5169 N N . TRP B 1 332 ? -11.312 -9.789 -19.922 1 83.69 332 TRP B N 1
ATOM 5170 C CA . TRP B 1 332 ? -11.914 -11.094 -20.172 1 83.69 332 TRP B CA 1
ATOM 5171 C C . TRP B 1 332 ? -13.422 -11.047 -19.969 1 83.69 332 TRP B C 1
ATOM 5173 O O . TRP B 1 332 ? -14.18 -11.688 -20.703 1 83.69 332 TRP B O 1
ATOM 5183 N N . GLY B 1 333 ? -13.789 -10.336 -18.984 1 79.81 333 GLY B N 1
ATOM 5184 C CA . GLY B 1 333 ? -15.219 -10.195 -18.781 1 79.81 333 GLY B CA 1
ATOM 5185 C C . GLY B 1 333 ? -15.945 -9.602 -19.984 1 79.81 333 GLY B C 1
ATOM 5186 O O . GLY B 1 333 ? -17.031 -10.055 -20.344 1 79.81 333 GLY B O 1
ATOM 5187 N N . LEU B 1 334 ? -15.328 -8.688 -20.594 1 79.12 334 LEU B N 1
ATOM 5188 C CA . LEU B 1 334 ? -15.906 -8.07 -21.781 1 79.12 334 LEU B CA 1
ATOM 5189 C C . LEU B 1 334 ? -16 -9.07 -22.938 1 79.12 334 LEU B C 1
ATOM 5191 O O . LEU B 1 334 ? -17.016 -9.117 -23.641 1 79.12 334 LEU B O 1
ATOM 5195 N N . VAL B 1 335 ? -15 -9.844 -23.047 1 80.69 335 VAL B N 1
ATOM 5196 C CA . VAL B 1 335 ? -14.93 -10.805 -24.141 1 80.69 335 VAL B CA 1
ATOM 5197 C C . VAL B 1 335 ? -15.891 -11.961 -23.875 1 80.69 335 VAL B C 1
ATOM 5199 O O . VAL B 1 335 ? -16.594 -12.406 -24.781 1 80.69 335 VAL B O 1
ATOM 5202 N N . ALA B 1 336 ? -15.867 -12.414 -22.672 1 78.88 336 ALA B N 1
ATOM 5203 C CA . ALA B 1 336 ? -16.703 -13.547 -22.312 1 78.88 336 ALA B CA 1
ATOM 5204 C C . ALA B 1 336 ? -18.188 -13.203 -22.469 1 78.88 336 ALA B C 1
ATOM 5206 O O . ALA B 1 336 ? -18.984 -14.047 -22.891 1 78.88 336 ALA B O 1
ATOM 5207 N N . GLU B 1 337 ? -18.5 -12.016 -22.078 1 77.06 337 GLU B N 1
ATOM 5208 C CA . GLU B 1 337 ? -19.891 -11.578 -22.203 1 77.06 337 GLU B CA 1
ATOM 5209 C C . GLU B 1 337 ? -20.297 -11.422 -23.672 1 77.06 337 GLU B C 1
ATOM 5211 O O . GLU B 1 337 ? -21.422 -11.75 -24.047 1 77.06 337 GLU B O 1
ATOM 5216 N N . ARG B 1 338 ? -19.391 -11 -24.469 1 75.94 338 ARG B N 1
ATOM 5217 C CA . ARG B 1 338 ? -19.688 -10.734 -25.875 1 75.94 338 ARG B CA 1
ATOM 5218 C C . ARG B 1 338 ? -19.719 -12.023 -26.688 1 75.94 338 ARG B C 1
ATOM 5220 O O . ARG B 1 338 ? -20.578 -12.18 -27.562 1 75.94 338 ARG B O 1
ATOM 5227 N N . TYR B 1 339 ? -18.812 -12.953 -26.359 1 76.31 339 TYR B N 1
ATOM 5228 C CA . TYR B 1 339 ? -18.688 -14.125 -27.219 1 76.31 339 TYR B CA 1
ATOM 5229 C C . TYR B 1 339 ? -19.156 -15.391 -26.5 1 76.31 339 TYR B C 1
ATOM 5231 O O . TYR B 1 339 ? -19.156 -16.469 -27.078 1 76.31 339 TYR B O 1
ATOM 5239 N N . ASP B 1 340 ? -19.547 -15.336 -25.25 1 70.38 340 ASP B N 1
ATOM 5240 C CA . ASP B 1 340 ? -20.047 -16.453 -24.438 1 70.38 340 ASP B CA 1
ATOM 5241 C C . ASP B 1 340 ? -19 -17.562 -24.359 1 70.38 340 ASP B C 1
ATOM 5243 O O . ASP B 1 340 ? -19.312 -18.734 -24.641 1 70.38 340 ASP B O 1
ATOM 5247 N N . VAL B 1 341 ? -17.75 -17.234 -24.281 1 68.62 341 VAL B N 1
ATOM 5248 C CA . VAL B 1 341 ? -16.672 -18.219 -24.25 1 68.62 341 VAL B CA 1
ATOM 5249 C C . VAL B 1 341 ? -16.203 -18.438 -22.812 1 68.62 341 VAL B C 1
ATOM 5251 O O . VAL B 1 341 ? -16.125 -17.484 -22.031 1 68.62 341 VAL B O 1
ATOM 5254 N N . THR B 1 342 ? -16.234 -19.734 -22.297 1 65.62 342 THR B N 1
ATOM 5255 C CA . THR B 1 342 ? -15.648 -20.078 -21 1 65.62 342 THR B CA 1
ATOM 5256 C C . THR B 1 342 ? -14.633 -21.203 -21.141 1 65.62 342 THR B C 1
ATOM 5258 O O . THR B 1 342 ? -14.938 -22.25 -21.734 1 65.62 342 THR B O 1
ATOM 5261 N N . LEU B 1 343 ? -13.477 -20.922 -20.891 1 63.09 343 LEU B N 1
ATOM 5262 C CA . LEU B 1 343 ? -12.453 -21.953 -21.047 1 63.09 343 LEU B CA 1
ATOM 5263 C C . LEU B 1 343 ? -12.422 -22.875 -19.844 1 63.09 343 LEU B C 1
ATOM 5265 O O . LEU B 1 343 ? -12.188 -24.078 -19.969 1 63.09 343 LEU B O 1
ATOM 5269 N N . PHE B 1 344 ? -12.633 -22.328 -18.609 1 64.25 344 PHE B N 1
ATOM 5270 C CA . PHE B 1 344 ? -12.602 -23.125 -17.406 1 64.25 344 PHE B CA 1
ATOM 5271 C C . PHE B 1 344 ? -13.953 -23.094 -16.703 1 64.25 344 PHE B C 1
ATOM 5273 O O . PHE B 1 344 ? -14.242 -22.188 -15.922 1 64.25 344 PHE B O 1
ATOM 5280 N N . PRO B 1 345 ? -14.82 -23.938 -17.109 1 55.97 345 PRO B N 1
ATOM 5281 C CA . PRO B 1 345 ? -16.156 -23.922 -16.516 1 55.97 345 PRO B CA 1
ATOM 5282 C C . PRO B 1 345 ? -16.156 -24.234 -15.023 1 55.97 345 PRO B C 1
ATOM 5284 O O . PRO B 1 345 ? -15.891 -25.375 -14.633 1 55.97 345 PRO B O 1
ATOM 5287 N N . THR B 1 346 ? -15.852 -23.281 -14.18 1 54.91 346 THR B N 1
ATOM 5288 C CA . THR B 1 346 ? -15.828 -23.5 -12.742 1 54.91 346 THR B CA 1
ATOM 5289 C C . THR B 1 346 ? -17.219 -23.312 -12.141 1 54.91 346 THR B C 1
ATOM 5291 O O . THR B 1 346 ? -17.438 -23.625 -10.969 1 54.91 346 THR B O 1
ATOM 5294 N N . ARG B 1 347 ? -18.234 -22.672 -12.836 1 52.06 347 ARG B N 1
ATOM 5295 C CA . ARG B 1 347 ? -19.484 -22.312 -12.18 1 52.06 347 ARG B CA 1
ATOM 5296 C C . ARG B 1 347 ? -20.484 -23.469 -12.211 1 52.06 347 ARG B C 1
ATOM 5298 O O . ARG B 1 347 ? -20.828 -23.969 -13.281 1 52.06 347 ARG B O 1
ATOM 5305 N N . ARG B 1 348 ? -20.5 -24.297 -11.188 1 48.25 348 ARG B N 1
ATOM 5306 C CA . ARG B 1 348 ? -21.578 -25.266 -11.062 1 48.25 348 ARG B CA 1
ATOM 5307 C C . ARG B 1 348 ? -22.891 -24.594 -10.68 1 48.25 348 ARG B C 1
ATOM 5309 O O . ARG B 1 348 ? -22.906 -23.719 -9.805 1 48.25 348 ARG B O 1
ATOM 5316 N N . ARG B 1 349 ? -23.688 -24.422 -11.727 1 47.84 349 ARG B N 1
ATOM 5317 C CA . ARG B 1 349 ? -25.016 -23.859 -11.43 1 47.84 349 ARG B CA 1
ATOM 5318 C C . ARG B 1 349 ? -25.953 -24.953 -10.922 1 47.84 349 ARG B C 1
ATOM 5320 O O . ARG B 1 349 ? -26 -26.047 -11.469 1 47.84 349 ARG B O 1
ATOM 5327 N N . LEU B 1 350 ? -26.469 -24.781 -9.734 1 44.72 350 LEU B N 1
ATOM 5328 C CA . LEU B 1 350 ? -27.531 -25.656 -9.203 1 44.72 350 LEU B CA 1
ATOM 5329 C C . LEU B 1 350 ? -28.859 -25.375 -9.898 1 44.72 350 LEU B C 1
ATOM 5331 O O . LEU B 1 350 ? -29.328 -24.234 -9.922 1 44.72 350 LEU B O 1
ATOM 5335 N N . ILE B 1 351 ? -29.234 -26.125 -10.805 1 46.78 351 ILE B N 1
ATOM 5336 C CA . ILE B 1 351 ? -30.562 -25.984 -11.406 1 46.78 351 ILE B CA 1
ATOM 5337 C C . ILE B 1 351 ? -31.578 -26.797 -10.625 1 46.78 351 ILE B C 1
ATOM 5339 O O . ILE B 1 351 ? -31.391 -28.016 -10.43 1 46.78 351 ILE B O 1
ATOM 5343 N N . ALA B 1 352 ? -32.531 -26.141 -9.977 1 47.81 352 ALA B N 1
ATOM 5344 C CA . ALA B 1 352 ? -33.656 -26.797 -9.336 1 47.81 352 ALA B CA 1
ATOM 5345 C C . ALA B 1 352 ? -34.562 -27.453 -10.367 1 47.81 352 ALA B C 1
ATOM 5347 O O . ALA B 1 352 ? -35.062 -26.781 -11.281 1 47.81 352 ALA B O 1
ATOM 5348 N N . GLU B 1 353 ? -34.469 -28.688 -10.602 1 46.28 353 GLU B N 1
ATOM 5349 C CA . GLU B 1 353 ? -35.438 -29.344 -11.477 1 46.28 353 GLU B CA 1
ATOM 5350 C C . GLU B 1 353 ? -36.656 -29.812 -10.703 1 46.28 353 GLU B C 1
ATOM 5352 O O . GLU B 1 353 ? -36.531 -30.406 -9.625 1 46.28 353 GLU B O 1
ATOM 5357 N N . ALA B 1 354 ? -37.906 -29.375 -10.945 1 49 354 ALA B N 1
ATOM 5358 C CA . ALA B 1 354 ? -39.188 -29.844 -10.414 1 49 354 ALA B CA 1
ATOM 5359 C C . ALA B 1 354 ? -39.344 -31.344 -10.617 1 49 354 ALA B C 1
ATOM 5361 O O . ALA B 1 354 ? -39.094 -31.859 -11.711 1 49 354 ALA B O 1
ATOM 5362 N N . ARG B 1 355 ? -39.438 -32.094 -9.602 1 50.09 355 ARG B N 1
ATOM 5363 C CA . ARG B 1 355 ? -39.688 -33.531 -9.75 1 50.09 355 ARG B CA 1
ATOM 5364 C C . ARG B 1 355 ? -40.938 -33.781 -10.562 1 50.09 355 ARG B C 1
ATOM 5366 O O . ARG B 1 355 ? -42 -33.188 -10.305 1 50.09 355 ARG B O 1
ATOM 5373 N N . PRO B 1 356 ? -40.906 -34.438 -11.57 1 42.28 356 PRO B N 1
ATOM 5374 C CA . PRO B 1 356 ? -42.156 -34.844 -12.195 1 42.28 356 PRO B CA 1
ATOM 5375 C C . PRO B 1 356 ? -43.125 -35.5 -11.227 1 42.28 356 PRO B C 1
ATOM 5377 O O . PRO B 1 356 ? -42.688 -36.156 -10.273 1 42.28 356 PRO B O 1
ATOM 5380 N N . LYS B 1 357 ? -44.344 -34.875 -11.102 1 46.44 357 LYS B N 1
ATOM 5381 C CA . LYS B 1 357 ? -45.406 -35.562 -10.391 1 46.44 357 LYS B CA 1
ATOM 5382 C C . LYS B 1 357 ? -45.531 -37.031 -10.797 1 46.44 357 LYS B C 1
ATOM 5384 O O . LYS B 1 357 ? -45.656 -37.344 -11.977 1 46.44 357 LYS B O 1
ATOM 5389 N N . SER B 1 358 ? -44.812 -37.906 -9.914 1 30.14 358 SER B N 1
ATOM 5390 C CA . SER B 1 358 ? -45.312 -39.25 -10.141 1 30.14 358 SER B CA 1
ATOM 5391 C C . SER B 1 358 ? -46.812 -39.375 -9.805 1 30.14 358 SER B C 1
ATOM 5393 O O . SER B 1 358 ? -47.25 -38.75 -8.828 1 30.14 358 SER B O 1
#

pLDDT: mean 84.4, std 15.08, range [29.03, 98.5]

Foldseek 3Di:
DPPPPPPFPQDFDFPQPPPLQVVLVVVVVVVLVCLLCVLLPDDLVVLVLVLLLLLLLLLLLLQLLQCQQLVQNALQLLLLLLQLQLQLCCCCVVVVDQSVVSLLVLLVVLLVVLVVLCVPLVVDDDPSSHVSNNVVLVVSLQVQLCVVVQPRQVWDFADPVRLVSDPDLVVQCVVSVDDSVSSSSSVLSVVSSVLSVVSLVVSLVCCQDPLVVLSVVCVVPVVVSVVVVRPSSVSSSVSSSNSSSSSSSSSSSVCSVVRIDGSCRSRPSCSNRVLSLLLQQQQFRNASRSSVVSSVVLSVLCVVCVVVPCVSVVVSVVSSVVCVVPPVRHPVVVVCVVPVRHSRSSDRDGDRDRPPDD/DPPPPPPFPQDFDFPFPPPLAVVLVVVVVVVLVCLLCVLLPDDLVVLVLVLLLLLLLLLLLLQLLQCQQLVQNALQLLLLLLQLQLQLCCCCVVVVDQSVVSLLVLLVVLLVVLVVLCVPLVVDDDPSSHVSNNVVLVVSLQVQLCVVVQPRQVWDFADPVRLVSPPDLVVQCVVSVDDSVSSSSSVLSVVSSVLSVVSLVVSLVCCQDPLVVLSVVCVVPVVVSVVVVRPSSVSSSVSSSNSSSSSSSSSSSVCSVVRIDGSCRSRPSCSNRVLSLLLQQQQFRNASRSSVVSSVVLSVLCVVCVVVPCVSVVVSVVSSVVCVVPPVRHPVVVVCVVPVRHSRSSDRDGDRDRPPDD

InterPro domains:
  IPR001851 ABC transporter, permease [PF02653] (55-323)
  IPR043428 High-affinity branched-chain amino acid transport system permease protein LivM-like [PTHR30482] (23-338)
  IPR043428 High-affinity branched-chain amino acid transport system permease protein LivM-like [cd06581] (54-333)

Solvent-accessible surface area (backbone atoms only — not comparable to full-atom values): 35956 Å² total; per-residue (Å²): 134,83,78,74,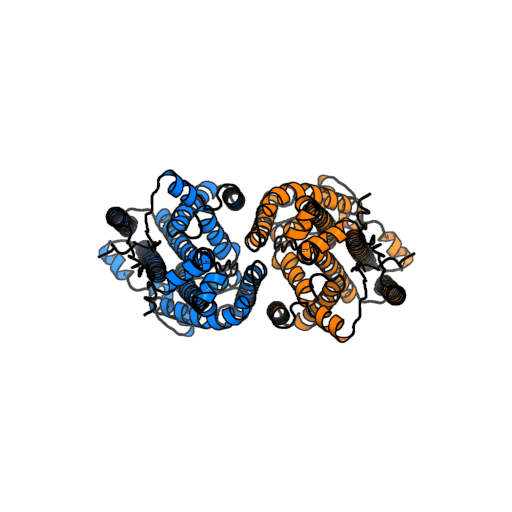78,71,71,80,67,59,52,66,48,72,56,68,78,63,75,65,44,54,59,31,47,49,50,52,50,50,51,50,50,51,62,70,52,38,66,81,75,51,53,70,69,59,48,56,50,47,35,50,48,30,51,48,33,35,49,14,47,39,48,31,51,33,31,39,43,60,64,46,56,65,52,22,57,13,32,28,26,19,46,5,26,51,40,29,49,44,35,30,74,73,63,64,42,58,63,76,63,27,26,64,49,18,10,52,52,33,24,58,55,34,50,64,48,43,68,56,37,67,74,38,56,60,38,50,22,18,51,41,28,31,43,51,17,47,38,50,27,51,54,50,26,65,36,58,95,59,35,14,64,79,19,38,66,61,53,70,69,60,68,63,60,48,83,54,32,68,58,43,18,64,72,66,70,47,55,65,70,57,18,46,50,47,49,53,35,53,51,35,48,50,49,26,51,50,45,54,48,48,55,50,53,46,46,70,34,72,62,24,51,50,31,51,39,37,66,74,34,51,69,60,27,45,73,73,67,48,59,62,66,61,52,48,48,52,50,51,27,52,35,26,16,54,36,1,25,50,19,16,51,52,34,60,73,63,34,47,47,25,30,69,68,36,36,25,51,64,74,54,26,47,48,26,50,39,21,17,46,34,6,6,54,59,46,84,62,9,20,55,53,12,37,52,51,48,48,52,43,48,68,70,26,47,83,55,54,67,50,37,58,40,48,50,46,50,47,34,52,48,27,54,71,77,26,76,44,7,54,42,40,55,48,27,68,73,65,70,58,64,67,72,80,64,75,71,51,75,44,74,41,77,58,73,82,125,136,83,79,74,77,70,70,81,67,58,52,67,48,72,55,67,78,63,75,66,47,54,60,33,47,49,50,52,50,51,52,48,51,50,60,70,53,38,67,82,75,51,52,71,68,58,47,54,51,49,36,51,47,30,51,48,35,35,47,14,46,39,50,31,52,34,30,38,43,62,64,46,58,65,53,22,57,13,31,28,24,20,48,6,26,51,40,28,50,45,35,30,75,73,62,63,42,57,64,79,62,28,25,64,50,18,9,53,52,32,25,58,55,33,51,66,49,44,68,56,35,67,74,39,56,59,39,52,21,17,50,42,29,31,45,51,17,48,38,49,27,50,55,50,25,65,37,58,94,58,35,14,65,79,18,41,66,62,52,68,69,59,68,64,61,48,83,55,32,69,56,42,18,65,75,66,70,46,54,67,70,56,19,48,51,46,48,51,35,54,51,36,48,49,50,27,52,48,45,54,48,48,52,52,52,46,47,70,33,73,62,23,52,49,30,52,39,38,66,73,34,50,68,61,28,44,73,73,66,49,58,62,67,60,53,49,46,51,52,52,28,52,34,26,16,53,36,1,26,51,19,15,50,53,34,58,73,64,35,47,47,25,30,68,68,36,36,22,50,63,73,52,27,47,47,28,51,39,21,17,45,34,6,7,55,58,46,84,60,8,20,54,53,12,37,51,51,52,48,52,43,50,68,70,26,46,84,55,55,68,49,35,57,41,48,48,45,52,46,33,51,48,29,55,72,76,27,77,46,6,54,41,41,54,48,28,69,73,67,70,60,64,68,72,80,67,74,70,50,75,43,75,41,78,57,73,86,125

Secondary structure (DSSP, 8-state):
----------EEEEE---THHHHHHHHHHHHHHHHHHGGGTS-HHHHHHHHHHHHHHHHHHHHHIIIIIS----S-THHHHHHHHHHHHIIIIIT---HHHHHHHHHHHHHHHHHHHHHHHTT--HHHHHHHHHHHHHHHHHHHTT-GGGTTTT-EE--HHHHHT-TTHHHHHHHHT--HHHHHHHHHHHHHHHHHHHHHHHHHHHHHSHHHHHHHHHHH-HHHHHHTT--HHHHHHHHHHHHHHHHHHHHHHHHHHH-EE-HHHHT-HIIIIIHHHHHHHHH-TTSSHHHHHHHHHHHHHHHHHGGGTTHHHHHHHHHHHHHHHH-TTHHHHHHHHHH---SS----EEEEEPPP--/----------EEEEE---THHHHHHHHHHHHHHHHHHGGGTS-HHHHHHHHHHHHHHHHHHHHHIIIIIS----S-THHHHHHHHHHHHIIIIIT---HHHHHHHHHHHHHHHHHHHHHHHTTS-HHHHHHHHHHHHHHHHHHHHT-GGGTTTT-EE--HHHHHT-TTHHHHHHHHT--HHHHHHHHHHHHHHHHHHHHHHHHHHHHHSHHHHHHHHHHH-HHHHHHTT--HHHHHHHHHHHHHHHHHHHHHHHHHHH-EE-HHHHT-HIIIIIHHHHHHHHH-TTSSHHHHHHHHHHHHHHHHHGGGTTHHHHHHHHHHHHHHHH-TTHHHHHHHHHH---SS----EEEEEPPP--

Organism: NCBI:txid2511166

Radius of gyration: 29.21 Å; Cα contacts (8 Å, |Δi|>4): 1096; chains: 2; bounding box: 91×79×62 Å

Sequence (716 aa):
MDDTAAGPSHSFRIKTAGRGSHAALAAVIVALLVLTLLPLFAGRTLIQDLIFLFYMLALAQCWNLLAGYAGLISVGQQAFVGLGGYLLFALTLIGGLNPLLAIPLAGVIAALFALPTALVVFRLRGAYFAIGTWVVAEVYRLTFAQIKPLGGGTGTSLTPAVTSSVPGIEWVKALLDVRTPAARDIVSYWIALALLVATLAAVYLILRSRRGLALGAIRDHEAAAASLGVDIYRVKLAVYVATAAMTGMIGALIYLQKARISPDAGFAVLDWTAYVIFIVVIGGIGTMEGPVIGAIIFYLMQRYLADFGAWYLILLGTLGILVMLFAPKGLWGLVAERYDVTLFPTRRRLIAEARPKSMDDTAAGPSHSFRIKTAGRGSHAALAAVIVALLVLTLLPLFAGRTLIQDLIFLFYMLALAQCWNLLAGYAGLISVGQQAFVGLGGYLLFALTLIGGLNPLLAIPLAGVIAALFALPTALVVFRLRGAYFAIGTWVVAEVYRLTFAQIKPLGGGTGTSLTPAVTSSVPGIEWVKALLDVRTPAARDIVSYWIALALLVATLAAVYLILRSRRGLALGAIRDHEAAAASLGVDIYRVKLAVYVATAAMTGMIGALIYLQKARISPDAGFAVLDWTAYVIFIVVIGGIGTMEGPVIGAIIFYLMQRYLADFGAWYLILLGTLGILVMLFAPKGLWGLVAERYDVTLFPTRRRLIAEARPKS

Nearest PDB structures (foldseek):
  7uuz-assembly1_A  TM=1.363E-01  e=8.036E+00  Rattus norvegicus
  7uuz-assembly1_A  TM=1.423E-01  e=9.620E+00  Rattus norvegicus